Protein AF-0000000077157834 (afdb_homodimer)

Organism: Nitrosopumilus maritimus (strain SCM1) (NCBI:txid436308)

InterPro domains:
  IPR000891 Pyruvate carboxyltransferase [PF00682] (4-258)
  IPR000891 Pyruvate carboxyltransferase [PS50991] (5-255)
  IPR013785 Aldolase-type TIM barrel [G3DSA:3.20.20.70] (1-265)
  IPR035685 4-hydroxy-2-oxovalerate aldolase, N-terminal catalytic TIM barrel domain [cd07943] (5-266)
  IPR050073 2-IPM synthase/homocitrate synthase-like [PTHR10277] (2-298)

pLDDT: mean 94.32, std 8.84, range [41.72, 98.94]

Solvent-accessible surface area (backbone atoms only — not comparable to full-atom values): 35232 Å² total; per-residue (Å²): 131,84,49,65,60,41,55,35,36,28,35,51,10,43,17,18,53,44,46,66,29,53,62,40,50,65,53,43,23,52,50,47,32,31,41,40,73,11,43,46,47,34,38,31,40,41,45,64,64,14,39,53,25,54,77,66,55,43,27,62,40,70,49,54,68,66,48,42,41,50,24,41,48,76,41,44,88,79,41,38,41,27,40,38,34,22,68,90,53,32,52,78,67,55,53,55,55,37,54,75,50,65,49,41,34,40,34,41,40,30,50,59,89,44,52,77,62,43,41,68,56,41,40,51,39,47,75,71,65,36,49,34,32,37,33,27,42,47,36,82,78,43,57,36,64,59,41,26,55,51,52,51,50,43,49,72,42,57,40,62,27,41,31,50,21,32,66,26,9,47,66,52,60,69,56,51,51,48,36,51,53,37,28,57,75,76,44,84,70,48,34,28,41,39,35,22,24,22,43,46,31,15,42,51,38,48,53,49,41,43,73,78,61,29,42,33,38,43,20,4,53,80,16,36,12,58,83,50,5,26,15,31,36,66,38,45,52,45,46,40,44,65,74,58,34,62,65,77,54,42,64,68,45,40,45,46,36,24,60,68,67,44,50,80,60,53,78,69,87,78,81,47,69,68,32,33,50,20,6,59,35,42,37,52,59,92,51,43,55,58,44,51,52,48,19,61,74,51,28,25,57,53,68,59,50,50,46,59,44,29,75,76,43,57,84,64,87,54,64,70,60,48,51,52,51,37,63,68,60,41,52,96,56,84,47,72,68,77,78,66,54,56,64,81,61,42,36,51,54,63,53,118,131,83,49,66,60,43,56,34,35,29,36,51,10,43,17,18,53,44,46,66,30,51,62,41,49,65,51,43,23,52,51,46,34,32,39,40,72,10,44,44,46,34,39,31,40,42,45,65,64,15,40,54,25,55,78,65,55,42,26,63,41,69,50,54,69,65,50,41,41,51,24,40,49,74,41,44,91,79,41,37,41,27,38,39,35,22,68,89,53,32,53,78,66,53,54,55,54,37,54,76,50,65,51,40,32,39,34,41,38,32,49,59,90,44,54,78,60,42,40,69,54,42,41,52,41,46,73,72,66,36,48,34,31,36,33,28,42,47,35,83,77,43,58,38,65,61,42,25,53,49,52,52,51,45,48,72,43,60,40,63,29,41,31,51,22,32,65,25,8,48,67,52,59,69,55,51,51,49,36,50,52,38,27,56,73,76,44,84,67,47,34,27,40,39,35,21,23,22,43,45,32,15,42,51,38,48,54,49,41,44,72,77,61,28,43,33,38,44,22,6,55,79,15,35,12,59,82,49,5,24,15,30,36,64,39,46,54,45,47,39,45,64,74,58,35,62,64,77,54,43,61,68,44,40,45,47,36,25,61,69,67,43,51,81,59,54,80,71,84,76,81,46,69,69,33,35,49,20,5,59,37,40,38,52,59,91,51,42,56,58,44,52,52,47,21,62,75,50,27,26,56,52,69,58,49,51,46,59,45,28,75,74,43,58,85,65,86,54,64,71,58,49,51,53,51,36,62,68,62,42,52,93,58,85,47,72,67,74,78,66,54,56,65,81,61,43,36,50,53,63,53,118

Nearest PDB structures (foldseek):
  3dxi-assembly1_B  TM=8.299E-01  e=1.654E-15  Phocaeicola vulgatus ATCC 8482
  5ks8-assembly1_D  TM=7.028E-01  e=9.056E-16  Methylobacillus flagellatus KT
  3mi3-assembly1_A  TM=7.040E-01  e=7.635E-14  Schizosaccharomyces pombe
  3mi3-assembly1_B  TM=6.700E-01  e=5.205E-14  Schizosaccharomyces pombe
  3ivs-assembly1_B  TM=6.840E-01  e=5.188E-13  Schizosaccharomyces pombe

Radius of gyration: 25.61 Å; Cα contacts (8 Å, |Δi|>4): 1571; chains: 2; bounding box: 70×76×58 Å

Secondary structure (DSSP, 8-state):
-----EEEEEEETGGGGGGTT---HHHHHHHHHHHHHHT--EEEES-TT-TTGGGTTS---SS-HHHHHHHHHHH-SSSEEEEEE-BTTB-HHHHHHHHHTT--EEEEEEEGGGGGGGHHHHHHHHHTT-EEEEEEETGGGS-HHHHHHHHHHHHHHT-SEEEEEETTS---HHHHHHHHHHHHTT----EEEEEB-TTS-HHHHHHHHHHHT-SEEEEBGGG-SSTT-B-BHHHHHHHHHHTT------HHHHHHIIIIIIGGG-S--SPPHHHHHHHHHT--GGGHHHHHHHHHHHT--HHHHHHHHHTT-SSS--HHHHHHHHHHH--SSPP-GGGG-GGGTSSGGG--/-----EEEE-TTTGGGGGGTT---HHHHHHHHHHHHHHT--EEE-S-TT-TTGGGTTS---SS-HHHHHHHHHHH-SSSEEEEEE-BTTB-HHHHHHHHHTT--EEEEEEEGGGGGGGHHHHHHHHHTT-EEEEEEETGGGS-HHHHHHHHHHHHHHT-SEEEEEETTS---HHHHHHHHHHHHTT----EEEEEB-TTS-HHHHHHHHHHHT-SEEEEBGGG-SSTT-B-BHHHHHHHHHHTT------HHHHHHIIIIIIGGG-S--SPPHHHHHHHHHT--GGGHHHHHHHHHHHT--HHHHHHHHHTT-SSS--HHHHHHHHHHH--SSPP-GGGG-GGGTSSGGG--

Foldseek 3Di:
DFQAAAEAAECAAQLCLLLQQEQDLVLLLVLLLLCVVQPHQEYEHHYNQWAQLLVPQQGHHNDHPLSSLQSNLVNDDGHAYEIEAEQVRHDLVVLVSNLVSPHAAYEYEDALVPLVSCLVVLLSNVVSPHQYEYEHALLVVDQLLVSLVSVVVVVVSPHQEYEDELQLQQDDLVSVVSNLVNNVVPDPRAYEYWHAQLVHCQLVNQLSCSVSPHHYYYAYDVQGGAQQHHHHPLVNQVVCVVVRHDDSGRSVSSVCSRPPSPVVSGDDHDHFLVSNLSNVLLAHLLCVVLLLVLCVVLQADSSVLSNVVSVPPNRDDDSVVSNVSSNVRRDPDGDDCVVRPNCSRCDSSPRD/DFQAAAEAAECAAQLCLQLQQEQDLVLLLVLLLLCVVQPHQEYEHDYNQWAQLLVVQQGHHNDHPLSSLQSNLVNDDGHAYEIEAEQVRHDLVVLVSNLVSPHAAYEYEDALVPLVSCLVVLLSNVVSPHQYEYEHPLLVVDQLLVSLVSVVVVVVSPHQEYEDELQLQQDDLVSVVSNLVNNVVPDPRAYEYWHAQLVHCQLVNQLSCSVSPHHYYYAYDVQGGAQQHHHHPLVNQVVCVVVRHDDSGNSVSSVCSRPPSPVVSGDDHDHFLVSNLSNVLLAHLLCVVLLLVLCVVLQADSSVLSNVVSVPPNRDDDSVVSNVVSNVRRDPDGDDPVVRPNCSRCDSSPSD

Sequence (704 aa):
MSKKVQILDTTLRDGSYSVNFSFTSSDTSIICSKLEKSGIKLIEVGHGLGFNASNSGYGKSTQSDEEYMIAAKESLSKSMYGMFCIPGIAKLSDLELAKKHGMGFIRVGTDVTKVHQSEKFIKKAKNLGFFVASNFMKSYVMPPDKFASIVKQSEEFGTDMVYIVDSAGGMFSSDLLEYYNSIRNVSEIPLGFHGHDNLGMAISNSLYAADLGMEYIDSSLQGIGRSSGNACTEVLVMALKKKGFKIDVDFHSLFEAGQECVYPLINNSNKLPLDIVSGYADFHSSYMHHIMKYSSKFKVDPLLLIIEYSKINKIDIDEKKLEQIAKKLKRKQDIYTAKYRFNRYVGREQDNMSKKVQILDTTLRDGSYSVNFSFTSSDTSIICSKLEKSGIKLIEVGHGLGFNASNSGYGKSTQSDEEYMIAAKESLSKSMYGMFCIPGIAKLSDLELAKKHGMGFIRVGTDVTKVHQSEKFIKKAKNLGFFVASNFMKSYVMPPDKFASIVKQSEEFGTDMVYIVDSAGGMFSSDLLEYYNSIRNVSEIPLGFHGHDNLGMAISNSLYAADLGMEYIDSSLQGIGRSSGNACTEVLVMALKKKGFKIDVDFHSLFEAGQECVYPLINNSNKLPLDIVSGYADFHSSYMHHIMKYSSKFKVDPLLLIIEYSKINKIDIDEKKLEQIAKKLKRKQDIYTAKYRFNRYVGREQDN

Structure (mmCIF, N/CA/C/O backbone):
data_AF-0000000077157834-model_v1
#
loop_
_entity.id
_entity.type
_entity.pdbx_description
1 polymer 'Pyruvate carboxyltransferase'
#
loop_
_atom_site.group_PDB
_atom_site.id
_atom_site.type_symbol
_atom_site.label_atom_id
_atom_site.label_alt_id
_atom_site.label_comp_id
_atom_site.label_asym_id
_atom_site.label_entity_id
_atom_site.label_seq_id
_atom_site.pdbx_PDB_ins_code
_atom_site.Cartn_x
_atom_site.Cartn_y
_atom_site.Cartn_z
_atom_site.occupancy
_atom_site.B_iso_or_equiv
_atom_site.auth_seq_id
_atom_site.auth_comp_id
_atom_site.auth_asym_id
_atom_site.auth_atom_id
_atom_site.pdbx_PDB_model_num
ATOM 1 N N . MET A 1 1 ? -20.672 -1.267 -21.203 1 42.25 1 MET A N 1
ATOM 2 C CA . MET A 1 1 ? -20.641 -2.68 -20.844 1 42.25 1 MET A CA 1
ATOM 3 C C . MET A 1 1 ? -19.906 -2.889 -19.516 1 42.25 1 MET A C 1
ATOM 5 O O . MET A 1 1 ? -18.906 -2.234 -19.25 1 42.25 1 MET A O 1
ATOM 9 N N . SER A 1 2 ? -20.516 -3.541 -18.516 1 58.5 2 SER A N 1
ATOM 10 C CA . SER A 1 2 ? -20 -3.646 -17.156 1 58.5 2 SER A CA 1
ATOM 11 C C . SER A 1 2 ? -18.641 -4.34 -17.125 1 58.5 2 SER A C 1
ATOM 13 O O . SER A 1 2 ? -18.453 -5.359 -17.797 1 58.5 2 SER A O 1
ATOM 15 N N . LYS A 1 3 ? -17.531 -3.723 -16.547 1 80.5 3 LYS A N 1
ATOM 16 C CA . LYS A 1 3 ? -16.172 -4.246 -16.5 1 80.5 3 LYS A CA 1
ATOM 17 C C . LYS A 1 3 ? -16.094 -5.465 -15.578 1 80.5 3 LYS A C 1
ATOM 19 O O . LYS A 1 3 ? -16.688 -5.48 -14.5 1 80.5 3 LYS A O 1
ATOM 24 N N . LYS A 1 4 ? -15.656 -6.641 -16.188 1 89.56 4 LYS A N 1
ATOM 25 C CA . LYS A 1 4 ? -15.492 -7.84 -15.375 1 89.56 4 LYS A CA 1
ATOM 26 C C . LYS A 1 4 ? -14.016 -8.219 -15.234 1 89.56 4 LYS A C 1
ATOM 28 O O . LYS A 1 4 ? -13.211 -7.934 -16.125 1 89.56 4 LYS A O 1
ATOM 33 N N . VAL A 1 5 ? -13.703 -8.703 -14.062 1 96.69 5 VAL A N 1
ATOM 34 C CA . VAL A 1 5 ? -12.367 -9.227 -13.789 1 96.69 5 VAL A CA 1
ATOM 35 C C . VAL A 1 5 ? -12.469 -10.406 -12.82 1 96.69 5 VAL A C 1
ATOM 37 O O . VAL A 1 5 ? -13.375 -10.469 -11.992 1 96.69 5 VAL A O 1
ATOM 40 N N . GLN A 1 6 ? -11.656 -11.414 -13.016 1 97.06 6 GLN A N 1
ATOM 41 C CA . GLN A 1 6 ? -11.586 -12.555 -12.117 1 97.06 6 GLN A CA 1
ATOM 42 C C . GLN A 1 6 ? -10.398 -12.438 -11.164 1 97.06 6 GLN A C 1
ATOM 44 O O . GLN A 1 6 ? -9.281 -12.148 -11.594 1 97.06 6 GLN A O 1
ATOM 49 N N . ILE A 1 7 ? -10.688 -12.656 -9.93 1 98.19 7 ILE A N 1
ATOM 50 C CA . ILE A 1 7 ? -9.633 -12.641 -8.93 1 98.19 7 ILE A CA 1
ATOM 51 C C . ILE A 1 7 ? -9.125 -14.062 -8.688 1 98.19 7 ILE A C 1
ATOM 53 O O . ILE A 1 7 ? -9.922 -14.977 -8.469 1 98.19 7 ILE A O 1
ATOM 57 N N . LEU A 1 8 ? -7.871 -14.266 -8.828 1 98.62 8 LEU A N 1
ATOM 58 C CA . LEU A 1 8 ? -7.211 -15.492 -8.391 1 98.62 8 LEU A CA 1
ATOM 59 C C . LEU A 1 8 ? -6.48 -15.281 -7.07 1 98.62 8 LEU A C 1
ATOM 61 O O . LEU A 1 8 ? -5.555 -14.461 -6.992 1 98.62 8 LEU A O 1
ATOM 65 N N . ASP A 1 9 ? -6.898 -15.93 -6.047 1 98.81 9 ASP A N 1
ATOM 66 C CA . ASP A 1 9 ? -6.289 -15.758 -4.734 1 98.81 9 ASP A CA 1
ATOM 67 C C . ASP A 1 9 ? -5.102 -16.703 -4.551 1 98.81 9 ASP A C 1
ATOM 69 O O . ASP A 1 9 ? -5.23 -17.922 -4.723 1 98.81 9 ASP A O 1
ATOM 73 N N . THR A 1 10 ? -4.004 -16.109 -4.191 1 98.88 10 THR A N 1
ATOM 74 C CA . THR A 1 10 ? -2.777 -16.875 -4.07 1 98.88 10 THR A CA 1
ATOM 75 C C . THR A 1 10 ? -2.326 -16.969 -2.615 1 98.88 10 THR A C 1
ATOM 77 O O . THR A 1 10 ? -1.148 -17.188 -2.336 1 98.88 10 THR A O 1
ATOM 80 N N . THR A 1 11 ? -3.195 -16.781 -1.631 1 98.69 11 THR A N 1
ATOM 81 C CA . THR A 1 11 ? -2.881 -16.797 -0.206 1 98.69 11 THR A CA 1
ATOM 82 C C . THR A 1 11 ? -2.146 -18.078 0.173 1 98.69 11 THR A C 1
ATOM 84 O O . THR A 1 11 ? -1.093 -18.031 0.812 1 98.69 11 THR A O 1
ATOM 87 N N . LEU A 1 12 ? -2.604 -19.172 -0.297 1 98.75 12 LEU A N 1
ATOM 88 C CA . LEU A 1 12 ? -2.127 -20.469 0.171 1 98.75 12 LEU A CA 1
ATOM 89 C C . LEU A 1 12 ? -0.893 -20.906 -0.609 1 98.75 12 LEU A C 1
ATOM 91 O O . LEU A 1 12 ? -0.211 -21.859 -0.217 1 98.75 12 LEU A O 1
ATOM 95 N N . ARG A 1 13 ? -0.565 -20.234 -1.671 1 98.44 13 ARG A N 1
ATOM 96 C CA . ARG A 1 13 ? 0.642 -20.578 -2.422 1 98.44 13 ARG A CA 1
ATOM 97 C C . ARG A 1 13 ? 1.713 -19.5 -2.236 1 98.44 13 ARG A C 1
ATOM 99 O O . ARG A 1 13 ? 2.66 -19.688 -1.471 1 98.44 13 ARG A O 1
ATOM 106 N N . ASP A 1 14 ? 1.523 -18.312 -2.863 1 97.19 14 ASP A N 1
ATOM 107 C CA . ASP A 1 14 ? 2.514 -17.25 -2.689 1 97.19 14 ASP A CA 1
ATOM 108 C C . ASP A 1 14 ? 2.549 -16.766 -1.243 1 97.19 14 ASP A C 1
ATOM 110 O O . ASP A 1 14 ? 3.611 -16.422 -0.724 1 97.19 14 ASP A O 1
ATOM 114 N N . GLY A 1 15 ? 1.359 -16.734 -0.636 1 96.19 15 GLY A N 1
ATOM 115 C CA . GLY A 1 15 ? 1.278 -16.328 0.758 1 96.19 15 GLY A CA 1
ATOM 116 C C . GLY A 1 15 ? 2.053 -17.25 1.69 1 96.19 15 GLY A C 1
ATOM 117 O O . GLY A 1 15 ? 2.381 -16.859 2.814 1 96.19 15 GLY A O 1
ATOM 118 N N . SER A 1 16 ? 2.385 -18.438 1.238 1 94.56 16 SER A N 1
ATOM 119 C CA . SER A 1 16 ? 3.074 -19.406 2.092 1 94.56 16 SER A CA 1
ATOM 120 C C . SER A 1 16 ? 4.461 -18.906 2.477 1 94.56 16 SER A C 1
ATOM 122 O O . SER A 1 16 ? 5.004 -19.297 3.514 1 94.56 16 SER A O 1
ATOM 124 N N . TYR A 1 17 ? 5.02 -18.016 1.72 1 92.06 17 TYR A N 1
ATOM 125 C CA . TYR A 1 17 ? 6.32 -17.438 2.047 1 92.06 17 TYR A CA 1
ATOM 126 C C . TYR A 1 17 ? 6.262 -16.688 3.375 1 92.06 17 TYR A C 1
ATOM 128 O O . TYR A 1 17 ? 7.25 -16.641 4.113 1 92.06 17 TYR A O 1
ATOM 136 N N . SER A 1 18 ? 5.141 -16.125 3.666 1 91.31 18 SER A N 1
ATOM 137 C CA . SER A 1 18 ? 4.988 -15.273 4.848 1 91.31 18 SER A CA 1
ATOM 138 C C . SER A 1 18 ? 4.844 -16.109 6.113 1 91.31 18 SER A C 1
ATOM 140 O O . SER A 1 18 ? 4.934 -15.586 7.223 1 91.31 18 SER A O 1
ATOM 142 N N . VAL A 1 19 ? 4.621 -17.422 5.941 1 90.62 19 VAL A N 1
ATOM 143 C CA . VAL A 1 19 ? 4.473 -18.297 7.098 1 90.62 19 VAL A CA 1
ATOM 144 C C . VAL A 1 19 ? 5.5 -19.422 7.027 1 90.62 19 VAL A C 1
ATOM 146 O O . VAL A 1 19 ? 5.312 -20.484 7.633 1 90.62 19 VAL A O 1
ATOM 149 N N . ASN A 1 20 ? 6.488 -19.266 6.16 1 88.81 20 ASN A N 1
ATOM 150 C CA . ASN A 1 20 ? 7.578 -20.219 5.996 1 88.81 20 ASN A CA 1
ATOM 151 C C . ASN A 1 20 ? 7.059 -21.594 5.598 1 88.81 20 ASN A C 1
ATOM 153 O O . ASN A 1 20 ? 7.426 -22.609 6.211 1 88.81 20 ASN A O 1
ATOM 157 N N . PHE A 1 21 ? 6.066 -21.625 4.73 1 92.06 21 PHE A N 1
ATOM 158 C CA . PHE A 1 21 ? 5.508 -22.828 4.121 1 92.06 21 PHE A CA 1
ATOM 159 C C . PHE A 1 21 ? 4.863 -23.719 5.176 1 92.06 21 PHE A C 1
ATOM 161 O O . PHE A 1 21 ? 4.949 -24.953 5.094 1 92.06 21 PHE A O 1
ATOM 168 N N . SER A 1 22 ? 4.188 -23.109 6.168 1 92.75 22 SER A N 1
ATOM 169 C CA . SER A 1 22 ? 3.727 -23.875 7.316 1 92.75 22 SER A CA 1
ATOM 170 C C . SER A 1 22 ? 2.213 -24.062 7.289 1 92.75 22 SER A C 1
ATOM 172 O O . SER A 1 22 ? 1.622 -24.531 8.266 1 92.75 22 SER A O 1
ATOM 174 N N . PHE A 1 23 ? 1.526 -23.672 6.215 1 96.69 23 PHE A N 1
ATOM 175 C CA . PHE A 1 23 ? 0.095 -23.938 6.156 1 96.69 23 PHE A CA 1
ATOM 176 C C . PHE A 1 23 ? -0.177 -25.438 6.297 1 96.69 23 PHE A C 1
ATOM 178 O O . PHE A 1 23 ? 0.458 -26.25 5.629 1 96.69 23 PHE A O 1
ATOM 185 N N . THR A 1 24 ? -1.07 -25.766 7.168 1 97.88 24 THR A N 1
ATOM 186 C CA . THR A 1 24 ? -1.479 -27.156 7.359 1 97.88 24 THR A CA 1
ATOM 187 C C . THR A 1 24 ? -2.656 -27.5 6.453 1 97.88 24 THR A C 1
ATOM 189 O O . THR A 1 24 ? -3.227 -26.625 5.801 1 97.88 24 THR A O 1
ATOM 192 N N . SER A 1 25 ? -2.971 -28.812 6.41 1 98.44 25 SER A N 1
ATOM 193 C CA . SER A 1 25 ? -4.176 -29.234 5.711 1 98.44 25 SER A CA 1
ATOM 194 C C . SER A 1 25 ? -5.418 -28.547 6.273 1 98.44 25 SER A C 1
ATOM 196 O O . SER A 1 25 ? -6.324 -28.188 5.527 1 98.44 25 SER A O 1
ATOM 198 N N . SER A 1 26 ? -5.391 -28.375 7.598 1 98.38 26 SER A N 1
ATOM 199 C CA . SER A 1 26 ? -6.508 -27.703 8.242 1 98.38 26 SER A CA 1
ATOM 200 C C . SER A 1 26 ? -6.594 -26.234 7.812 1 98.38 26 SER A C 1
ATOM 202 O O . SER A 1 26 ? -7.672 -25.75 7.465 1 98.38 26 SER A O 1
ATOM 204 N N . ASP A 1 27 ? -5.469 -25.547 7.828 1 98.12 27 ASP A N 1
ATOM 205 C CA . ASP A 1 27 ? -5.438 -24.172 7.328 1 98.12 27 ASP A CA 1
ATOM 206 C C . ASP A 1 27 ? -5.969 -24.094 5.902 1 98.12 27 ASP A C 1
ATOM 208 O O . ASP A 1 27 ? -6.793 -23.234 5.586 1 98.12 27 ASP A O 1
ATOM 212 N N . THR A 1 28 ? -5.449 -25.031 5.078 1 98.69 28 THR A N 1
ATOM 213 C CA . THR A 1 28 ? -5.816 -25.047 3.666 1 98.69 28 THR A CA 1
ATOM 214 C C . THR A 1 28 ? -7.324 -25.25 3.504 1 98.69 28 THR A C 1
ATOM 216 O O . THR A 1 28 ? -7.973 -24.516 2.756 1 98.69 28 THR A O 1
ATOM 219 N N . SER A 1 29 ? -7.887 -26.156 4.238 1 98.69 29 SER A N 1
ATOM 220 C CA . SER A 1 29 ? -9.312 -26.438 4.164 1 98.69 29 SER A CA 1
ATOM 221 C C . SER A 1 29 ? -10.141 -25.234 4.602 1 98.69 29 SER A C 1
ATOM 223 O O . SER A 1 29 ? -11.102 -24.859 3.926 1 98.69 29 SER A O 1
ATOM 225 N N . ILE A 1 30 ? -9.758 -24.625 5.672 1 98.38 30 ILE A N 1
ATOM 226 C CA . ILE A 1 30 ? -10.516 -23.516 6.254 1 98.38 30 ILE A CA 1
ATOM 227 C C . ILE A 1 30 ? -10.453 -22.297 5.332 1 98.38 30 ILE A C 1
ATOM 229 O O . ILE A 1 30 ? -11.484 -21.688 5.027 1 98.38 30 ILE A O 1
ATOM 233 N N . ILE A 1 31 ? -9.297 -21.953 4.852 1 98.62 31 ILE A N 1
ATOM 234 C CA . ILE A 1 31 ? -9.109 -20.766 4.02 1 98.62 31 ILE A CA 1
ATOM 235 C C . ILE A 1 31 ? -9.805 -20.969 2.672 1 98.62 31 ILE A C 1
ATOM 237 O O . ILE A 1 31 ? -10.484 -20.078 2.176 1 98.62 31 ILE A O 1
ATOM 241 N N . CYS A 1 32 ? -9.695 -22.172 2.082 1 98.69 32 CYS A N 1
ATOM 242 C CA . CYS A 1 32 ? -10.391 -22.484 0.841 1 98.69 32 CYS A CA 1
ATOM 243 C C . CYS A 1 32 ? -11.898 -22.312 1.006 1 98.69 32 CYS A C 1
ATOM 245 O O . CYS A 1 32 ? -12.547 -21.656 0.186 1 98.69 32 CYS A O 1
ATOM 247 N N . SER A 1 33 ? -12.406 -22.875 2.062 1 98.56 33 SER A N 1
ATOM 248 C CA . SER A 1 33 ? -13.844 -22.797 2.314 1 98.56 33 SER A CA 1
ATOM 249 C C . SER A 1 33 ? -14.305 -21.359 2.465 1 98.56 33 SER A C 1
ATOM 251 O O . SER A 1 33 ? -15.344 -20.969 1.912 1 98.56 33 SER A O 1
ATOM 253 N N . LYS A 1 34 ? -13.578 -20.578 3.205 1 98.31 34 LYS A N 1
ATOM 254 C CA . LYS A 1 34 ? -13.945 -19.188 3.438 1 98.31 34 LYS A CA 1
ATOM 255 C C . LYS A 1 34 ? -13.852 -18.375 2.152 1 98.31 34 LYS A C 1
ATOM 257 O O . LYS A 1 34 ? -14.695 -17.516 1.892 1 98.31 34 LYS A O 1
ATOM 262 N N . LEU A 1 35 ? -12.844 -18.609 1.358 1 98.62 35 LEU A N 1
ATOM 263 C CA . LEU A 1 35 ? -12.695 -17.922 0.079 1 98.62 35 LEU A CA 1
ATOM 264 C C . LEU A 1 35 ? -13.867 -18.25 -0.848 1 98.62 35 LEU A C 1
ATOM 266 O O . LEU A 1 35 ? -14.453 -17.359 -1.45 1 98.62 35 LEU A O 1
ATOM 270 N N . GLU A 1 36 ? -14.195 -19.547 -0.936 1 98.44 36 GLU A N 1
ATOM 271 C CA . GLU A 1 36 ? -15.328 -19.922 -1.776 1 98.44 36 GLU A CA 1
ATOM 272 C C . GLU A 1 36 ? -16.625 -19.266 -1.283 1 98.44 36 GLU A C 1
ATOM 274 O O . GLU A 1 36 ? -17.422 -18.781 -2.084 1 98.44 36 GLU A O 1
ATOM 279 N N . LYS A 1 37 ? -16.797 -19.297 0.026 1 97.81 37 LYS A N 1
ATOM 280 C CA . LYS A 1 37 ? -17.984 -18.688 0.61 1 97.81 37 LYS A CA 1
ATOM 281 C C . LYS A 1 37 ? -18.078 -17.203 0.247 1 97.81 37 LYS A C 1
ATOM 283 O O . LYS A 1 37 ? -19.172 -16.688 0.052 1 97.81 37 LYS A O 1
ATOM 288 N N . SER A 1 38 ? -16.953 -16.562 0.16 1 97.94 38 SER A N 1
ATOM 289 C CA . SER A 1 38 ? -16.953 -15.133 -0.163 1 97.94 38 SER A CA 1
ATOM 290 C C . SER A 1 38 ? -17.266 -14.898 -1.638 1 97.94 38 SER A C 1
ATOM 292 O O . SER A 1 38 ? -17.641 -13.797 -2.029 1 97.94 38 SER A O 1
ATOM 294 N N . GLY A 1 39 ? -17 -15.914 -2.467 1 97.88 39 GLY A N 1
ATOM 295 C CA . GLY A 1 39 ? -17.297 -15.766 -3.883 1 97.88 39 GLY A CA 1
ATOM 296 C C . GLY A 1 39 ? -16.062 -15.836 -4.762 1 97.88 39 GLY A C 1
ATOM 297 O O . GLY A 1 39 ? -16.156 -15.711 -5.984 1 97.88 39 GLY A O 1
ATOM 298 N N . ILE A 1 40 ? -14.875 -16.078 -4.184 1 98.31 40 ILE A N 1
ATOM 299 C CA . ILE A 1 40 ? -13.656 -16.25 -4.973 1 98.31 40 ILE A CA 1
ATOM 300 C C . ILE A 1 40 ? -13.719 -17.594 -5.719 1 98.31 40 ILE A C 1
ATOM 302 O O . ILE A 1 40 ? -13.938 -18.641 -5.113 1 98.31 40 ILE A O 1
ATOM 306 N N . LYS A 1 41 ? -13.5 -17.531 -6.984 1 97.75 41 LYS A N 1
ATOM 307 C CA . LYS A 1 41 ? -13.75 -18.703 -7.812 1 97.75 41 LYS A CA 1
ATOM 308 C C . LYS A 1 41 ? -12.453 -19.438 -8.125 1 97.75 41 LYS A C 1
ATOM 310 O O . LYS A 1 41 ? -12.477 -20.609 -8.516 1 97.75 41 LYS A O 1
ATOM 315 N N . LEU A 1 42 ? -11.328 -18.781 -8.055 1 98.56 42 LEU A N 1
ATOM 316 C CA . LEU A 1 42 ? -10.023 -19.375 -8.359 1 98.56 42 LEU A CA 1
ATOM 317 C C . LEU A 1 42 ? -9.086 -19.266 -7.164 1 98.56 42 LEU A C 1
ATOM 319 O O . LEU A 1 42 ? -8.828 -18.172 -6.668 1 98.56 42 LEU A O 1
ATOM 323 N N . ILE A 1 43 ? -8.57 -20.422 -6.699 1 98.88 43 ILE A N 1
ATOM 324 C CA . ILE A 1 43 ? -7.727 -20.469 -5.508 1 98.88 43 ILE A CA 1
ATOM 325 C C . ILE A 1 43 ? -6.477 -21.297 -5.793 1 98.88 43 ILE A C 1
ATOM 327 O O . ILE A 1 43 ? -6.574 -22.438 -6.23 1 98.88 43 ILE A O 1
ATOM 331 N N . GLU A 1 44 ? -5.344 -20.703 -5.598 1 98.94 44 GLU A N 1
ATOM 332 C CA . GLU A 1 44 ? -4.082 -21.406 -5.785 1 98.94 44 GLU A CA 1
ATOM 333 C C . GLU A 1 44 ? -3.504 -21.875 -4.453 1 98.94 44 GLU A C 1
ATOM 335 O O . GLU A 1 44 ? -3.396 -21.078 -3.508 1 98.94 44 GLU A O 1
ATOM 340 N N . VAL A 1 45 ? -3.129 -23.172 -4.363 1 98.81 45 VAL A N 1
ATOM 341 C CA . VAL A 1 45 ? -2.684 -23.734 -3.092 1 98.81 45 VAL A CA 1
ATOM 342 C C . VAL A 1 45 ? -1.31 -24.375 -3.266 1 98.81 45 VAL A C 1
ATOM 344 O O . VAL A 1 45 ? -0.827 -24.531 -4.391 1 98.81 45 VAL A O 1
ATOM 347 N N . GLY A 1 46 ? -0.645 -24.688 -2.162 1 98.06 46 GLY A N 1
ATOM 348 C CA . GLY A 1 46 ? 0.588 -25.453 -2.184 1 98.06 46 GLY A CA 1
ATOM 349 C C . GLY A 1 46 ? 1.814 -24.625 -1.845 1 98.06 46 GLY A C 1
ATOM 350 O O . GLY A 1 46 ? 1.694 -23.484 -1.395 1 98.06 46 GLY A O 1
ATOM 351 N N . HIS A 1 47 ? 2.979 -25.266 -2.029 1 96.12 47 HIS A N 1
ATOM 352 C CA . HIS A 1 47 ? 4.27 -24.641 -1.773 1 96.12 47 HIS A CA 1
ATOM 353 C C . HIS A 1 47 ? 4.473 -23.406 -2.656 1 96.12 47 HIS A C 1
ATOM 355 O O . HIS A 1 47 ? 3.998 -23.375 -3.793 1 96.12 47 HIS A O 1
ATOM 361 N N . GLY A 1 48 ? 5.184 -22.438 -2.191 1 95.12 48 GLY A N 1
ATOM 362 C CA . GLY A 1 48 ? 5.445 -21.219 -2.928 1 95.12 48 GLY A CA 1
ATOM 363 C C . GLY A 1 48 ? 6.043 -21.453 -4.301 1 95.12 48 GLY A C 1
ATOM 364 O O . GLY A 1 48 ? 5.754 -20.719 -5.246 1 95.12 48 GLY A O 1
ATOM 365 N N . LEU A 1 49 ? 6.82 -22.547 -4.43 1 95.38 49 LEU A N 1
ATOM 366 C CA . LEU A 1 49 ? 7.473 -22.875 -5.691 1 95.38 49 LEU A CA 1
ATOM 367 C C . LEU A 1 49 ? 6.715 -23.984 -6.422 1 95.38 49 LEU A C 1
ATOM 369 O O . LEU A 1 49 ? 7.148 -24.438 -7.48 1 95.38 49 LEU A O 1
ATOM 373 N N . GLY A 1 50 ? 5.617 -24.453 -5.855 1 97.06 50 GLY A N 1
ATOM 374 C CA . GLY A 1 50 ? 4.73 -25.375 -6.539 1 97.06 50 GLY A CA 1
ATOM 375 C C . GLY A 1 50 ? 5.125 -26.828 -6.352 1 97.06 50 GLY A C 1
ATOM 376 O O . GLY A 1 50 ? 5.625 -27.219 -5.289 1 97.06 50 GLY A O 1
ATOM 377 N N . PHE A 1 51 ? 4.852 -27.609 -7.375 1 97.5 51 PHE A N 1
ATOM 378 C CA . PHE A 1 51 ? 5.016 -29.062 -7.371 1 97.5 51 PHE A CA 1
ATOM 379 C C . PHE A 1 51 ? 6.453 -29.438 -7.027 1 97.5 51 PHE A C 1
ATOM 381 O O . PHE A 1 51 ? 7.398 -28.859 -7.562 1 97.5 51 PHE A O 1
ATOM 388 N N . ASN A 1 52 ? 6.609 -30.359 -6.094 1 96.81 52 ASN A N 1
ATOM 389 C CA . ASN A 1 52 ? 7.848 -31.094 -5.84 1 96.81 52 ASN A CA 1
ATOM 390 C C . ASN A 1 52 ? 8.906 -30.188 -5.207 1 96.81 52 ASN A C 1
ATOM 392 O O . ASN A 1 52 ? 10.07 -30.594 -5.082 1 96.81 52 ASN A O 1
ATOM 396 N N . ALA A 1 53 ? 8.523 -28.984 -4.781 1 94.94 53 ALA A N 1
ATOM 397 C CA . ALA A 1 53 ? 9.492 -28.047 -4.203 1 94.94 53 ALA A CA 1
ATOM 398 C C . ALA A 1 53 ? 10.062 -28.594 -2.896 1 94.94 53 ALA A C 1
ATOM 400 O O . ALA A 1 53 ? 11.266 -28.531 -2.664 1 94.94 53 ALA A O 1
ATOM 401 N N . SER A 1 54 ? 9.211 -29.219 -2.123 1 92.69 54 SER A N 1
ATOM 402 C CA . SER A 1 54 ? 9.617 -29.734 -0.821 1 92.69 54 SER A CA 1
ATOM 403 C C . SER A 1 54 ? 10.633 -30.875 -0.967 1 92.69 54 SER A C 1
ATOM 405 O O . SER A 1 54 ? 11.352 -31.188 -0.02 1 92.69 54 SER A O 1
ATOM 407 N N . ASN A 1 55 ? 10.68 -31.422 -2.125 1 91.06 55 ASN A N 1
ATOM 408 C CA . ASN A 1 55 ? 11.578 -32.562 -2.367 1 91.06 55 ASN A CA 1
ATOM 409 C C . ASN A 1 55 ? 12.812 -32.125 -3.152 1 91.06 55 ASN A C 1
ATOM 411 O O . ASN A 1 55 ? 13.602 -32.969 -3.576 1 91.06 55 ASN A O 1
ATOM 415 N N . SER A 1 56 ? 12.961 -30.906 -3.404 1 87.94 56 SER A N 1
ATOM 416 C CA . SER A 1 56 ? 14.023 -30.453 -4.293 1 87.94 56 SER A CA 1
ATOM 417 C C . SER A 1 56 ? 14.945 -29.469 -3.586 1 87.94 56 SER A C 1
ATOM 419 O O . SER A 1 56 ? 15.648 -28.688 -4.238 1 87.94 56 SER A O 1
ATOM 421 N N . GLY A 1 57 ? 14.875 -29.359 -2.299 1 80.38 57 GLY A N 1
ATOM 422 C CA . GLY A 1 57 ? 15.828 -28.547 -1.55 1 80.38 57 GLY A CA 1
ATOM 423 C C . GLY A 1 57 ? 15.422 -27.094 -1.444 1 80.38 57 GLY A C 1
ATOM 424 O O . GLY A 1 57 ? 16.266 -26.234 -1.185 1 80.38 57 GLY A O 1
ATOM 425 N N . TYR A 1 58 ? 14.164 -26.781 -1.741 1 82.38 58 TYR A N 1
ATOM 426 C CA . TYR A 1 58 ? 13.711 -25.391 -1.683 1 82.38 58 TYR A CA 1
ATOM 427 C C . TYR A 1 58 ? 12.859 -25.156 -0.443 1 82.38 58 TYR A C 1
ATOM 429 O O . TYR A 1 58 ? 11.898 -24.375 -0.481 1 82.38 58 TYR A O 1
ATOM 437 N N . GLY A 1 59 ? 13.148 -25.812 0.601 1 83.25 59 GLY A N 1
ATOM 438 C CA . GLY A 1 59 ? 12.383 -25.688 1.826 1 83.25 59 GLY A CA 1
ATOM 439 C C . GLY A 1 59 ? 11.188 -26.625 1.883 1 83.25 59 GLY A C 1
ATOM 440 O O . GLY A 1 59 ? 10.43 -26.734 0.919 1 83.25 59 GLY A O 1
ATOM 441 N N . LYS A 1 60 ? 11.055 -27.281 2.93 1 89.81 60 LYS A N 1
ATOM 442 C CA . LYS A 1 60 ? 10 -28.281 3.102 1 89.81 60 LYS A CA 1
ATOM 443 C C . LYS A 1 60 ? 8.734 -27.641 3.668 1 89.81 60 LYS A C 1
ATOM 445 O O . LYS A 1 60 ? 8.789 -26.922 4.676 1 89.81 60 LYS A O 1
ATOM 450 N N . SER A 1 61 ? 7.617 -27.828 2.957 1 93.69 61 SER A N 1
ATOM 451 C CA . SER A 1 61 ? 6.324 -27.406 3.486 1 93.69 61 SER A CA 1
ATOM 452 C C . SER A 1 61 ? 5.816 -28.375 4.547 1 93.69 61 SER A C 1
ATOM 454 O O . SER A 1 61 ? 6.289 -29.516 4.633 1 93.69 61 SER A O 1
ATOM 456 N N . THR A 1 62 ? 4.973 -27.922 5.352 1 94.44 62 THR A N 1
ATOM 457 C CA . THR A 1 62 ? 4.371 -28.734 6.41 1 94.44 62 THR A CA 1
ATOM 458 C C . THR A 1 62 ? 3.635 -29.922 5.82 1 94.44 62 THR A C 1
ATOM 460 O O . THR A 1 62 ? 3.633 -31.016 6.41 1 94.44 62 THR A O 1
ATOM 463 N N . GLN A 1 63 ? 3.029 -29.766 4.629 1 96.94 63 GLN A N 1
ATOM 464 C CA . GLN A 1 63 ? 2.25 -30.812 3.982 1 96.94 63 GLN A CA 1
ATOM 465 C C . GLN A 1 63 ? 2.82 -31.156 2.609 1 96.94 63 GLN A C 1
ATOM 467 O O . GLN A 1 63 ? 3.484 -30.328 1.982 1 96.94 63 GLN A O 1
ATOM 472 N N . SER A 1 64 ? 2.561 -32.375 2.205 1 97.31 64 SER A N 1
ATOM 473 C CA . SER A 1 64 ? 2.918 -32.75 0.846 1 97.31 64 SER A CA 1
ATOM 474 C C . SER A 1 64 ? 1.983 -32.125 -0.178 1 97.31 64 SER A C 1
ATOM 476 O O . SER A 1 64 ? 0.904 -31.641 0.173 1 97.31 64 SER A O 1
ATOM 478 N N . ASP A 1 65 ? 2.414 -32.156 -1.431 1 98.12 65 ASP A N 1
ATOM 479 C CA . ASP A 1 65 ? 1.557 -31.672 -2.506 1 98.12 65 ASP A CA 1
ATOM 480 C C . ASP A 1 65 ? 0.202 -32.375 -2.492 1 98.12 65 ASP A C 1
ATOM 482 O O . ASP A 1 65 ? -0.841 -31.719 -2.604 1 98.12 65 ASP A O 1
ATOM 486 N N . GLU A 1 66 ? 0.228 -33.656 -2.371 1 98.31 66 GLU A N 1
ATOM 487 C CA . GLU A 1 66 ? -1.003 -34.438 -2.396 1 98.31 66 GLU A CA 1
ATOM 488 C C . GLU A 1 66 ? -1.923 -34.062 -1.239 1 98.31 66 GLU A C 1
ATOM 490 O O . GLU A 1 66 ? -3.143 -34 -1.404 1 98.31 66 GLU A O 1
ATOM 495 N N . GLU A 1 67 ? -1.362 -33.844 -0.043 1 98.62 67 GLU A N 1
ATOM 496 C CA . GLU A 1 67 ? -2.156 -33.438 1.115 1 98.62 67 GLU A CA 1
ATOM 497 C C . GLU A 1 67 ? -2.83 -32.094 0.884 1 98.62 67 GLU A C 1
ATOM 499 O O . GLU A 1 67 ? -3.982 -31.891 1.274 1 98.62 67 GLU A O 1
ATOM 504 N N . TYR A 1 68 ? -2.133 -31.172 0.269 1 98.69 68 TYR A N 1
ATOM 505 C CA . TYR A 1 68 ? -2.736 -29.891 -0.082 1 98.69 68 TYR A CA 1
ATOM 506 C C . TYR A 1 68 ? -3.871 -30.078 -1.081 1 98.69 68 TYR A C 1
ATOM 508 O O . TYR A 1 68 ? -4.918 -29.438 -0.966 1 98.69 68 TYR A O 1
ATOM 516 N N . MET A 1 69 ? -3.664 -30.969 -2.07 1 98.75 69 MET A N 1
ATOM 517 C CA . MET A 1 69 ? -4.691 -31.25 -3.072 1 98.75 69 MET A CA 1
ATOM 518 C C . MET A 1 69 ? -5.941 -31.828 -2.424 1 98.75 69 MET A C 1
ATOM 520 O O . MET A 1 69 ? -7.059 -31.406 -2.736 1 98.75 69 MET A O 1
ATOM 524 N N . ILE A 1 70 ? -5.746 -32.75 -1.527 1 98.75 70 ILE A N 1
ATOM 525 C CA . ILE A 1 70 ? -6.863 -33.375 -0.852 1 98.75 70 ILE A CA 1
ATOM 526 C C . ILE A 1 70 ? -7.633 -32.344 -0.024 1 98.75 70 ILE A C 1
ATOM 528 O O . ILE A 1 70 ? -8.859 -32.281 -0.097 1 98.75 70 ILE A O 1
ATOM 532 N N . ALA A 1 71 ? -6.895 -31.531 0.729 1 98.75 71 ALA A N 1
ATOM 533 C CA . ALA A 1 71 ? -7.52 -30.531 1.578 1 98.75 71 ALA A CA 1
ATOM 534 C C . ALA A 1 71 ? -8.344 -29.547 0.749 1 98.75 71 ALA A C 1
ATOM 536 O O . ALA A 1 71 ? -9.461 -29.188 1.126 1 98.75 71 ALA A O 1
ATOM 537 N N . ALA A 1 72 ? -7.801 -29.125 -0.374 1 98.75 72 ALA A N 1
ATOM 538 C CA . ALA A 1 72 ? -8.5 -28.188 -1.248 1 98.75 72 ALA A CA 1
ATOM 539 C C . ALA A 1 72 ? -9.734 -28.828 -1.873 1 98.75 72 ALA A C 1
ATOM 541 O O . ALA A 1 72 ? -10.828 -28.266 -1.818 1 98.75 72 ALA A O 1
ATOM 542 N N . LYS A 1 73 ? -9.578 -29.984 -2.434 1 98.31 73 LYS A N 1
ATOM 543 C CA . LYS A 1 73 ? -10.656 -30.688 -3.123 1 98.31 73 LYS A CA 1
ATOM 544 C C . LYS A 1 73 ? -11.828 -30.953 -2.184 1 98.31 73 LYS A C 1
ATOM 546 O O . LYS A 1 73 ? -12.984 -30.766 -2.564 1 98.31 73 LYS A O 1
ATOM 551 N N . GLU A 1 74 ? -11.547 -31.328 -0.994 1 98.19 74 GLU A N 1
ATOM 552 C CA . GLU A 1 74 ? -12.586 -31.688 -0.041 1 98.19 74 GLU A CA 1
ATOM 553 C C . GLU A 1 74 ? -13.32 -30.453 0.481 1 98.19 74 GLU A C 1
ATOM 555 O O . GLU A 1 74 ? -14.469 -30.562 0.924 1 98.19 74 GLU A O 1
ATOM 560 N N . SER A 1 75 ? -12.672 -29.344 0.391 1 98.25 75 SER A N 1
ATOM 561 C CA . SER A 1 75 ? -13.25 -28.141 0.991 1 98.25 75 SER A CA 1
ATOM 562 C C . SER A 1 75 ? -14 -27.312 -0.044 1 98.25 75 SER A C 1
ATOM 564 O O . SER A 1 75 ? -14.766 -26.406 0.31 1 98.25 75 SER A O 1
ATOM 566 N N . LEU A 1 76 ? -13.805 -27.594 -1.317 1 98.25 76 LEU A N 1
ATOM 567 C CA . LEU A 1 76 ? -14.367 -26.766 -2.373 1 98.25 76 LEU A CA 1
ATOM 568 C C . LEU A 1 76 ? -15.453 -27.516 -3.137 1 98.25 76 LEU A C 1
ATOM 570 O O . LEU A 1 76 ? -15.312 -28.719 -3.389 1 98.25 76 LEU A O 1
ATOM 574 N N . SER A 1 77 ? -16.562 -26.812 -3.479 1 97.19 77 SER A N 1
ATOM 575 C CA . SER A 1 77 ? -17.656 -27.422 -4.234 1 97.19 77 SER A CA 1
ATOM 576 C C . SER A 1 77 ? -17.859 -26.703 -5.57 1 97.19 77 SER A C 1
ATOM 578 O O . SER A 1 77 ? -18.328 -27.312 -6.531 1 97.19 77 SER A O 1
ATOM 580 N N . LYS A 1 78 ? -17.516 -25.453 -5.621 1 96.75 78 LYS A N 1
ATOM 581 C CA . LYS A 1 78 ? -17.812 -24.641 -6.801 1 96.75 78 LYS A CA 1
ATOM 582 C C . LYS A 1 78 ? -16.531 -24.016 -7.367 1 96.75 78 LYS A C 1
ATOM 584 O O . LYS A 1 78 ? -16.344 -23.984 -8.586 1 96.75 78 LYS A O 1
ATOM 589 N N . SER A 1 79 ? -15.672 -23.547 -6.473 1 97.88 79 SER A N 1
ATOM 590 C CA . SER A 1 79 ? -14.445 -22.875 -6.887 1 97.88 79 SER A CA 1
ATOM 591 C C . SER A 1 79 ? -13.422 -23.875 -7.418 1 97.88 79 SER A C 1
ATOM 593 O O . SER A 1 79 ? -13.453 -25.062 -7.059 1 97.88 79 SER A O 1
ATOM 595 N N . MET A 1 80 ? -12.602 -23.422 -8.281 1 98.19 80 MET A N 1
ATOM 596 C CA . MET A 1 80 ? -11.5 -24.203 -8.82 1 98.19 80 MET A CA 1
ATOM 597 C C . MET A 1 80 ? -10.211 -23.938 -8.047 1 98.19 80 MET A C 1
ATOM 599 O O . MET A 1 80 ? -9.898 -22.797 -7.73 1 98.19 80 MET A O 1
ATOM 603 N N . TYR A 1 81 ? -9.523 -25.031 -7.746 1 98.75 81 TYR A N 1
ATOM 604 C CA . TYR A 1 81 ? -8.195 -24.844 -7.176 1 98.75 81 TYR A CA 1
ATOM 605 C C . TYR A 1 81 ? -7.105 -25.25 -8.164 1 98.75 81 TYR A C 1
ATOM 607 O O . TYR A 1 81 ? -7.363 -26.016 -9.102 1 98.75 81 TYR A O 1
ATOM 615 N N . GLY A 1 82 ? -5.977 -24.625 -8.086 1 98.81 82 GLY A N 1
ATOM 616 C CA . GLY A 1 82 ? -4.797 -24.938 -8.883 1 98.81 82 GLY A CA 1
ATOM 617 C C . GLY A 1 82 ? -3.504 -24.828 -8.102 1 98.81 82 GLY A C 1
ATOM 618 O O . GLY A 1 82 ? -3.52 -24.547 -6.902 1 98.81 82 GLY A O 1
ATOM 619 N N . MET A 1 83 ? -2.418 -25.234 -8.727 1 98.81 83 MET A N 1
ATOM 620 C CA . MET A 1 83 ? -1.085 -25.172 -8.133 1 98.81 83 MET A CA 1
ATOM 621 C C . MET A 1 83 ? -0.062 -24.656 -9.141 1 98.81 83 MET A C 1
ATOM 623 O O . MET A 1 83 ? -0.351 -24.578 -10.336 1 98.81 83 MET A O 1
ATOM 627 N N . PHE A 1 84 ? 1.042 -24.281 -8.656 1 98.69 84 PHE A N 1
ATOM 628 C CA . PHE A 1 84 ? 2.148 -23.75 -9.445 1 98.69 84 PHE A CA 1
ATOM 629 C C . PHE A 1 84 ? 3.078 -24.875 -9.898 1 98.69 84 PHE A C 1
ATOM 631 O O . PHE A 1 84 ? 3.264 -25.859 -9.18 1 98.69 84 PHE A O 1
ATOM 638 N N . CYS A 1 85 ? 3.547 -24.75 -11.078 1 98.44 85 CYS A N 1
ATOM 639 C CA . CYS A 1 85 ? 4.395 -25.75 -11.727 1 98.44 85 CYS A CA 1
ATOM 640 C C . CYS A 1 85 ? 5.602 -25.094 -12.391 1 98.44 85 CYS A C 1
ATOM 642 O O . CYS A 1 85 ? 5.461 -24.391 -13.391 1 98.44 85 CYS A O 1
ATOM 644 N N . ILE A 1 86 ? 6.746 -25.328 -11.891 1 97.88 86 ILE A N 1
ATOM 645 C CA . ILE A 1 86 ? 7.969 -24.781 -12.461 1 97.88 86 ILE A CA 1
ATOM 646 C C . ILE A 1 86 ? 8.781 -25.906 -13.109 1 97.88 86 ILE A C 1
ATOM 648 O O . ILE A 1 86 ? 9.266 -26.797 -12.422 1 97.88 86 ILE A O 1
ATOM 652 N N . PRO A 1 87 ? 8.969 -25.812 -14.438 1 97.69 87 PRO A N 1
ATOM 653 C CA . PRO A 1 87 ? 9.883 -26.766 -15.062 1 97.69 87 PRO A CA 1
ATOM 654 C C . PRO A 1 87 ? 11.258 -26.781 -14.414 1 97.69 87 PRO A C 1
ATOM 656 O O . PRO A 1 87 ? 11.812 -25.719 -14.117 1 97.69 87 PRO A O 1
ATOM 659 N N . GLY A 1 88 ? 11.805 -27.922 -14.148 1 94.75 88 GLY A N 1
ATOM 660 C CA . GLY A 1 88 ? 13.062 -28.047 -13.43 1 94.75 88 GLY A CA 1
ATOM 661 C C . GLY A 1 88 ? 12.875 -28.422 -11.969 1 94.75 88 GLY A C 1
ATOM 662 O O . GLY A 1 88 ? 13.773 -29 -11.352 1 94.75 88 GLY A O 1
ATOM 663 N N . ILE A 1 89 ? 11.711 -28.047 -11.422 1 96.06 89 ILE A N 1
ATOM 664 C CA . ILE A 1 89 ? 11.359 -28.438 -10.062 1 96.06 89 ILE A CA 1
ATOM 665 C C . ILE A 1 89 ? 10.266 -29.5 -10.094 1 96.06 89 ILE A C 1
ATOM 667 O O . ILE A 1 89 ? 10.398 -30.562 -9.484 1 96.06 89 ILE A O 1
ATOM 671 N N . ALA A 1 90 ? 9.273 -29.234 -10.875 1 97.88 90 ALA A N 1
ATOM 672 C CA . ALA A 1 90 ? 8.141 -30.141 -11.031 1 97.88 90 ALA A CA 1
ATOM 673 C C . ALA A 1 90 ? 8.477 -31.297 -11.969 1 97.88 90 ALA A C 1
ATOM 675 O O . ALA A 1 90 ? 9.406 -31.203 -12.781 1 97.88 90 ALA A O 1
ATOM 676 N N . LYS A 1 91 ? 7.742 -32.344 -11.812 1 97.44 91 LYS A N 1
ATOM 677 C CA . LYS A 1 91 ? 7.781 -33.469 -12.727 1 97.44 91 LYS A CA 1
ATOM 678 C C . LYS A 1 91 ? 6.477 -33.594 -13.508 1 97.44 91 LYS A C 1
ATOM 680 O O . LYS A 1 91 ? 5.422 -33.188 -13.039 1 97.44 91 LYS A O 1
ATOM 685 N N . LEU A 1 92 ? 6.629 -34.125 -14.703 1 97.69 92 LEU A N 1
ATOM 686 C CA . LEU A 1 92 ? 5.434 -34.344 -15.516 1 97.69 92 LEU A CA 1
ATOM 687 C C . LEU A 1 92 ? 4.426 -35.219 -14.789 1 97.69 92 LEU A C 1
ATOM 689 O O . LEU A 1 92 ? 3.215 -35.062 -14.945 1 97.69 92 LEU A O 1
ATOM 693 N N . SER A 1 93 ? 4.91 -36.156 -13.969 1 97.75 93 SER A N 1
ATOM 694 C CA . SER A 1 93 ? 4.047 -37.062 -13.211 1 97.75 93 SER A CA 1
ATOM 695 C C . SER A 1 93 ? 3.219 -36.312 -12.18 1 97.75 93 SER A C 1
ATOM 697 O O . SER A 1 93 ? 2.168 -36.781 -11.75 1 97.75 93 SER A O 1
ATOM 699 N N . ASP A 1 94 ? 3.682 -35.156 -11.727 1 98.25 94 ASP A N 1
ATOM 700 C CA . ASP A 1 94 ? 2.926 -34.312 -10.789 1 98.25 94 ASP A CA 1
ATOM 701 C C . ASP A 1 94 ? 1.604 -33.875 -11.406 1 98.25 94 ASP A C 1
ATOM 703 O O . ASP A 1 94 ? 0.611 -33.688 -10.695 1 98.25 94 ASP A O 1
ATOM 707 N N . LEU A 1 95 ? 1.599 -33.688 -12.719 1 98.44 95 LEU A N 1
ATOM 708 C CA . LEU A 1 95 ? 0.386 -33.281 -13.422 1 98.44 95 LEU A CA 1
ATOM 709 C C . LEU A 1 95 ? -0.65 -34.406 -13.406 1 98.44 95 LEU A C 1
ATOM 711 O O . LEU A 1 95 ? -1.852 -34.125 -13.312 1 98.44 95 LEU A O 1
ATOM 715 N N . GLU A 1 96 ? -0.165 -35.625 -13.5 1 98.12 96 GLU A N 1
ATOM 716 C CA . GLU A 1 96 ? -1.067 -36.75 -13.422 1 98.12 96 GLU A CA 1
ATOM 717 C C . GLU A 1 96 ? -1.698 -36.844 -12.031 1 98.12 96 GLU A C 1
ATOM 719 O O . GLU A 1 96 ? -2.889 -37.156 -11.906 1 98.12 96 GLU A O 1
ATOM 724 N N . LEU A 1 97 ? -0.857 -36.656 -11.062 1 98 97 LEU A N 1
ATOM 725 C CA . LEU A 1 97 ? -1.354 -36.656 -9.695 1 98 97 LEU A CA 1
ATOM 726 C C . LEU A 1 97 ? -2.416 -35.562 -9.508 1 98 97 LEU A C 1
ATOM 728 O O . LEU A 1 97 ? -3.43 -35.812 -8.844 1 98 97 LEU A O 1
ATOM 732 N N . ALA A 1 98 ? -2.168 -34.406 -10.047 1 98.44 98 ALA A N 1
ATOM 733 C CA . ALA A 1 98 ? -3.107 -33.281 -9.977 1 98.44 98 ALA A CA 1
ATOM 734 C C . ALA A 1 98 ? -4.449 -33.656 -10.594 1 98.44 98 ALA A C 1
ATOM 736 O O . ALA A 1 98 ? -5.508 -33.344 -10.039 1 98.44 98 ALA A O 1
ATOM 737 N N . LYS A 1 99 ? -4.418 -34.281 -11.766 1 98.12 99 LYS A N 1
ATOM 738 C CA . LYS A 1 99 ? -5.633 -34.719 -12.445 1 98.12 99 LYS A CA 1
ATOM 739 C C . LYS A 1 99 ? -6.43 -35.688 -11.578 1 98.12 99 LYS A C 1
ATOM 741 O O . LYS A 1 99 ? -7.656 -35.594 -11.484 1 98.12 99 LYS A O 1
ATOM 746 N N . LYS A 1 100 ? -5.73 -36.594 -10.945 1 97.81 100 LYS A N 1
ATOM 747 C CA . LYS A 1 100 ? -6.355 -37.594 -10.078 1 97.81 100 LYS A CA 1
ATOM 748 C C . LYS A 1 100 ? -7.133 -36.906 -8.945 1 97.81 100 LYS A C 1
ATOM 750 O O . LYS A 1 100 ? -8.164 -37.438 -8.508 1 97.81 100 LYS A O 1
ATOM 755 N N . HIS A 1 101 ? -6.676 -35.75 -8.539 1 97.94 101 HIS A N 1
ATOM 756 C CA . HIS A 1 101 ? -7.285 -35.094 -7.391 1 97.94 101 HIS A CA 1
ATOM 757 C C . HIS A 1 101 ? -8.188 -33.938 -7.836 1 97.94 101 HIS A C 1
ATOM 759 O O . HIS A 1 101 ? -8.508 -33.062 -7.047 1 97.94 101 HIS A O 1
ATOM 765 N N . GLY A 1 102 ? -8.531 -33.875 -9.078 1 97.31 102 GLY A N 1
ATOM 766 C CA . GLY A 1 102 ? -9.578 -33 -9.586 1 97.31 102 GLY A CA 1
ATOM 767 C C . GLY A 1 102 ? -9.156 -31.547 -9.648 1 97.31 102 GLY A C 1
ATOM 768 O O . GLY A 1 102 ? -9.992 -30.641 -9.531 1 97.31 102 GLY A O 1
ATOM 769 N N . MET A 1 103 ? -7.898 -31.25 -9.766 1 98.06 103 MET A N 1
ATOM 770 C CA . MET A 1 103 ? -7.414 -29.891 -9.914 1 98.06 103 MET A CA 1
ATOM 771 C C . MET A 1 103 ? -7.973 -29.25 -11.18 1 98.06 103 MET A C 1
ATOM 773 O O . MET A 1 103 ? -8.164 -29.922 -12.188 1 98.06 103 MET A O 1
ATOM 777 N N . GLY A 1 104 ? -8.266 -27.906 -11.133 1 97.94 104 GLY A N 1
ATOM 778 C CA . GLY A 1 104 ? -8.914 -27.25 -12.25 1 97.94 104 GLY A CA 1
ATOM 779 C C . GLY A 1 104 ? -7.941 -26.484 -13.141 1 97.94 104 GLY A C 1
ATOM 780 O O . GLY A 1 104 ? -8.156 -26.391 -14.352 1 97.94 104 GLY A O 1
ATOM 781 N N . PHE A 1 105 ? -6.906 -25.906 -12.539 1 98.62 105 PHE A N 1
ATOM 782 C CA . PHE A 1 105 ? -5.984 -25.141 -13.359 1 98.62 105 PHE A CA 1
ATOM 783 C C . PHE A 1 105 ? -4.547 -25.344 -12.898 1 98.62 105 PHE A C 1
ATOM 785 O O . PHE A 1 105 ? -4.309 -25.75 -11.758 1 98.62 105 PHE A O 1
ATOM 792 N N . ILE A 1 106 ? -3.617 -25.141 -13.828 1 98.69 106 ILE A N 1
ATOM 793 C CA . ILE A 1 106 ? -2.184 -25.188 -13.562 1 98.69 106 ILE A CA 1
ATOM 794 C C . ILE A 1 106 ? -1.521 -23.906 -14.039 1 98.69 106 ILE A C 1
ATOM 796 O O . ILE A 1 106 ? -1.803 -23.422 -15.141 1 98.69 106 ILE A O 1
ATOM 800 N N . ARG A 1 107 ? -0.708 -23.344 -13.219 1 98.75 107 ARG A N 1
ATOM 801 C CA . ARG A 1 107 ? 0.111 -22.203 -13.609 1 98.75 107 ARG A CA 1
ATOM 802 C C . ARG A 1 107 ? 1.562 -22.609 -13.828 1 98.75 107 ARG A C 1
ATOM 804 O O . ARG A 1 107 ? 2.27 -22.953 -12.875 1 98.75 107 ARG A O 1
ATOM 811 N N . VAL A 1 108 ? 1.967 -22.578 -15.039 1 98.81 108 VAL A N 1
ATOM 812 C CA . VAL A 1 108 ? 3.332 -22.969 -15.391 1 98.81 108 VAL A CA 1
ATOM 813 C C . VAL A 1 108 ? 4.234 -21.734 -15.359 1 98.81 108 VAL A C 1
ATOM 815 O O . VAL A 1 108 ? 4.105 -20.828 -16.203 1 98.81 108 VAL A O 1
ATOM 818 N N . GLY A 1 109 ? 5.129 -21.734 -14.391 1 98.25 109 GLY A N 1
ATOM 819 C CA . GLY A 1 109 ? 6.008 -20.594 -14.195 1 98.25 109 GLY A CA 1
ATOM 820 C C . GLY A 1 109 ? 7.402 -20.812 -14.75 1 98.25 109 GLY A C 1
ATOM 821 O O . GLY A 1 109 ? 8 -21.859 -14.539 1 98.25 109 GLY A O 1
ATOM 822 N N . THR A 1 110 ? 7.867 -19.859 -15.5 1 96.94 110 THR A N 1
ATOM 823 C CA . THR A 1 110 ? 9.242 -19.828 -15.977 1 96.94 110 THR A CA 1
ATOM 824 C C . THR A 1 110 ? 9.82 -18.422 -15.875 1 96.94 110 THR A C 1
ATOM 826 O O . THR A 1 110 ? 9.07 -17.438 -15.906 1 96.94 110 THR A O 1
ATOM 829 N N . ASP A 1 111 ? 11.133 -18.406 -15.688 1 94.06 111 ASP A N 1
ATOM 830 C CA . ASP A 1 111 ? 11.766 -17.125 -16.016 1 94.06 111 ASP A CA 1
ATOM 831 C C . ASP A 1 111 ? 11.445 -16.719 -17.453 1 94.06 111 ASP A C 1
ATOM 833 O O . ASP A 1 111 ? 11.398 -17.562 -18.359 1 94.06 111 ASP A O 1
ATOM 837 N N . VAL A 1 112 ? 11.305 -15.469 -17.672 1 92.44 112 VAL A N 1
ATOM 838 C CA . VAL A 1 112 ? 10.859 -14.953 -18.969 1 92.44 112 VAL A CA 1
ATOM 839 C C . VAL A 1 112 ? 11.891 -15.289 -20.031 1 92.44 112 VAL A C 1
ATOM 841 O O . VAL A 1 112 ? 11.562 -15.375 -21.219 1 92.44 112 VAL A O 1
ATOM 844 N N . THR A 1 113 ? 13.117 -15.648 -19.625 1 91.38 113 THR A N 1
ATOM 845 C CA . THR A 1 113 ? 14.18 -15.969 -20.578 1 91.38 113 THR A CA 1
ATOM 846 C C . THR A 1 113 ? 14.203 -17.469 -20.859 1 91.38 113 THR A C 1
ATOM 848 O O . THR A 1 113 ? 14.945 -17.922 -21.734 1 91.38 113 THR A O 1
ATOM 851 N N . LYS A 1 114 ? 13.336 -18.266 -20.203 1 95.06 114 LYS A N 1
ATOM 852 C CA . LYS A 1 114 ? 13.398 -19.719 -20.328 1 95.06 114 LYS A CA 1
ATOM 853 C C . LYS A 1 114 ? 12.039 -20.297 -20.688 1 95.06 114 LYS A C 1
ATOM 855 O O . LYS A 1 114 ? 11.68 -21.375 -20.219 1 95.06 114 LYS A O 1
ATOM 860 N N . VAL A 1 115 ? 11.328 -19.609 -21.438 1 94.44 115 VAL A N 1
ATOM 861 C CA . VAL A 1 115 ? 9.938 -19.969 -21.703 1 94.44 115 VAL A CA 1
ATOM 862 C C . VAL A 1 115 ? 9.875 -21.297 -22.453 1 94.44 115 VAL A C 1
ATOM 864 O O . VAL A 1 115 ? 8.898 -22.047 -22.312 1 94.44 115 VAL A O 1
ATOM 867 N N . HIS A 1 116 ? 10.922 -21.656 -23.188 1 96 116 HIS A N 1
ATOM 868 C CA . HIS A 1 116 ? 10.945 -22.906 -23.938 1 96 116 HIS A CA 1
ATOM 869 C C . HIS A 1 116 ? 10.82 -24.109 -23.031 1 96 116 HIS A C 1
ATOM 871 O O . HIS A 1 116 ? 10.297 -25.156 -23.438 1 96 116 HIS A O 1
ATOM 877 N N . GLN A 1 117 ? 11.133 -24 -21.766 1 97.44 117 GLN A N 1
ATOM 878 C CA . GLN A 1 117 ? 11.078 -25.094 -20.797 1 97.44 117 GLN A CA 1
ATOM 879 C C . GLN A 1 117 ? 9.641 -25.438 -20.422 1 97.44 117 GLN A C 1
ATOM 881 O O . GLN A 1 117 ? 9.367 -26.484 -19.844 1 97.44 117 GLN A O 1
ATOM 886 N N . SER A 1 118 ? 8.75 -24.547 -20.734 1 98.19 118 SER A N 1
ATOM 887 C CA . SER A 1 118 ? 7.363 -24.719 -20.312 1 98.19 118 SER A CA 1
ATOM 888 C C . SER A 1 118 ? 6.586 -25.562 -21.328 1 98.19 118 SER A C 1
ATOM 890 O O . SER A 1 118 ? 5.488 -26.047 -21.016 1 98.19 118 SER A O 1
ATOM 892 N N . GLU A 1 119 ? 7.117 -25.766 -22.531 1 98.44 119 GLU A N 1
ATOM 893 C CA . GLU A 1 119 ? 6.367 -26.359 -23.641 1 98.44 119 GLU A CA 1
ATOM 894 C C . GLU A 1 119 ? 5.82 -27.734 -23.25 1 98.44 119 GLU A C 1
ATOM 896 O O . GLU A 1 119 ? 4.625 -27.984 -23.391 1 98.44 119 GLU A O 1
ATOM 901 N N . LYS A 1 120 ? 6.691 -28.625 -22.766 1 98.31 120 LYS A N 1
ATOM 902 C CA . LYS A 1 120 ? 6.289 -29.984 -22.438 1 98.31 120 LYS A CA 1
ATOM 903 C C . LYS A 1 120 ? 5.23 -30 -21.328 1 98.31 120 LYS A C 1
ATOM 905 O O . LYS A 1 120 ? 4.324 -30.844 -21.344 1 98.31 120 LYS A O 1
ATOM 910 N N . PHE A 1 121 ? 5.344 -29.109 -20.391 1 98.75 121 PHE A N 1
ATOM 911 C CA . PHE A 1 121 ? 4.41 -29.047 -19.266 1 98.75 121 PHE A CA 1
ATOM 912 C C . PHE A 1 121 ? 3.064 -28.484 -19.719 1 98.75 121 PHE A C 1
ATOM 914 O O . PHE A 1 121 ? 2.012 -28.984 -19.312 1 98.75 121 PHE A O 1
ATOM 921 N N . ILE A 1 122 ? 3.096 -27.438 -20.578 1 98.75 122 ILE A N 1
ATOM 922 C CA . ILE A 1 122 ? 1.867 -26.844 -21.094 1 98.75 122 ILE A CA 1
ATOM 923 C C . ILE A 1 122 ? 1.103 -27.875 -21.922 1 98.75 122 ILE A C 1
ATOM 925 O O . ILE A 1 122 ? -0.095 -28.078 -21.719 1 98.75 122 ILE A O 1
ATOM 929 N N . LYS A 1 123 ? 1.789 -28.562 -22.797 1 98.69 123 LYS A N 1
ATOM 930 C CA . LYS A 1 123 ? 1.152 -29.547 -23.656 1 98.69 123 LYS A CA 1
ATOM 931 C C . LYS A 1 123 ? 0.562 -30.688 -22.844 1 98.69 123 LYS A C 1
ATOM 933 O O . LYS A 1 123 ? -0.572 -31.109 -23.078 1 98.69 123 LYS A O 1
ATOM 938 N N . LYS A 1 124 ? 1.354 -31.188 -21.859 1 98.69 124 LYS A N 1
ATOM 939 C CA . LYS A 1 124 ? 0.86 -32.25 -21.016 1 98.69 124 LYS A CA 1
ATOM 940 C C . LYS A 1 124 ? -0.358 -31.828 -20.219 1 98.69 124 LYS A C 1
ATOM 942 O O . LYS A 1 124 ? -1.339 -32.562 -20.109 1 98.69 124 LYS A O 1
ATOM 947 N N . ALA A 1 125 ? -0.315 -30.656 -19.625 1 98.75 125 ALA A N 1
ATOM 948 C CA . ALA A 1 125 ? -1.426 -30.125 -18.844 1 98.75 125 ALA A CA 1
ATOM 949 C C . ALA A 1 125 ? -2.68 -29.969 -19.688 1 98.75 125 ALA A C 1
ATOM 951 O O . ALA A 1 125 ? -3.779 -30.328 -19.266 1 98.75 125 ALA A O 1
ATOM 952 N N . LYS A 1 126 ? -2.504 -29.453 -20.922 1 98.56 126 LYS A N 1
ATOM 953 C CA . LYS A 1 126 ? -3.629 -29.297 -21.844 1 98.56 126 LYS A CA 1
ATOM 954 C C . LYS A 1 126 ? -4.227 -30.656 -22.219 1 98.56 126 LYS A C 1
ATOM 956 O O . LYS A 1 126 ? -5.449 -30.797 -22.281 1 98.56 126 LYS A O 1
ATOM 961 N N . ASN A 1 127 ? -3.373 -31.594 -22.469 1 98.25 127 ASN A N 1
ATOM 962 C CA . ASN A 1 127 ? -3.828 -32.938 -22.812 1 98.25 127 ASN A CA 1
ATOM 963 C C . ASN A 1 127 ? -4.633 -33.562 -21.672 1 98.25 127 ASN A C 1
ATOM 965 O O . ASN A 1 127 ? -5.539 -34.344 -21.906 1 98.25 127 ASN A O 1
ATOM 969 N N . LEU A 1 128 ? -4.305 -33.156 -20.469 1 98.38 128 LEU A N 1
ATOM 970 C CA . LEU A 1 128 ? -4.988 -33.688 -19.297 1 98.38 128 LEU A CA 1
ATOM 971 C C . LEU A 1 128 ? -6.262 -32.906 -19.016 1 98.38 128 LEU A C 1
ATOM 973 O O . LEU A 1 128 ? -7.008 -33.219 -18.078 1 98.38 128 LEU A O 1
ATOM 977 N N . GLY A 1 129 ? -6.523 -31.781 -19.734 1 97.94 129 GLY A N 1
ATOM 978 C CA . GLY A 1 129 ? -7.785 -31.062 -19.656 1 97.94 129 GLY A CA 1
ATOM 979 C C . GLY A 1 129 ? -7.738 -29.891 -18.703 1 97.94 129 GLY A C 1
ATOM 980 O O . GLY A 1 129 ? -8.773 -29.312 -18.375 1 97.94 129 GLY A O 1
ATOM 981 N N . PHE A 1 130 ? -6.574 -29.438 -18.266 1 98.56 130 PHE A N 1
ATOM 982 C CA . PHE A 1 130 ? -6.441 -28.312 -17.344 1 98.56 130 PHE A CA 1
ATOM 983 C C . PHE A 1 130 ? -6.621 -26.984 -18.062 1 98.56 130 PHE A C 1
ATOM 985 O O . PHE A 1 130 ? -6.336 -26.875 -19.25 1 98.56 130 PHE A O 1
ATOM 992 N N . PHE A 1 131 ? -7.203 -25.984 -17.344 1 98.56 131 PHE A N 1
ATOM 993 C CA . PHE A 1 131 ? -6.957 -24.594 -17.703 1 98.56 131 PHE A CA 1
ATOM 994 C C . PHE A 1 131 ? -5.52 -24.203 -17.391 1 98.56 131 PHE A C 1
ATOM 996 O O . PHE A 1 131 ? -5.066 -24.344 -16.25 1 98.56 131 PHE A O 1
ATOM 1003 N N . VAL A 1 132 ? -4.758 -23.797 -18.391 1 98.81 132 VAL A N 1
ATOM 1004 C CA . VAL A 1 132 ? -3.32 -23.609 -18.219 1 98.81 132 VAL A CA 1
ATOM 1005 C C . VAL A 1 132 ? -2.973 -22.125 -18.328 1 98.81 132 VAL A C 1
ATOM 1007 O O . VAL A 1 132 ? -3.332 -21.469 -19.312 1 98.81 132 VAL A O 1
ATOM 1010 N N . ALA A 1 133 ? -2.312 -21.609 -17.312 1 98.75 133 ALA A N 1
ATOM 1011 C CA . ALA A 1 133 ? -1.775 -20.25 -17.328 1 98.75 133 ALA A CA 1
ATOM 1012 C C . ALA A 1 133 ? -0.251 -20.266 -17.391 1 98.75 133 ALA A C 1
ATOM 1014 O O . ALA A 1 133 ? 0.402 -20.984 -16.641 1 98.75 133 ALA A O 1
ATOM 1015 N N . SER A 1 134 ? 0.28 -19.516 -18.328 1 98.69 134 SER A N 1
ATOM 1016 C CA . SER A 1 134 ? 1.719 -19.266 -18.328 1 98.69 134 SER A CA 1
ATOM 1017 C C . SER A 1 134 ? 2.08 -18.062 -17.469 1 98.69 134 SER A C 1
ATOM 1019 O O . SER A 1 134 ? 1.497 -16.984 -17.625 1 98.69 134 SER A O 1
ATOM 1021 N N . ASN A 1 135 ? 2.961 -18.266 -16.562 1 98.38 135 ASN A N 1
ATOM 1022 C CA . ASN A 1 135 ? 3.422 -17.266 -15.617 1 98.38 135 ASN A CA 1
ATOM 1023 C C . ASN A 1 135 ? 4.879 -16.875 -15.867 1 98.38 135 ASN A C 1
ATOM 1025 O O . ASN A 1 135 ? 5.789 -17.656 -15.586 1 98.38 135 ASN A O 1
ATOM 1029 N N . PHE A 1 136 ? 5.098 -15.625 -16.312 1 96.94 136 PHE A N 1
ATOM 1030 C CA . PHE A 1 136 ? 6.449 -15.211 -16.688 1 96.94 136 PHE A CA 1
ATOM 1031 C C . PHE A 1 136 ? 7.082 -14.391 -15.57 1 96.94 136 PHE A C 1
ATOM 1033 O O . PHE A 1 136 ? 6.914 -13.164 -15.523 1 96.94 136 PHE A O 1
ATOM 1040 N N . MET A 1 137 ? 7.863 -15.086 -14.766 1 95 137 MET A N 1
ATOM 1041 C CA . MET A 1 137 ? 8.539 -14.43 -13.648 1 95 137 MET A CA 1
ATOM 1042 C C . MET A 1 137 ? 9.562 -13.422 -14.148 1 95 137 MET A C 1
ATOM 1044 O O . MET A 1 137 ? 10.242 -13.656 -15.156 1 95 137 MET A O 1
ATOM 1048 N N . LYS A 1 138 ? 9.656 -12.281 -13.578 1 95 138 LYS A N 1
ATOM 1049 C CA . LYS A 1 138 ? 10.555 -11.18 -13.906 1 95 138 LYS A CA 1
ATOM 1050 C C . LYS A 1 138 ? 10.281 -10.648 -15.312 1 95 138 LYS A C 1
ATOM 1052 O O . LYS A 1 138 ? 11.211 -10.453 -16.094 1 95 138 LYS A O 1
ATOM 1057 N N . SER A 1 139 ? 9.047 -10.453 -15.586 1 96.38 139 SER A N 1
ATOM 1058 C CA . SER A 1 139 ? 8.648 -9.953 -16.891 1 96.38 139 SER A CA 1
ATOM 1059 C C . SER A 1 139 ? 9.391 -8.664 -17.234 1 96.38 139 SER A C 1
ATOM 1061 O O . SER A 1 139 ? 9.727 -8.43 -18.406 1 96.38 139 SER A O 1
ATOM 1063 N N . TYR A 1 140 ? 9.695 -7.828 -16.234 1 93.5 140 TYR A N 1
ATOM 1064 C CA . TYR A 1 140 ? 10.234 -6.48 -16.406 1 93.5 140 TYR A CA 1
ATOM 1065 C C . TYR A 1 140 ? 11.633 -6.52 -17 1 93.5 140 TYR A C 1
ATOM 1067 O O . TYR A 1 140 ? 12.164 -5.492 -17.422 1 93.5 140 TYR A O 1
ATOM 1075 N N . VAL A 1 141 ? 12.227 -7.68 -17.047 1 93.44 141 VAL A N 1
ATOM 1076 C CA . VAL A 1 141 ? 13.586 -7.766 -17.578 1 93.44 141 VAL A CA 1
ATOM 1077 C C . VAL A 1 141 ? 13.539 -7.801 -19.109 1 93.44 141 VAL A C 1
ATOM 1079 O O . VAL A 1 141 ? 14.555 -7.594 -19.781 1 93.44 141 VAL A O 1
ATOM 1082 N N . MET A 1 142 ? 12.414 -8.086 -19.672 1 95.25 142 MET A N 1
ATOM 1083 C CA . MET A 1 142 ? 12.25 -8.148 -21.125 1 95.25 142 MET A CA 1
ATOM 1084 C C . MET A 1 142 ? 11.57 -6.895 -21.641 1 95.25 142 MET A C 1
ATOM 1086 O O . MET A 1 142 ? 10.523 -6.484 -21.125 1 95.25 142 MET A O 1
ATOM 1090 N N . PRO A 1 143 ? 12.188 -6.277 -22.703 1 96.62 143 PRO A N 1
ATOM 1091 C CA . PRO A 1 143 ? 11.445 -5.18 -23.328 1 96.62 143 PRO A CA 1
ATOM 1092 C C . PRO A 1 143 ? 10.07 -5.609 -23.828 1 96.62 143 PRO A C 1
ATOM 1094 O O . PRO A 1 143 ? 9.883 -6.766 -24.219 1 96.62 143 PRO A O 1
ATOM 1097 N N . PRO A 1 144 ? 9.125 -4.715 -23.875 1 98 144 PRO A N 1
ATOM 1098 C CA . PRO A 1 144 ? 7.73 -5.039 -24.172 1 98 144 PRO A CA 1
ATOM 1099 C C . PRO A 1 144 ? 7.57 -5.812 -25.484 1 98 144 PRO A C 1
ATOM 1101 O O . PRO A 1 144 ? 6.824 -6.793 -25.531 1 98 144 PRO A O 1
ATOM 1104 N N . ASP A 1 145 ? 8.258 -5.449 -26.531 1 97.94 145 ASP A N 1
ATOM 1105 C CA . ASP A 1 145 ? 8.117 -6.121 -27.812 1 97.94 145 ASP A CA 1
ATOM 1106 C C . ASP A 1 145 ? 8.633 -7.559 -27.75 1 97.94 145 ASP A C 1
ATOM 1108 O O . ASP A 1 145 ? 8.023 -8.469 -28.312 1 97.94 145 ASP A O 1
ATOM 1112 N N . LYS A 1 146 ? 9.742 -7.734 -27.109 1 97.75 146 LYS A N 1
ATOM 1113 C CA . LYS A 1 146 ? 10.281 -9.078 -26.922 1 97.75 146 LYS A CA 1
ATOM 1114 C C . LYS A 1 146 ? 9.359 -9.922 -26.047 1 97.75 146 LYS A C 1
ATOM 1116 O O . LYS A 1 146 ? 9.18 -11.117 -26.297 1 97.75 146 LYS A O 1
ATOM 1121 N N . PHE A 1 147 ? 8.844 -9.312 -25.062 1 98.06 147 PHE A N 1
ATOM 1122 C CA . PHE A 1 147 ? 7.891 -9.992 -24.188 1 98.06 147 PHE A CA 1
ATOM 1123 C C . PHE A 1 147 ? 6.68 -10.469 -24.984 1 98.06 147 PHE A C 1
ATOM 1125 O O . PHE A 1 147 ? 6.211 -11.586 -24.797 1 98.06 147 PHE A O 1
ATOM 1132 N N . ALA A 1 148 ? 6.199 -9.617 -25.844 1 98.5 148 ALA A N 1
ATOM 1133 C CA . ALA A 1 148 ? 5.059 -9.961 -26.688 1 98.5 148 ALA A CA 1
ATOM 1134 C C . ALA A 1 148 ? 5.359 -11.188 -27.547 1 98.5 148 ALA A C 1
ATOM 1136 O O . ALA A 1 148 ? 4.492 -12.039 -27.75 1 98.5 148 ALA A O 1
ATOM 1137 N N . SER A 1 149 ? 6.555 -11.258 -28.016 1 97.88 149 SER A N 1
ATOM 1138 C CA . SER A 1 149 ? 6.953 -12.422 -28.797 1 97.88 149 SER A CA 1
ATOM 1139 C C . SER A 1 149 ? 6.934 -13.695 -27.953 1 97.88 149 SER A C 1
ATOM 1141 O O . SER A 1 149 ? 6.59 -14.766 -28.453 1 97.88 149 SER A O 1
ATOM 1143 N N . ILE A 1 150 ? 7.344 -13.562 -26.719 1 97.81 150 ILE A N 1
ATOM 1144 C CA . ILE A 1 150 ? 7.344 -14.672 -25.781 1 97.81 150 ILE A CA 1
ATOM 1145 C C . ILE A 1 150 ? 5.91 -15.117 -25.5 1 97.81 150 ILE A C 1
ATOM 1147 O O . ILE A 1 150 ? 5.625 -16.312 -25.438 1 97.81 150 ILE A O 1
ATOM 1151 N N . VAL A 1 151 ? 5.008 -14.18 -25.375 1 98.38 151 VAL A N 1
ATOM 1152 C CA . VAL A 1 151 ? 3.592 -14.469 -25.172 1 98.38 151 VAL A CA 1
ATOM 1153 C C . VAL A 1 151 ? 3.062 -15.273 -26.359 1 98.38 151 VAL A C 1
ATOM 1155 O O . VAL A 1 151 ? 2.352 -16.266 -26.172 1 98.38 151 VAL A O 1
ATOM 1158 N N . LYS A 1 152 ? 3.436 -14.891 -27.547 1 97.69 152 LYS A N 1
ATOM 1159 C CA . LYS A 1 152 ? 2.998 -15.594 -28.75 1 97.69 152 LYS A CA 1
ATOM 1160 C C . LYS A 1 152 ? 3.51 -17.031 -28.766 1 97.69 152 LYS A C 1
ATOM 1162 O O . LYS A 1 152 ? 2.793 -17.938 -29.172 1 97.69 152 LYS A O 1
ATOM 1167 N N . GLN A 1 153 ? 4.699 -17.219 -28.312 1 97.38 153 GLN A N 1
ATOM 1168 C CA . GLN A 1 153 ? 5.273 -18.547 -28.234 1 97.38 153 GLN A CA 1
ATOM 1169 C C . GLN A 1 153 ? 4.469 -19.438 -27.281 1 97.38 153 GLN A C 1
ATOM 1171 O O . GLN A 1 153 ? 4.168 -20.594 -27.609 1 97.38 153 GLN A O 1
ATOM 1176 N N . SER A 1 154 ? 4.121 -18.938 -26.141 1 97.94 154 SER A N 1
ATOM 1177 C CA . SER A 1 154 ? 3.338 -19.703 -25.172 1 97.94 154 SER A CA 1
ATOM 1178 C C . SER A 1 154 ? 1.948 -20.016 -25.719 1 97.94 154 SER A C 1
ATOM 1180 O O . SER A 1 154 ? 1.397 -21.094 -25.438 1 97.94 154 SER A O 1
ATOM 1182 N N . GLU A 1 155 ? 1.386 -19.062 -26.406 1 98 155 GLU A N 1
ATOM 1183 C CA . GLU A 1 155 ? 0.11 -19.297 -27.078 1 98 155 GLU A CA 1
ATOM 1184 C C . GLU A 1 155 ? 0.201 -20.469 -28.047 1 98 155 GLU A C 1
ATOM 1186 O O . GLU A 1 155 ? -0.715 -21.297 -28.125 1 98 155 GLU A O 1
ATOM 1191 N N . GLU A 1 156 ? 1.291 -20.531 -28.719 1 97.69 156 GLU A N 1
ATOM 1192 C CA . GLU A 1 156 ? 1.516 -21.625 -29.656 1 97.69 156 GLU A CA 1
ATOM 1193 C C . GLU A 1 156 ? 1.665 -22.953 -28.922 1 97.69 156 GLU A C 1
ATOM 1195 O O . GLU A 1 156 ? 1.315 -24.016 -29.453 1 97.69 156 GLU A O 1
ATOM 1200 N N . PHE A 1 157 ? 2.223 -22.891 -27.672 1 98.31 157 PHE A N 1
ATOM 1201 C CA . PHE A 1 157 ? 2.342 -24.094 -26.859 1 98.31 157 PHE A CA 1
ATOM 1202 C C . PHE A 1 157 ? 0.972 -24.578 -26.406 1 98.31 157 PHE A C 1
ATOM 1204 O O . PHE A 1 157 ? 0.814 -25.734 -26.016 1 98.31 157 PHE A O 1
ATOM 1211 N N . GLY A 1 158 ? -0.054 -23.672 -26.375 1 98.44 158 GLY A N 1
ATOM 1212 C CA . GLY A 1 158 ? -1.414 -24.078 -26.047 1 98.44 158 GLY A CA 1
ATOM 1213 C C . GLY A 1 158 ? -1.924 -23.5 -24.75 1 98.44 158 GLY A C 1
ATOM 1214 O O . GLY A 1 158 ? -2.984 -23.906 -24.25 1 98.44 158 GLY A O 1
ATOM 1215 N N . THR A 1 159 ? -1.203 -22.547 -24.125 1 98.56 159 THR A N 1
ATOM 1216 C CA . THR A 1 159 ? -1.662 -21.969 -22.859 1 98.56 159 THR A CA 1
ATOM 1217 C C . THR A 1 159 ? -2.988 -21.234 -23.062 1 98.56 159 THR A C 1
ATOM 1219 O O . THR A 1 159 ? -3.303 -20.797 -24.172 1 98.56 159 THR A O 1
ATOM 1222 N N . ASP A 1 160 ? -3.824 -21.172 -22.031 1 98.56 160 ASP A N 1
ATOM 1223 C CA . ASP A 1 160 ? -5.129 -20.516 -22.094 1 98.56 160 ASP A CA 1
ATOM 1224 C C . ASP A 1 160 ? -5.023 -19.031 -21.734 1 98.56 160 ASP A C 1
ATOM 1226 O O . ASP A 1 160 ? -5.891 -18.234 -22.109 1 98.56 160 ASP A O 1
ATOM 1230 N N . MET A 1 161 ? -3.951 -18.656 -21 1 98.12 161 MET A N 1
ATOM 1231 C CA . MET A 1 161 ? -3.727 -17.266 -20.609 1 98.12 161 MET A CA 1
ATOM 1232 C C . MET A 1 161 ? -2.268 -17.031 -20.219 1 98.12 161 MET A C 1
ATOM 1234 O O . MET A 1 161 ? -1.524 -18 -20 1 98.12 161 MET A O 1
ATOM 1238 N N . VAL A 1 162 ? -1.885 -15.766 -20.172 1 98.56 162 VAL A N 1
ATOM 1239 C CA . VAL A 1 162 ? -0.516 -15.391 -19.844 1 98.56 162 VAL A CA 1
ATOM 1240 C C . VAL A 1 162 ? -0.529 -14.312 -18.75 1 98.56 162 VAL A C 1
ATOM 1242 O O . VAL A 1 162 ? -1.366 -13.406 -18.781 1 98.56 162 VAL A O 1
ATOM 1245 N N . TYR A 1 163 ? 0.41 -14.469 -17.812 1 98.56 163 TYR A N 1
ATOM 1246 C CA . TYR A 1 163 ? 0.549 -13.484 -16.75 1 98.56 163 TYR A CA 1
ATOM 1247 C C . TYR A 1 163 ? 1.764 -12.594 -16.969 1 98.56 163 TYR A C 1
ATOM 1249 O O . TYR A 1 163 ? 2.855 -13.086 -17.266 1 98.56 163 TYR A O 1
ATOM 1257 N N . ILE A 1 164 ? 1.527 -11.297 -16.859 1 98.56 164 ILE A N 1
ATOM 1258 C CA . ILE A 1 164 ? 2.605 -10.352 -16.594 1 98.56 164 ILE A CA 1
ATOM 1259 C C . ILE A 1 164 ? 2.906 -10.328 -15.086 1 98.56 164 ILE A C 1
ATOM 1261 O O . ILE A 1 164 ? 2.012 -10.094 -14.273 1 98.56 164 ILE A O 1
ATOM 1265 N N . VAL A 1 165 ? 4.172 -10.555 -14.727 1 98.5 165 VAL A N 1
ATOM 1266 C CA . VAL A 1 165 ? 4.496 -10.758 -13.32 1 98.5 165 VAL A CA 1
ATOM 1267 C C . VAL A 1 165 ? 5.504 -9.703 -12.859 1 98.5 165 VAL A C 1
ATOM 1269 O O . VAL A 1 165 ? 6.617 -9.633 -13.383 1 98.5 165 VAL A O 1
ATOM 1272 N N . ASP A 1 166 ? 5.113 -8.867 -11.93 1 98.19 166 ASP A N 1
ATOM 1273 C CA . ASP A 1 166 ? 5.996 -7.926 -11.25 1 98.19 166 ASP A CA 1
ATOM 1274 C C . ASP A 1 166 ? 6.66 -8.57 -10.039 1 98.19 166 ASP A C 1
ATOM 1276 O O . ASP A 1 166 ? 6.387 -8.188 -8.898 1 98.19 166 ASP A O 1
ATOM 1280 N N . SER A 1 167 ? 7.664 -9.375 -10.266 1 96.94 167 SER A N 1
ATOM 1281 C CA . SER A 1 167 ? 8.266 -10.266 -9.281 1 96.94 167 SER A CA 1
ATOM 1282 C C . SER A 1 167 ? 8.977 -9.477 -8.18 1 96.94 167 SER A C 1
ATOM 1284 O O . SER A 1 167 ? 9.109 -9.953 -7.055 1 96.94 167 SER A O 1
ATOM 1286 N N . ALA A 1 168 ? 9.453 -8.266 -8.516 1 97.19 168 ALA A N 1
ATOM 1287 C CA . ALA A 1 168 ? 10.25 -7.496 -7.559 1 97.19 168 ALA A CA 1
ATOM 1288 C C . ALA A 1 168 ? 9.43 -6.355 -6.961 1 97.19 168 ALA A C 1
ATOM 1290 O O . ALA A 1 168 ? 9.914 -5.637 -6.078 1 97.19 168 ALA A O 1
ATOM 1291 N N . GLY A 1 169 ? 8.188 -6.16 -7.496 1 98.12 169 GLY A N 1
ATOM 1292 C CA . GLY A 1 169 ? 7.324 -5.117 -6.969 1 98.12 169 GLY A CA 1
ATOM 1293 C C . GLY A 1 169 ? 7.801 -3.719 -7.309 1 98.12 169 GLY A C 1
ATOM 1294 O O . GLY A 1 169 ? 7.664 -2.799 -6.496 1 98.12 169 GLY A O 1
ATOM 1295 N N . GLY A 1 170 ? 8.422 -3.607 -8.484 1 98 170 GLY A N 1
ATOM 1296 C CA . GLY A 1 170 ? 9 -2.326 -8.844 1 98 170 GLY A CA 1
ATOM 1297 C C . GLY A 1 170 ? 8.359 -1.707 -10.07 1 98 170 GLY A C 1
ATOM 1298 O O . GLY A 1 170 ? 8.711 -0.595 -10.469 1 98 170 GLY A O 1
ATOM 1299 N N . MET A 1 171 ? 7.359 -2.348 -10.672 1 98.12 171 MET A N 1
ATOM 1300 C CA . MET A 1 171 ? 6.742 -1.843 -11.898 1 98.12 171 MET A CA 1
ATOM 1301 C C . MET A 1 171 ? 5.809 -0.676 -11.594 1 98.12 171 MET A C 1
ATOM 1303 O O . MET A 1 171 ? 5.188 -0.634 -10.531 1 98.12 171 MET A O 1
ATOM 1307 N N . PHE A 1 172 ? 5.762 0.217 -12.492 1 98.06 172 PHE A N 1
ATOM 1308 C CA . PHE A 1 172 ? 4.738 1.255 -12.492 1 98.06 172 PHE A CA 1
ATOM 1309 C C . PHE A 1 172 ? 3.635 0.929 -13.492 1 98.06 172 PHE A C 1
ATOM 1311 O O . PHE A 1 172 ? 3.791 0.035 -14.328 1 98.06 172 PHE A O 1
ATOM 1318 N N . SER A 1 173 ? 2.479 1.63 -13.391 1 97.75 173 SER A N 1
ATOM 1319 C CA . SER A 1 173 ? 1.34 1.382 -14.273 1 97.75 173 SER A CA 1
ATOM 1320 C C . SER A 1 173 ? 1.707 1.621 -15.727 1 97.75 173 SER A C 1
ATOM 1322 O O . SER A 1 173 ? 1.189 0.948 -16.625 1 97.75 173 SER A O 1
ATOM 1324 N N . SER A 1 174 ? 2.615 2.559 -15.969 1 96.81 174 SER A N 1
ATOM 1325 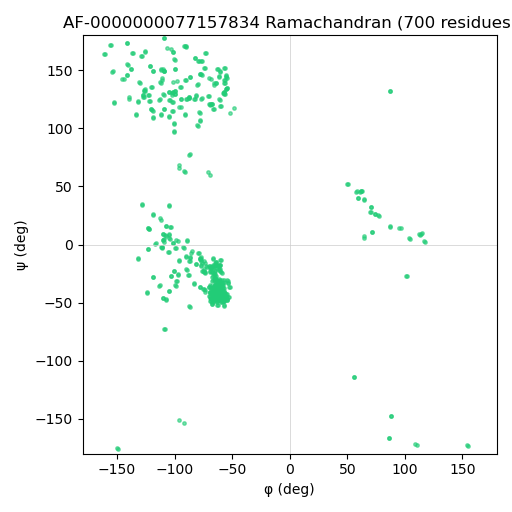C CA . SER A 1 174 ? 3.037 2.85 -17.328 1 96.81 174 SER A CA 1
ATOM 1326 C C . SER A 1 174 ? 3.734 1.648 -17.969 1 96.81 174 SER A C 1
ATOM 1328 O O . SER A 1 174 ? 3.629 1.428 -19.172 1 96.81 174 SER A O 1
ATOM 1330 N N . ASP A 1 175 ? 4.496 0.861 -17.141 1 97.5 175 ASP A N 1
ATOM 1331 C CA . ASP A 1 175 ? 5.121 -0.36 -17.641 1 97.5 175 ASP A CA 1
ATOM 1332 C C . ASP A 1 175 ? 4.074 -1.359 -18.109 1 97.5 175 ASP A C 1
ATOM 1334 O O . ASP A 1 175 ? 4.227 -1.967 -19.172 1 97.5 175 ASP A O 1
ATOM 1338 N N . LEU A 1 176 ? 3.02 -1.474 -17.344 1 98.06 176 LEU A N 1
ATOM 1339 C CA . LEU A 1 176 ? 1.946 -2.4 -17.688 1 98.06 176 LEU A CA 1
ATOM 1340 C C . LEU A 1 176 ? 1.289 -2.01 -19.016 1 98.06 176 LEU A C 1
ATOM 1342 O O . LEU A 1 176 ? 0.955 -2.875 -19.828 1 98.06 176 LEU A O 1
ATOM 1346 N N . LEU A 1 177 ? 1.082 -0.701 -19.203 1 98.38 177 LEU A N 1
ATOM 1347 C CA . LEU A 1 177 ? 0.487 -0.214 -20.438 1 98.38 177 LEU A CA 1
ATOM 1348 C C . LEU A 1 177 ? 1.334 -0.614 -21.641 1 98.38 177 LEU A C 1
ATOM 1350 O O . LEU A 1 177 ? 0.802 -1.06 -22.656 1 98.38 177 LEU A O 1
ATOM 1354 N N . GLU A 1 178 ? 2.637 -0.438 -21.531 1 98.56 178 GLU A N 1
ATOM 1355 C CA . GLU A 1 178 ? 3.539 -0.779 -22.625 1 98.56 178 GLU A CA 1
ATOM 1356 C C . GLU A 1 178 ? 3.482 -2.27 -22.938 1 98.56 178 GLU A C 1
ATOM 1358 O O . GLU A 1 178 ? 3.42 -2.656 -24.109 1 98.56 178 GLU A O 1
ATOM 1363 N N . TYR A 1 179 ? 3.506 -3.1 -21.891 1 98.69 179 TYR A N 1
ATOM 1364 C CA . TYR A 1 179 ? 3.414 -4.539 -22.094 1 98.69 179 TYR A CA 1
ATOM 1365 C C . TYR A 1 179 ? 2.08 -4.918 -22.734 1 98.69 179 TYR A C 1
ATOM 1367 O O . TYR A 1 179 ? 2.041 -5.688 -23.703 1 98.69 179 TYR A O 1
ATOM 1375 N N . TYR A 1 180 ? 0.995 -4.344 -22.219 1 98.62 180 TYR A N 1
ATOM 1376 C CA . TYR A 1 180 ? -0.345 -4.645 -22.703 1 98.62 180 TYR A CA 1
ATOM 1377 C C . TYR A 1 180 ? -0.469 -4.309 -24.188 1 98.62 180 TYR A C 1
ATOM 1379 O O . TYR A 1 180 ? -0.917 -5.141 -24.984 1 98.62 180 TYR A O 1
ATOM 1387 N N . ASN A 1 181 ? -0.034 -3.102 -24.547 1 98.69 181 ASN A N 1
ATOM 1388 C CA . ASN A 1 181 ? -0.13 -2.656 -25.938 1 98.69 181 ASN A CA 1
ATOM 1389 C C . ASN A 1 181 ? 0.683 -3.549 -26.875 1 98.69 181 ASN A C 1
ATOM 1391 O O . ASN A 1 181 ? 0.202 -3.943 -27.938 1 98.69 181 ASN A O 1
ATOM 1395 N N . SER A 1 182 ? 1.894 -3.846 -26.469 1 98.75 182 SER A N 1
ATOM 1396 C CA . SER A 1 182 ? 2.762 -4.668 -27.312 1 98.75 182 SER A CA 1
ATOM 1397 C C . SER A 1 182 ? 2.178 -6.059 -27.516 1 98.75 182 SER A C 1
ATOM 1399 O O . SER A 1 182 ? 2.248 -6.613 -28.609 1 98.75 182 SER A O 1
ATOM 1401 N N . ILE A 1 183 ? 1.618 -6.664 -26.453 1 98.75 183 ILE A N 1
ATOM 1402 C CA . ILE A 1 183 ? 1.017 -7.988 -26.562 1 98.75 183 ILE A CA 1
ATOM 1403 C C . ILE A 1 183 ? -0.192 -7.941 -27.484 1 98.75 183 ILE A C 1
ATOM 1405 O O . ILE A 1 183 ? -0.361 -8.82 -28.344 1 98.75 183 ILE A O 1
ATOM 1409 N N . ARG A 1 184 ? -1.038 -6.891 -27.359 1 98.56 184 ARG A N 1
ATOM 1410 C CA . ARG A 1 184 ? -2.275 -6.789 -28.125 1 98.56 184 ARG A CA 1
ATOM 1411 C C . ARG A 1 184 ? -1.988 -6.566 -29.609 1 98.56 184 ARG A C 1
ATOM 1413 O O . ARG A 1 184 ? -2.834 -6.848 -30.453 1 98.56 184 ARG A O 1
ATOM 1420 N N . ASN A 1 185 ? -0.832 -6.129 -29.938 1 98.31 185 ASN A N 1
ATOM 1421 C CA . ASN A 1 185 ? -0.43 -6 -31.328 1 98.31 185 ASN A CA 1
ATOM 1422 C C . ASN A 1 185 ? -0.271 -7.363 -32 1 98.31 185 ASN A C 1
ATOM 1424 O O . ASN A 1 185 ? -0.349 -7.477 -33.219 1 98.31 185 ASN A O 1
ATOM 1428 N N . VAL A 1 186 ? -0.101 -8.445 -31.156 1 98.19 186 VAL A N 1
ATOM 1429 C CA . VAL A 1 186 ? 0.287 -9.695 -31.797 1 98.19 186 VAL A CA 1
ATOM 1430 C C . VAL A 1 186 ? -0.604 -10.828 -31.297 1 98.19 186 VAL A C 1
ATOM 1432 O O . VAL A 1 186 ? -0.607 -11.922 -31.859 1 98.19 186 VAL A O 1
ATOM 1435 N N . SER A 1 187 ? -1.388 -10.594 -30.219 1 98.38 187 SER A N 1
ATOM 1436 C CA . SER A 1 187 ? -2.168 -11.672 -29.625 1 98.38 187 SER A CA 1
ATOM 1437 C C . SER A 1 187 ? -3.396 -11.133 -28.906 1 98.38 187 SER A C 1
ATOM 1439 O O . SER A 1 187 ? -3.365 -10.031 -28.359 1 98.38 187 SER A O 1
ATOM 1441 N N . GLU A 1 188 ? -4.465 -11.906 -28.875 1 98.06 188 GLU A N 1
ATOM 1442 C CA . GLU A 1 188 ? -5.68 -11.57 -28.141 1 98.06 188 GLU A CA 1
ATOM 1443 C C . GLU A 1 188 ? -5.859 -12.484 -26.938 1 98.06 188 GLU A C 1
ATOM 1445 O O . GLU A 1 188 ? -6.926 -12.508 -26.312 1 98.06 188 GLU A O 1
ATOM 1450 N N . ILE A 1 189 ? -4.828 -13.289 -26.625 1 98.5 189 ILE A N 1
ATOM 1451 C CA . ILE A 1 189 ? -4.914 -14.258 -25.531 1 98.5 189 ILE A CA 1
ATOM 1452 C C . ILE A 1 189 ? -5.316 -13.547 -24.25 1 98.5 189 ILE A C 1
ATOM 1454 O O . ILE A 1 189 ? -4.918 -12.406 -24.016 1 98.5 189 ILE A O 1
ATOM 1458 N N . PRO A 1 190 ? -6.133 -14.172 -23.375 1 98.38 190 PRO A N 1
ATOM 1459 C CA . PRO A 1 190 ? -6.422 -13.586 -22.062 1 98.38 190 PRO A CA 1
ATOM 1460 C C . PRO A 1 190 ? -5.16 -13.312 -21.25 1 98.38 190 PRO A C 1
ATOM 1462 O O . PRO A 1 190 ? -4.211 -14.102 -21.297 1 98.38 190 PRO A O 1
ATOM 1465 N N . LEU A 1 191 ? -5.18 -12.188 -20.547 1 98.62 191 LEU A N 1
ATOM 1466 C CA . LEU A 1 191 ? -4.02 -11.773 -19.766 1 98.62 191 LEU A CA 1
ATOM 1467 C C . LEU A 1 191 ? -4.363 -11.688 -18.281 1 98.62 191 LEU A C 1
ATOM 1469 O O . LEU A 1 191 ? -5.516 -11.43 -17.922 1 98.62 191 LEU A O 1
ATOM 1473 N N . GLY A 1 192 ? -3.348 -11.953 -17.5 1 98.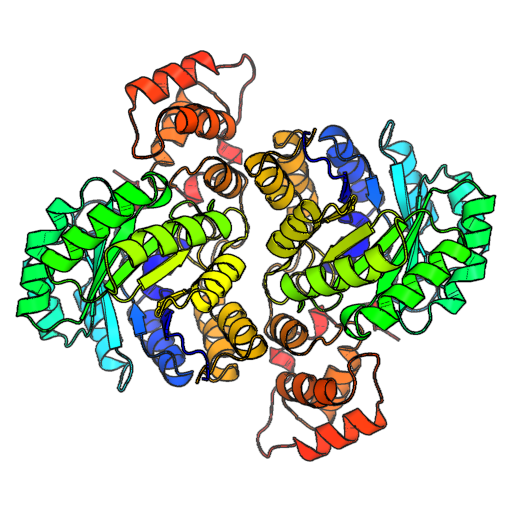62 192 GLY A N 1
ATOM 1474 C CA . GLY A 1 192 ? -3.414 -11.727 -16.062 1 98.62 192 GLY A CA 1
ATOM 1475 C C . GLY A 1 192 ? -2.246 -10.914 -15.531 1 98.62 192 GLY A C 1
ATOM 1476 O O . GLY A 1 192 ? -1.245 -10.727 -16.219 1 98.62 192 GLY A O 1
ATOM 1477 N N . PHE A 1 193 ? -2.436 -10.391 -14.383 1 98.81 193 PHE A N 1
ATOM 1478 C CA . PHE A 1 193 ? -1.377 -9.633 -13.727 1 98.81 193 PHE A CA 1
ATOM 1479 C C . PHE A 1 193 ? -1.137 -10.156 -12.312 1 98.81 193 PHE A C 1
ATOM 1481 O O . PHE A 1 193 ? -2.086 -10.406 -11.57 1 98.81 193 PHE A O 1
ATOM 1488 N N . HIS A 1 194 ? 0.086 -10.445 -11.969 1 98.81 194 HIS A N 1
ATOM 1489 C CA . HIS A 1 194 ? 0.574 -10.781 -10.641 1 98.81 194 HIS A CA 1
ATOM 1490 C C . HIS A 1 194 ? 1.614 -9.773 -10.164 1 98.81 194 HIS A C 1
ATOM 1492 O O . HIS A 1 194 ? 2.756 -9.789 -10.625 1 98.81 194 HIS A O 1
ATOM 1498 N N . GLY A 1 195 ? 1.193 -8.984 -9.188 1 98.44 195 GLY A N 1
ATOM 1499 C CA . GLY A 1 195 ? 2.092 -7.93 -8.75 1 98.44 195 GLY A CA 1
ATOM 1500 C C . GLY A 1 195 ? 2.469 -8.039 -7.285 1 98.44 195 GLY A C 1
ATOM 1501 O O . GLY A 1 195 ? 1.615 -8.32 -6.438 1 98.44 195 GLY A O 1
ATOM 1502 N N . HIS A 1 196 ? 3.783 -7.859 -7.02 1 98.5 196 HIS A N 1
ATOM 1503 C CA . HIS A 1 196 ? 4.246 -7.734 -5.641 1 98.5 196 HIS A CA 1
ATOM 1504 C C . HIS A 1 196 ? 4.27 -6.273 -5.199 1 98.5 196 HIS A C 1
ATOM 1506 O O . HIS A 1 196 ? 4.117 -5.367 -6.02 1 98.5 196 HIS A O 1
ATOM 1512 N N . ASP A 1 197 ? 4.496 -6.035 -3.865 1 98 197 ASP A N 1
ATOM 1513 C CA . ASP A 1 197 ? 4.129 -4.73 -3.318 1 98 197 ASP A CA 1
ATOM 1514 C C . ASP A 1 197 ? 5.352 -4.004 -2.766 1 98 197 ASP A C 1
ATOM 1516 O O . ASP A 1 197 ? 5.223 -3.125 -1.91 1 98 197 ASP A O 1
ATOM 1520 N N . ASN A 1 198 ? 6.547 -4.273 -3.248 1 98.31 198 ASN A N 1
ATOM 1521 C CA . ASN A 1 198 ? 7.773 -3.732 -2.674 1 98.31 198 ASN A CA 1
ATOM 1522 C C . ASN A 1 198 ? 7.781 -2.207 -2.699 1 98.31 198 ASN A C 1
ATOM 1524 O O . ASN A 1 198 ? 8.203 -1.567 -1.734 1 98.31 198 ASN A O 1
ATOM 1528 N N . LEU A 1 199 ? 7.258 -1.594 -3.764 1 98.56 199 LEU A N 1
ATOM 1529 C CA . LEU A 1 199 ? 7.199 -0.138 -3.836 1 98.56 199 LEU A CA 1
ATOM 1530 C C . LEU A 1 199 ? 5.77 0.359 -3.652 1 98.56 199 LEU A C 1
ATOM 1532 O O . LEU A 1 199 ? 5.434 1.466 -4.082 1 98.56 199 LEU A O 1
ATOM 1536 N N . GLY A 1 200 ? 4.91 -0.521 -3.15 1 97.94 200 GLY A N 1
ATOM 1537 C CA . GLY A 1 200 ? 3.572 -0.092 -2.771 1 97.94 200 GLY A CA 1
ATOM 1538 C C . GLY A 1 200 ? 2.646 0.092 -3.959 1 97.94 200 GLY A C 1
ATOM 1539 O O . GLY A 1 200 ? 1.684 0.858 -3.889 1 97.94 200 GLY A O 1
ATOM 1540 N N . MET A 1 201 ? 2.895 -0.58 -5.078 1 98.5 201 MET A N 1
ATOM 1541 C CA . MET A 1 201 ? 2.145 -0.326 -6.309 1 98.5 201 MET A CA 1
ATOM 1542 C C . MET A 1 201 ? 1.233 -1.502 -6.641 1 98.5 201 MET A C 1
ATOM 1544 O O . MET A 1 201 ? 0.522 -1.476 -7.648 1 98.5 201 MET A O 1
ATOM 1548 N N . ALA A 1 202 ? 1.167 -2.518 -5.789 1 98.69 202 ALA A N 1
ATOM 1549 C CA . ALA A 1 202 ? 0.468 -3.75 -6.148 1 98.69 202 ALA A CA 1
ATOM 1550 C C . ALA A 1 202 ? -1.019 -3.488 -6.379 1 98.69 202 ALA A C 1
ATOM 1552 O O . ALA A 1 202 ? -1.59 -3.955 -7.367 1 98.69 202 ALA A O 1
ATOM 1553 N N . ILE A 1 203 ? -1.695 -2.703 -5.492 1 98.81 203 ILE A N 1
ATOM 1554 C CA . ILE A 1 203 ? -3.123 -2.43 -5.629 1 98.81 203 ILE A CA 1
ATOM 1555 C C . ILE A 1 203 ? -3.369 -1.575 -6.871 1 98.81 203 ILE A C 1
ATOM 1557 O O . ILE A 1 203 ? -4.18 -1.933 -7.727 1 98.81 203 ILE A O 1
ATOM 1561 N N . SER A 1 204 ? -2.643 -0.474 -6.992 1 98.75 204 SER A N 1
ATOM 1562 C CA . SER A 1 204 ? -2.846 0.446 -8.109 1 98.75 204 SER A CA 1
ATOM 1563 C C . SER A 1 204 ? -2.59 -0.24 -9.445 1 98.75 204 SER A C 1
ATOM 1565 O O . SER A 1 204 ? -3.348 -0.054 -10.398 1 98.75 204 SER A O 1
ATOM 1567 N N . ASN A 1 205 ? -1.504 -1.038 -9.508 1 98.81 205 ASN A N 1
ATOM 1568 C CA . ASN A 1 205 ? -1.199 -1.754 -10.742 1 98.81 205 ASN A CA 1
ATOM 1569 C C . ASN A 1 205 ? -2.268 -2.795 -11.062 1 98.81 205 ASN A C 1
ATOM 1571 O O . ASN A 1 205 ? -2.609 -2.998 -12.227 1 98.81 205 ASN A O 1
ATOM 1575 N N . SER A 1 206 ? -2.766 -3.465 -10.078 1 98.88 206 SER A N 1
ATOM 1576 C CA . SER A 1 206 ? -3.842 -4.43 -10.273 1 98.88 206 SER A CA 1
ATOM 1577 C C . SER A 1 206 ? -5.098 -3.758 -10.812 1 98.88 206 SER A C 1
ATOM 1579 O O . SER A 1 206 ? -5.73 -4.262 -11.742 1 98.88 206 SER A O 1
ATOM 1581 N N . LEU A 1 207 ? -5.477 -2.596 -10.227 1 98.69 207 LEU A N 1
ATOM 1582 C CA . LEU A 1 207 ? -6.629 -1.842 -10.703 1 98.69 207 LEU A CA 1
ATOM 1583 C C . LEU A 1 207 ? -6.426 -1.382 -12.148 1 98.69 207 LEU A C 1
ATOM 1585 O O . LEU A 1 207 ? -7.348 -1.446 -12.961 1 98.69 207 LEU A O 1
ATOM 1589 N N . TYR A 1 208 ? -5.211 -0.936 -12.414 1 98.44 208 TYR A N 1
ATOM 1590 C CA . TYR A 1 208 ? -4.898 -0.468 -13.758 1 98.44 208 TYR A CA 1
ATOM 1591 C C . TYR A 1 208 ? -4.961 -1.612 -14.766 1 98.44 208 TYR A C 1
ATOM 1593 O O . TYR A 1 208 ? -5.457 -1.442 -15.883 1 98.44 208 TYR A O 1
ATOM 1601 N N . ALA A 1 209 ? -4.422 -2.771 -14.352 1 98.56 209 ALA A N 1
ATOM 1602 C CA . ALA A 1 209 ? -4.504 -3.957 -15.203 1 98.56 209 ALA A CA 1
ATOM 1603 C C . ALA A 1 209 ? -5.953 -4.285 -15.547 1 98.56 209 ALA A C 1
ATOM 1605 O O . ALA A 1 209 ? -6.273 -4.582 -16.703 1 98.56 209 ALA A O 1
ATOM 1606 N N . ALA A 1 210 ? -6.809 -4.215 -14.578 1 98.25 210 ALA A N 1
ATOM 1607 C CA . ALA A 1 210 ? -8.234 -4.438 -14.805 1 98.25 210 ALA A CA 1
ATOM 1608 C C . ALA A 1 210 ? -8.805 -3.402 -15.766 1 98.25 210 ALA A C 1
ATOM 1610 O O . ALA A 1 210 ? -9.562 -3.744 -16.688 1 98.25 210 ALA A O 1
ATOM 1611 N N . ASP A 1 211 ? -8.453 -2.143 -15.617 1 97.56 211 ASP A N 1
ATOM 1612 C CA . ASP A 1 211 ? -8.906 -1.065 -16.484 1 97.56 211 ASP A CA 1
ATOM 1613 C C . ASP A 1 211 ? -8.484 -1.317 -17.938 1 97.56 211 ASP A C 1
ATOM 1615 O O . ASP A 1 211 ? -9.219 -0.973 -18.875 1 97.56 211 ASP A O 1
ATOM 1619 N N . LEU A 1 212 ? -7.266 -1.845 -18.125 1 97.5 212 LEU A N 1
ATOM 1620 C CA . LEU A 1 212 ? -6.75 -2.123 -19.453 1 97.5 212 LEU A CA 1
ATOM 1621 C C . LEU A 1 212 ? -7.535 -3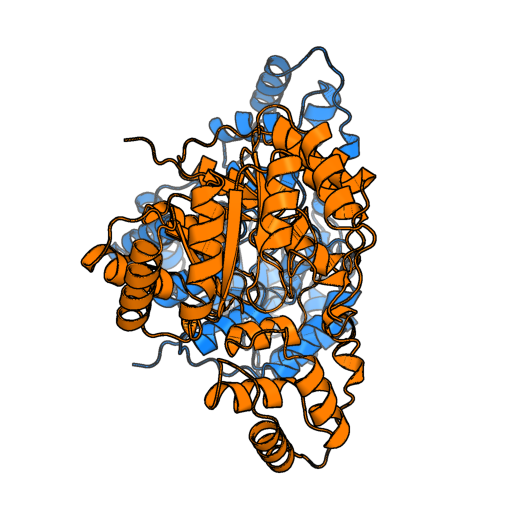.25 -20.125 1 97.5 212 LEU A C 1
ATOM 1623 O O . LEU A 1 212 ? -7.523 -3.381 -21.344 1 97.5 212 LEU A O 1
ATOM 1627 N N . GLY A 1 213 ? -8.164 -4.098 -19.266 1 96.69 213 GLY A N 1
ATOM 1628 C CA . GLY A 1 213 ? -8.953 -5.191 -19.812 1 96.69 213 GLY A CA 1
ATOM 1629 C C . GLY A 1 213 ? -8.359 -6.559 -19.516 1 96.69 213 GLY A C 1
ATOM 1630 O O . GLY A 1 213 ? -8.805 -7.566 -20.078 1 96.69 213 GLY A O 1
ATOM 1631 N N . MET A 1 214 ? -7.32 -6.625 -18.672 1 97.69 214 MET A N 1
ATOM 1632 C CA . MET A 1 214 ? -6.832 -7.941 -18.281 1 97.69 214 MET A CA 1
ATOM 1633 C C . MET A 1 214 ? -7.895 -8.711 -17.5 1 97.69 214 MET A C 1
ATOM 1635 O O . MET A 1 214 ? -8.57 -8.141 -16.641 1 97.69 214 MET A O 1
ATOM 1639 N N . GLU A 1 215 ? -8.023 -9.93 -17.75 1 97.25 215 GLU A N 1
ATOM 1640 C CA . GLU A 1 215 ? -9.172 -10.711 -17.281 1 97.25 215 GLU A CA 1
ATOM 1641 C C . GLU A 1 215 ? -8.914 -11.281 -15.891 1 97.25 215 GLU A C 1
ATOM 1643 O O . GLU A 1 215 ? -9.859 -11.539 -15.141 1 97.25 215 GLU A O 1
ATOM 1648 N N . TYR A 1 216 ? -7.617 -11.492 -15.523 1 98 216 TYR A N 1
ATOM 1649 C CA . TYR A 1 216 ? -7.289 -12.141 -14.258 1 98 216 TYR A CA 1
ATOM 1650 C C . TYR A 1 216 ? -6.332 -11.281 -13.438 1 98 216 TYR A C 1
ATOM 1652 O O . TYR A 1 216 ? -5.336 -10.781 -13.961 1 98 216 TYR A O 1
ATOM 1660 N N . ILE A 1 217 ? -6.68 -11.117 -12.148 1 98.62 217 ILE A N 1
ATOM 1661 C CA . ILE A 1 217 ? -5.82 -10.367 -11.242 1 98.62 217 ILE A CA 1
ATOM 1662 C C . ILE A 1 217 ? -5.52 -11.203 -10 1 98.62 217 ILE A C 1
ATOM 1664 O O . ILE A 1 217 ? -6.438 -11.727 -9.367 1 98.62 217 ILE A O 1
ATOM 1668 N N . ASP A 1 218 ? -4.254 -11.336 -9.711 1 98.88 218 ASP A N 1
ATOM 1669 C CA . ASP A 1 218 ? -3.832 -12.094 -8.539 1 98.88 218 ASP A CA 1
ATOM 1670 C C . ASP A 1 218 ? -3.818 -11.211 -7.293 1 98.88 218 ASP A C 1
ATOM 1672 O O . ASP A 1 218 ? -3.475 -10.023 -7.367 1 98.88 218 ASP A O 1
ATOM 1676 N N . SER A 1 219 ? -4.148 -11.75 -6.23 1 98.81 219 SER A N 1
ATOM 1677 C CA . SER A 1 219 ? -4.098 -11.133 -4.91 1 98.81 219 SER A CA 1
ATOM 1678 C C . SER A 1 219 ? -3.992 -12.188 -3.812 1 98.81 219 SER A C 1
ATOM 1680 O O . SER A 1 219 ? -4.016 -13.383 -4.094 1 98.81 219 SER A O 1
ATOM 1682 N N . SER A 1 220 ? -3.77 -11.766 -2.59 1 98.69 220 SER A N 1
ATOM 1683 C CA . SER A 1 220 ? -3.779 -12.656 -1.433 1 98.69 220 SER A CA 1
ATOM 1684 C C . SER A 1 220 ? -4.426 -11.984 -0.226 1 98.69 220 SER A C 1
ATOM 1686 O O . SER A 1 220 ? -4.336 -10.766 -0.064 1 98.69 220 SER A O 1
ATOM 1688 N N . LEU A 1 221 ? -5.102 -12.789 0.553 1 98.31 221 LEU A N 1
ATOM 1689 C CA . LEU A 1 221 ? -5.641 -12.281 1.81 1 98.31 221 LEU A CA 1
ATOM 1690 C C . LEU A 1 221 ? -4.535 -11.664 2.662 1 98.31 221 LEU A C 1
ATOM 1692 O O . LEU A 1 221 ? -3.447 -12.227 2.781 1 98.31 221 LEU A O 1
ATOM 1696 N N . GLN A 1 222 ? -4.844 -10.438 3.213 1 96.38 222 GLN A N 1
ATOM 1697 C CA . GLN A 1 222 ? -3.92 -9.703 4.07 1 96.38 222 GLN A CA 1
ATOM 1698 C C . GLN A 1 222 ? -2.668 -9.281 3.301 1 96.38 222 GLN A C 1
ATOM 1700 O O . GLN A 1 222 ? -1.689 -8.828 3.896 1 96.38 222 GLN A O 1
ATOM 1705 N N . GLY A 1 223 ? -2.607 -9.492 2.016 1 96.81 223 GLY A N 1
ATOM 1706 C CA . GLY A 1 223 ? -1.511 -9.055 1.164 1 96.81 223 GLY A CA 1
ATOM 1707 C C . GLY A 1 223 ? -0.229 -9.828 1.399 1 96.81 223 GLY A C 1
ATOM 1708 O O . GLY A 1 223 ? 0.867 -9.312 1.182 1 96.81 223 GLY A O 1
ATOM 1709 N N . ILE A 1 224 ? -0.303 -11.055 1.837 1 96.06 224 ILE A N 1
ATOM 1710 C CA . ILE A 1 224 ? 0.897 -11.805 2.186 1 96.06 224 ILE A CA 1
ATOM 1711 C C . ILE A 1 224 ? 1.513 -12.406 0.926 1 96.06 224 ILE A C 1
ATOM 1713 O O . ILE A 1 224 ? 0.834 -12.562 -0.093 1 96.06 224 ILE A O 1
ATOM 1717 N N . GLY A 1 225 ? 2.768 -12.773 0.987 1 95.31 225 GLY A N 1
ATOM 1718 C CA . GLY A 1 225 ? 3.529 -13.359 -0.107 1 95.31 225 GLY A CA 1
ATOM 1719 C C . GLY A 1 225 ? 5.023 -13.117 0.013 1 95.31 225 GLY A C 1
ATOM 1720 O O . GLY A 1 225 ? 5.508 -12.688 1.063 1 95.31 225 GLY A O 1
ATOM 1721 N N . ARG A 1 226 ? 5.695 -13.492 -1 1 93.56 226 ARG A N 1
ATOM 1722 C CA . ARG A 1 226 ? 7.141 -13.289 -1.028 1 93.56 226 ARG A CA 1
ATOM 1723 C C . ARG A 1 226 ? 7.488 -11.82 -0.836 1 93.56 226 ARG A C 1
ATOM 1725 O O . ARG A 1 226 ? 6.828 -10.945 -1.394 1 93.56 226 ARG A O 1
ATOM 1732 N N . SER A 1 227 ? 8.547 -11.57 -0.038 1 92.12 227 SER A N 1
ATOM 1733 C CA . SER A 1 227 ? 9.016 -10.211 0.237 1 92.12 227 SER A CA 1
ATOM 1734 C C . SER A 1 227 ? 7.902 -9.344 0.817 1 92.12 227 SER A C 1
ATOM 1736 O O . SER A 1 227 ? 7.281 -9.711 1.815 1 92.12 227 SER A O 1
ATOM 1738 N N . SER A 1 228 ? 7.445 -8.312 0.125 1 93.81 228 SER A N 1
ATOM 1739 C CA . SER A 1 228 ? 6.434 -7.398 0.649 1 93.81 228 SER A CA 1
ATOM 1740 C C . SER A 1 228 ? 5.027 -7.883 0.316 1 93.81 228 SER A C 1
ATOM 1742 O O . SER A 1 228 ? 4.047 -7.195 0.6 1 93.81 228 SER A O 1
ATOM 1744 N N . GLY A 1 229 ? 4.969 -9.047 -0.307 1 95.75 229 GLY A N 1
ATOM 1745 C CA . GLY A 1 229 ? 3.672 -9.664 -0.538 1 95.75 229 GLY A CA 1
ATOM 1746 C C . GLY A 1 229 ? 3.006 -9.195 -1.816 1 95.75 229 GLY A C 1
ATOM 1747 O O . GLY A 1 229 ? 3.68 -8.742 -2.742 1 95.75 229 GLY A O 1
ATOM 1748 N N . ASN A 1 230 ? 1.692 -9.516 -1.908 1 97.81 230 ASN A N 1
ATOM 1749 C CA . ASN A 1 230 ? 0.866 -9.266 -3.084 1 97.81 230 ASN A CA 1
ATOM 1750 C C . ASN A 1 230 ? -0.147 -8.148 -2.828 1 97.81 230 ASN A C 1
ATOM 1752 O O . ASN A 1 230 ? -0.155 -7.551 -1.753 1 97.81 230 ASN A O 1
ATOM 1756 N N . ALA A 1 231 ? -0.921 -7.812 -3.861 1 98.56 231 ALA A N 1
ATOM 1757 C CA . ALA A 1 231 ? -2.105 -6.992 -3.635 1 98.56 231 ALA A CA 1
ATOM 1758 C C . ALA A 1 231 ? -3.039 -7.641 -2.617 1 98.56 231 ALA A C 1
ATOM 1760 O O . ALA A 1 231 ? -3.365 -8.828 -2.732 1 98.56 231 ALA A O 1
ATOM 1761 N N . CYS A 1 232 ? -3.436 -6.879 -1.628 1 98.25 232 CYS A N 1
ATOM 1762 C CA . CYS A 1 232 ? -4.344 -7.371 -0.6 1 98.25 232 CYS A CA 1
ATOM 1763 C C . CYS A 1 232 ? -5.727 -7.641 -1.181 1 98.25 232 CYS A C 1
ATOM 1765 O O . CYS A 1 232 ? -6.387 -6.727 -1.679 1 98.25 232 CYS A O 1
ATOM 1767 N N . THR A 1 233 ? -6.23 -8.883 -1.097 1 98.75 233 THR A N 1
ATOM 1768 C CA . THR A 1 233 ? -7.488 -9.281 -1.719 1 98.75 233 THR A CA 1
ATOM 1769 C C . THR A 1 233 ? -8.641 -8.43 -1.193 1 98.75 233 THR A C 1
ATOM 1771 O O . THR A 1 233 ? -9.477 -7.957 -1.97 1 98.75 233 THR A O 1
ATOM 1774 N N . GLU A 1 234 ? -8.719 -8.18 0.135 1 98.56 234 GLU A N 1
ATOM 1775 C CA . GLU A 1 234 ? -9.789 -7.402 0.749 1 98.56 234 GLU A CA 1
ATOM 1776 C C . GLU A 1 234 ? -9.852 -5.992 0.17 1 98.56 234 GLU A C 1
ATOM 1778 O O . GLU A 1 234 ? -10.922 -5.527 -0.229 1 98.56 234 GLU A O 1
ATOM 1783 N N . VAL A 1 235 ? -8.711 -5.371 0.078 1 98.62 235 VAL A N 1
ATOM 1784 C CA . VAL A 1 235 ? -8.617 -3.998 -0.407 1 98.62 235 VAL A CA 1
ATOM 1785 C C . VAL A 1 235 ? -8.93 -3.955 -1.9 1 98.62 235 VAL A C 1
ATOM 1787 O O . VAL A 1 235 ? -9.695 -3.104 -2.354 1 98.62 235 VAL A O 1
ATOM 1790 N N . LEU A 1 236 ? -8.359 -4.895 -2.645 1 98.75 236 LEU A N 1
ATOM 1791 C CA . LEU A 1 236 ? -8.531 -4.93 -4.094 1 98.75 236 LEU A CA 1
ATOM 1792 C C . LEU A 1 236 ? -10 -5.094 -4.461 1 98.75 236 LEU A C 1
ATOM 1794 O O . LEU A 1 236 ? -10.508 -4.383 -5.328 1 98.75 236 LEU A O 1
ATOM 1798 N N . VAL A 1 237 ? -10.68 -5.988 -3.805 1 98.44 237 VAL A N 1
ATOM 1799 C CA . VAL A 1 237 ? -12.086 -6.258 -4.09 1 98.44 237 VAL A CA 1
ATOM 1800 C C . VAL A 1 237 ? -12.914 -5 -3.85 1 98.44 237 VAL A C 1
ATOM 1802 O O . VAL A 1 237 ? -13.719 -4.609 -4.695 1 98.44 237 VAL A O 1
ATOM 1805 N N . MET A 1 238 ? -12.68 -4.336 -2.715 1 98.5 238 MET A N 1
ATOM 1806 C CA . MET A 1 238 ? -13.461 -3.143 -2.389 1 98.5 238 MET A CA 1
ATOM 1807 C C . MET A 1 238 ? -13.125 -2 -3.342 1 98.5 238 MET A C 1
ATOM 1809 O O . MET A 1 238 ? -14.008 -1.229 -3.727 1 98.5 238 MET A O 1
ATOM 1813 N N . ALA A 1 239 ? -11.875 -1.863 -3.732 1 98.56 239 ALA A N 1
ATOM 1814 C CA . ALA A 1 239 ? -11.469 -0.83 -4.684 1 98.56 239 ALA A CA 1
ATOM 1815 C C . ALA A 1 239 ? -12.094 -1.072 -6.055 1 98.56 239 ALA A C 1
ATOM 1817 O O . ALA A 1 239 ? -12.531 -0.132 -6.719 1 98.56 239 ALA A O 1
ATOM 1818 N N . LEU A 1 240 ? -12.086 -2.35 -6.496 1 98.38 240 LEU A N 1
ATOM 1819 C CA . LEU A 1 240 ? -12.711 -2.697 -7.77 1 98.38 240 LEU A CA 1
ATOM 1820 C C . LEU A 1 240 ? -14.203 -2.377 -7.75 1 98.38 240 LEU A C 1
ATOM 1822 O O . LEU A 1 240 ? -14.734 -1.818 -8.711 1 98.38 240 LEU A O 1
ATOM 1826 N N . LYS A 1 241 ? -14.852 -2.758 -6.652 1 97 241 LYS A N 1
ATOM 1827 C CA . LYS A 1 241 ? -16.266 -2.436 -6.516 1 97 241 LYS A CA 1
ATOM 1828 C C . LYS A 1 241 ? -16.5 -0.931 -6.602 1 97 241 LYS A C 1
ATOM 1830 O O . LYS A 1 241 ? -17.422 -0.477 -7.301 1 97 241 LYS A O 1
ATOM 1835 N N . LYS A 1 242 ? -15.711 -0.181 -5.91 1 97.31 242 LYS A N 1
ATOM 1836 C CA . LYS A 1 242 ? -15.844 1.272 -5.914 1 97.31 242 LYS A CA 1
ATOM 1837 C C . LYS A 1 242 ? -15.648 1.839 -7.32 1 97.31 242 LYS A C 1
ATOM 1839 O O . LYS A 1 242 ? -16.297 2.822 -7.691 1 97.31 242 LYS A O 1
ATOM 1844 N N . LYS A 1 243 ? -14.789 1.229 -8.102 1 96.5 243 LYS A N 1
ATOM 1845 C CA . LYS A 1 243 ? -14.5 1.682 -9.461 1 96.5 243 LYS A CA 1
ATOM 1846 C C . LYS A 1 243 ? -15.609 1.279 -10.422 1 96.5 243 LYS A C 1
ATOM 1848 O O . LYS A 1 243 ? -15.57 1.632 -11.609 1 96.5 243 LYS A O 1
ATOM 1853 N N . GLY A 1 244 ? -16.547 0.395 -9.961 1 95.38 244 GLY A N 1
ATOM 1854 C CA . GLY A 1 244 ? -17.703 0.058 -10.773 1 95.38 244 GLY A CA 1
ATOM 1855 C C . GLY A 1 244 ? -17.594 -1.311 -11.422 1 95.38 244 GLY A C 1
ATOM 1856 O O . GLY A 1 244 ? -18.438 -1.682 -12.242 1 95.38 244 GLY A O 1
ATOM 1857 N N . PHE A 1 245 ? -16.547 -2.084 -11.102 1 97 245 PHE A N 1
ATOM 1858 C CA . PHE A 1 245 ? -16.453 -3.447 -11.609 1 97 245 PHE A CA 1
ATOM 1859 C C . PHE A 1 245 ? -17.5 -4.34 -10.961 1 97 245 PHE A C 1
ATOM 1861 O O . PHE A 1 245 ? -17.812 -4.188 -9.781 1 97 245 PHE A O 1
ATOM 1868 N N . LYS A 1 246 ? -18.031 -5.242 -11.734 1 93.5 246 LYS A N 1
ATOM 1869 C CA . LYS A 1 246 ? -18.938 -6.25 -11.188 1 93.5 246 LYS A CA 1
ATOM 1870 C C . LYS A 1 246 ? -18.172 -7.387 -10.523 1 93.5 246 LYS A C 1
ATOM 1872 O O . LYS A 1 246 ? -17.609 -8.25 -11.203 1 93.5 246 LYS A O 1
ATOM 1877 N N . ILE A 1 247 ? -18.141 -7.348 -9.258 1 92 247 ILE A N 1
ATOM 1878 C CA . ILE A 1 247 ? -17.453 -8.352 -8.445 1 92 247 ILE A CA 1
ATOM 1879 C C . ILE A 1 247 ? -18.469 -9.031 -7.52 1 92 247 ILE A C 1
ATOM 1881 O O . ILE A 1 247 ? -19.047 -8.391 -6.637 1 92 247 ILE A O 1
ATOM 1885 N N . ASP A 1 248 ? -18.656 -10.266 -7.715 1 91.94 248 ASP A N 1
ATOM 1886 C CA . ASP A 1 248 ? -19.594 -11.023 -6.898 1 91.94 248 ASP A CA 1
ATOM 1887 C C . ASP A 1 248 ? -18.906 -11.641 -5.684 1 91.94 248 ASP A C 1
ATOM 1889 O O . ASP A 1 248 ? -18.844 -12.867 -5.559 1 91.94 248 ASP A O 1
ATOM 1893 N N . VAL A 1 249 ? -18.422 -10.836 -4.891 1 95.94 249 VAL A N 1
ATOM 1894 C CA . VAL A 1 249 ? -17.734 -11.258 -3.674 1 95.94 249 VAL A CA 1
ATOM 1895 C C . VAL A 1 249 ? -18.406 -10.633 -2.455 1 95.94 249 VAL A C 1
ATOM 1897 O O . VAL A 1 249 ? -18.688 -9.43 -2.439 1 95.94 249 VAL A O 1
ATOM 1900 N N . ASP A 1 250 ? -18.719 -11.453 -1.543 1 96.62 250 ASP A N 1
ATOM 1901 C CA . ASP A 1 250 ? -19.219 -11 -0.25 1 96.62 250 ASP A CA 1
ATOM 1902 C C . ASP A 1 250 ? -18.094 -10.508 0.641 1 96.62 250 ASP A C 1
ATOM 1904 O O . ASP A 1 250 ? -17.297 -11.312 1.149 1 96.62 250 ASP A O 1
ATOM 1908 N N . PHE A 1 251 ? -18.094 -9.227 0.923 1 94.44 251 PHE A N 1
ATOM 1909 C CA . PHE A 1 251 ? -16.922 -8.648 1.577 1 94.44 251 PHE A CA 1
ATOM 1910 C C . PHE A 1 251 ? -16.891 -9.023 3.055 1 94.44 251 PHE A C 1
ATOM 1912 O O . PHE A 1 251 ? -15.828 -9.078 3.662 1 94.44 251 PHE A O 1
ATOM 1919 N N . HIS A 1 252 ? -18 -9.367 3.703 1 92.94 252 HIS A N 1
ATOM 1920 C CA . HIS A 1 252 ? -18.016 -9.812 5.094 1 92.94 252 HIS A CA 1
ATOM 1921 C C . HIS A 1 252 ? -17.234 -11.109 5.262 1 92.94 252 HIS A C 1
ATOM 1923 O O . HIS A 1 252 ? -16.344 -11.195 6.117 1 92.94 252 HIS A O 1
ATOM 1929 N N . SER A 1 253 ? -17.641 -12.039 4.391 1 95.12 253 SER A N 1
ATOM 1930 C CA . SER A 1 253 ? -16.953 -13.328 4.43 1 95.12 253 SER A CA 1
ATOM 1931 C C . SER A 1 253 ? -15.469 -13.18 4.09 1 95.12 253 SER A C 1
ATOM 1933 O O . SER A 1 253 ? -14.625 -13.859 4.672 1 95.12 253 SER A O 1
ATOM 1935 N N . LEU A 1 254 ? -15.234 -12.297 3.205 1 97.62 254 LEU A N 1
ATOM 1936 C CA . LEU A 1 254 ? -13.859 -12.055 2.793 1 97.62 254 LEU A CA 1
ATOM 1937 C C . LEU A 1 254 ? -13.031 -11.484 3.945 1 97.62 254 LEU A C 1
ATOM 1939 O O . LEU A 1 254 ? -11.914 -11.938 4.199 1 97.62 254 LEU A O 1
ATOM 1943 N N . PHE A 1 255 ? -13.602 -10.461 4.664 1 96.06 255 PHE A N 1
ATOM 1944 C CA . PHE A 1 255 ? -12.906 -9.852 5.793 1 96.06 255 PHE A CA 1
ATOM 1945 C C . PHE A 1 255 ? -12.68 -10.875 6.902 1 96.06 255 PHE A C 1
ATOM 1947 O O . PHE A 1 255 ? -11.617 -10.891 7.531 1 96.06 255 PHE A O 1
ATOM 1954 N N . GLU A 1 256 ? -13.625 -11.734 7.121 1 93.5 256 GLU A N 1
ATOM 1955 C CA . GLU A 1 256 ? -13.5 -12.781 8.125 1 93.5 256 GLU A CA 1
ATOM 1956 C C . GLU A 1 256 ? -12.367 -13.742 7.773 1 93.5 256 GLU A C 1
ATOM 1958 O O . GLU A 1 256 ? -11.57 -14.117 8.641 1 93.5 256 GLU A O 1
ATOM 1963 N N . ALA A 1 257 ? -12.297 -14.102 6.48 1 96.56 257 ALA A N 1
ATOM 1964 C CA . ALA A 1 257 ? -11.227 -14.992 6.027 1 96.56 257 ALA A CA 1
ATOM 1965 C C . ALA A 1 257 ? -9.859 -14.383 6.309 1 96.56 257 ALA A C 1
ATOM 1967 O O . ALA A 1 257 ? -8.961 -15.062 6.82 1 96.56 257 ALA A O 1
ATOM 1968 N N . GLY A 1 258 ? -9.734 -13.148 5.988 1 96.12 258 GLY A N 1
ATOM 1969 C CA . GLY A 1 258 ? -8.453 -12.477 6.188 1 96.12 258 GLY A CA 1
ATOM 1970 C C . GLY A 1 258 ? -8.117 -12.266 7.648 1 96.12 258 GLY A C 1
ATOM 1971 O O . GLY A 1 258 ? -7.023 -12.633 8.094 1 96.12 258 GLY A O 1
ATOM 1972 N N . GLN A 1 259 ? -9.016 -11.75 8.453 1 93 259 GLN A N 1
ATOM 1973 C CA . GLN A 1 259 ? -8.75 -11.32 9.82 1 93 259 GLN A CA 1
ATOM 1974 C C . GLN A 1 259 ? -8.68 -12.516 10.773 1 93 259 GLN A C 1
ATOM 1976 O O . GLN A 1 259 ? -7.859 -12.531 11.688 1 93 259 GLN A O 1
ATOM 1981 N N . GLU A 1 260 ? -9.492 -13.492 10.547 1 92.44 260 GLU A N 1
ATOM 1982 C CA . GLU A 1 260 ? -9.609 -14.562 11.531 1 92.44 260 GLU A CA 1
ATOM 1983 C C . GLU A 1 260 ? -8.758 -15.766 11.141 1 92.44 260 GLU A C 1
ATOM 1985 O O . GLU A 1 260 ? -8.25 -16.484 12.008 1 92.44 260 GLU A O 1
ATOM 1990 N N . CYS A 1 261 ? -8.617 -15.961 9.805 1 95.81 261 CYS A N 1
ATOM 1991 C CA . CYS A 1 261 ? -7.984 -17.219 9.398 1 95.81 261 CYS A CA 1
ATOM 1992 C C . CYS A 1 261 ? -6.535 -16.984 8.977 1 95.81 261 CYS A C 1
ATOM 1994 O O . CYS A 1 261 ? -5.703 -17.875 9.094 1 95.81 261 CYS A O 1
ATOM 1996 N N . VAL A 1 262 ? -6.223 -15.82 8.516 1 96.06 262 VAL A N 1
ATOM 1997 C CA . VAL A 1 262 ? -4.906 -15.625 7.922 1 96.06 262 VAL A CA 1
ATOM 1998 C C . VAL A 1 262 ? -4.055 -14.742 8.828 1 96.06 262 VAL A C 1
ATOM 2000 O O . VAL A 1 262 ? -2.912 -15.086 9.148 1 96.06 262 VAL A O 1
ATOM 2003 N N . TYR A 1 263 ? -4.586 -13.641 9.336 1 92.62 263 TYR A N 1
ATOM 2004 C CA . TYR A 1 263 ? -3.824 -12.641 10.078 1 92.62 263 TYR A CA 1
ATOM 2005 C C . TYR A 1 263 ? -3.096 -13.273 11.258 1 92.62 263 TYR A C 1
ATOM 2007 O O . TYR A 1 263 ? -1.914 -13 11.484 1 92.62 263 TYR A O 1
ATOM 2015 N N . PRO A 1 264 ? -3.736 -14.18 12.062 1 91.69 264 PRO A N 1
ATOM 2016 C CA . PRO A 1 264 ? -3.068 -14.75 13.234 1 91.69 264 PRO A CA 1
ATOM 2017 C C . PRO A 1 264 ? -1.858 -15.602 12.867 1 91.69 264 PRO A C 1
ATOM 2019 O O . PRO A 1 264 ? -1.032 -15.914 13.727 1 91.69 264 PRO A O 1
ATOM 2022 N N . LEU A 1 265 ? -1.78 -15.961 11.586 1 92.19 265 LEU A N 1
ATOM 2023 C CA . LEU A 1 265 ? -0.709 -16.859 11.164 1 92.19 265 LEU A CA 1
ATOM 2024 C C . LEU A 1 265 ? 0.523 -16.062 10.734 1 92.19 265 LEU A C 1
ATOM 2026 O O . LEU A 1 265 ? 1.6 -16.641 10.547 1 92.19 265 LEU A O 1
ATOM 2030 N N . ILE A 1 266 ? 0.329 -14.75 10.617 1 87.38 266 ILE A N 1
ATOM 2031 C CA . ILE A 1 266 ? 1.389 -13.914 10.062 1 87.38 266 ILE A CA 1
ATOM 2032 C C . ILE A 1 266 ? 2.414 -13.586 11.148 1 87.38 266 ILE A C 1
ATOM 2034 O O . ILE A 1 266 ? 2.053 -13.148 12.242 1 87.38 266 ILE A O 1
ATOM 2038 N N . ASN A 1 267 ? 3.686 -13.812 10.922 1 74.69 267 ASN A N 1
ATOM 2039 C CA . ASN A 1 267 ? 4.754 -13.562 11.883 1 74.69 267 ASN A CA 1
ATOM 2040 C C . ASN A 1 267 ? 5.426 -12.211 11.641 1 74.69 267 ASN A C 1
ATOM 2042 O O . ASN A 1 267 ? 6.062 -11.664 12.539 1 74.69 267 ASN A O 1
ATOM 2046 N N . ASN A 1 268 ? 5.348 -11.797 10.453 1 68.94 268 ASN A N 1
ATOM 2047 C CA . ASN A 1 268 ? 6.051 -10.562 10.125 1 68.94 268 ASN A CA 1
ATOM 2048 C C . ASN A 1 268 ? 5.227 -9.68 9.188 1 68.94 268 ASN A C 1
ATOM 2050 O O . ASN A 1 268 ? 4.68 -10.164 8.195 1 68.94 268 ASN A O 1
ATOM 2054 N N . SER A 1 269 ? 5.062 -8.391 9.648 1 67.44 269 SER A N 1
ATOM 2055 C CA . SER A 1 269 ? 4.109 -7.633 8.844 1 67.44 269 SER A CA 1
ATOM 2056 C C . SER A 1 269 ? 4.746 -6.359 8.289 1 67.44 269 SER A C 1
ATOM 2058 O O . SER A 1 269 ? 4.199 -5.73 7.383 1 67.44 269 SER A O 1
ATOM 2060 N N . ASN A 1 270 ? 5.984 -6.051 8.641 1 77.12 270 ASN A N 1
ATOM 2061 C CA . ASN A 1 270 ? 6.418 -4.734 8.195 1 77.12 270 ASN A CA 1
ATOM 2062 C C . ASN A 1 270 ? 7.285 -4.824 6.938 1 77.12 270 ASN A C 1
ATOM 2064 O O . ASN A 1 270 ? 7.895 -5.863 6.676 1 77.12 270 ASN A O 1
ATOM 2068 N N . LYS A 1 271 ? 7.25 -3.83 6.148 1 90.44 271 LYS A N 1
ATOM 2069 C CA . LYS A 1 271 ? 8.141 -3.689 5 1 90.44 271 LYS A CA 1
ATOM 2070 C C . LYS A 1 271 ? 9.539 -3.271 5.434 1 90.44 271 LYS A C 1
ATOM 2072 O O . LYS A 1 271 ? 9.703 -2.275 6.145 1 90.44 271 LYS A O 1
ATOM 2077 N N . LEU A 1 272 ? 10.547 -4.047 5 1 92.94 272 LEU A N 1
ATOM 2078 C CA . LEU A 1 272 ? 11.922 -3.801 5.406 1 92.94 272 LEU A CA 1
ATOM 2079 C C . LEU A 1 272 ? 12.688 -3.061 4.312 1 92.94 272 LEU A C 1
ATOM 2081 O O . LEU A 1 272 ? 12.273 -3.062 3.148 1 92.94 272 LEU A O 1
ATOM 2085 N N . PRO A 1 273 ? 13.773 -2.424 4.691 1 95.44 273 PRO A N 1
ATOM 2086 C CA . PRO A 1 273 ? 14.609 -1.735 3.705 1 95.44 273 PRO A CA 1
ATOM 2087 C C . PRO A 1 273 ? 15.008 -2.635 2.535 1 95.44 273 PRO A C 1
ATOM 2089 O O . PRO A 1 273 ? 15.008 -2.193 1.384 1 95.44 273 PRO A O 1
ATOM 2092 N N . LEU A 1 274 ? 15.266 -3.934 2.814 1 95.94 274 LEU A N 1
ATOM 2093 C CA . LEU A 1 274 ? 15.648 -4.863 1.757 1 95.94 274 LEU A CA 1
ATOM 2094 C C . LEU A 1 274 ? 14.508 -5.055 0.761 1 95.94 274 LEU A C 1
ATOM 2096 O O . LEU A 1 274 ? 14.75 -5.211 -0.438 1 95.94 274 LEU A O 1
ATOM 2100 N N . ASP A 1 275 ? 13.211 -5.031 1.24 1 96.75 275 ASP A N 1
ATOM 2101 C CA . ASP A 1 275 ? 12.055 -5.098 0.354 1 96.75 275 ASP A CA 1
ATOM 2102 C C . ASP A 1 275 ? 12 -3.885 -0.571 1 96.75 275 ASP A C 1
ATOM 2104 O O . ASP A 1 275 ? 11.852 -4.031 -1.786 1 96.75 275 ASP A O 1
ATOM 2108 N N . ILE A 1 276 ? 12.141 -2.723 0.054 1 98.12 276 ILE A N 1
ATOM 2109 C CA . ILE A 1 276 ? 11.969 -1.458 -0.653 1 98.12 276 ILE A CA 1
ATOM 2110 C C . ILE A 1 276 ? 13.055 -1.317 -1.719 1 98.12 276 ILE A C 1
ATOM 2112 O O . ILE A 1 276 ? 12.766 -1.006 -2.875 1 98.12 276 ILE A O 1
ATOM 2116 N N . VAL A 1 277 ? 14.266 -1.618 -1.383 1 98.06 277 VAL A N 1
ATOM 2117 C CA . VAL A 1 277 ? 15.383 -1.471 -2.307 1 98.06 277 VAL A CA 1
ATOM 2118 C C . VAL A 1 277 ? 15.281 -2.512 -3.418 1 98.06 277 VAL A C 1
ATOM 2120 O O . VAL A 1 277 ? 15.633 -2.238 -4.57 1 98.06 277 VAL A O 1
ATOM 2123 N N . SER A 1 278 ? 14.812 -3.732 -3.072 1 98.06 278 SER A N 1
ATOM 2124 C CA . SER A 1 278 ? 14.586 -4.742 -4.102 1 98.06 278 SER A CA 1
ATOM 2125 C C . SER A 1 278 ? 13.586 -4.254 -5.145 1 98.06 278 SER A C 1
ATOM 2127 O O . SER A 1 278 ? 13.773 -4.484 -6.344 1 98.06 278 SER A O 1
ATOM 2129 N N . GLY A 1 279 ? 12.508 -3.615 -4.688 1 98.44 279 GLY A N 1
ATOM 2130 C CA . GLY A 1 279 ? 11.57 -3.014 -5.617 1 98.44 279 GLY A CA 1
ATOM 2131 C C . GLY A 1 279 ? 12.18 -1.913 -6.461 1 98.44 279 GLY A C 1
ATOM 2132 O O . GLY A 1 279 ? 12 -1.885 -7.684 1 98.44 279 GLY A O 1
ATOM 2133 N N . TYR A 1 280 ? 13 -1.068 -5.871 1 98.5 280 TYR A N 1
ATOM 2134 C CA . TYR A 1 280 ? 13.672 0.036 -6.539 1 98.5 280 TYR A CA 1
ATOM 2135 C C . TYR A 1 280 ? 14.609 -0.477 -7.629 1 98.5 280 TYR A C 1
ATOM 2137 O O . TYR A 1 280 ? 14.656 0.082 -8.727 1 98.5 280 TYR A O 1
ATOM 2145 N N . ALA A 1 281 ? 15.258 -1.58 -7.32 1 98.38 281 ALA A N 1
ATOM 2146 C CA . ALA A 1 281 ? 16.328 -2.072 -8.18 1 98.38 281 ALA A CA 1
ATOM 2147 C C . ALA A 1 281 ? 15.844 -3.197 -9.086 1 98.38 281 ALA A C 1
ATOM 2149 O O . ALA A 1 281 ? 16.594 -3.705 -9.922 1 98.38 281 ALA A O 1
ATOM 2150 N N . ASP A 1 282 ? 14.609 -3.582 -8.93 1 97.56 282 ASP A N 1
ATOM 2151 C CA . ASP A 1 282 ? 14.078 -4.734 -9.641 1 97.56 282 ASP A CA 1
ATOM 2152 C C . ASP A 1 282 ? 14.883 -5.996 -9.336 1 97.56 282 ASP A C 1
ATOM 2154 O O . ASP A 1 282 ? 15.266 -6.727 -10.25 1 97.56 282 ASP A O 1
ATOM 2158 N N . PHE A 1 283 ? 15.188 -6.227 -8.094 1 97.12 283 PHE A N 1
ATOM 2159 C CA . PHE A 1 283 ? 15.953 -7.367 -7.602 1 97.12 283 PHE A CA 1
ATOM 2160 C C . PHE A 1 283 ? 15.023 -8.422 -7.004 1 97.12 283 PHE A C 1
ATOM 2162 O O . PHE A 1 283 ? 14.266 -8.141 -6.074 1 97.12 283 PHE A O 1
ATOM 2169 N N . HIS A 1 284 ? 15.078 -9.586 -7.492 1 95.19 284 HIS A N 1
ATOM 2170 C CA . HIS A 1 284 ? 14.219 -10.648 -6.977 1 95.19 284 HIS A CA 1
ATOM 2171 C C . HIS A 1 284 ? 14.781 -11.234 -5.688 1 95.19 284 HIS A C 1
ATOM 2173 O O . HIS A 1 284 ? 15.969 -11.586 -5.625 1 95.19 284 HIS A O 1
ATOM 2179 N N . SER A 1 285 ? 13.977 -11.492 -4.711 1 93.31 285 SER A N 1
ATOM 2180 C CA . SER A 1 285 ? 14.43 -11.82 -3.363 1 93.31 285 SER A CA 1
ATOM 2181 C C . SER A 1 285 ? 14.922 -13.258 -3.279 1 93.31 285 SER A C 1
ATOM 2183 O O . SER A 1 285 ? 15.555 -13.648 -2.293 1 93.31 285 SER A O 1
ATOM 2185 N N . SER A 1 286 ? 14.641 -14.086 -4.316 1 91.69 286 SER A N 1
ATOM 2186 C CA . SER A 1 286 ? 15.18 -15.445 -4.324 1 91.69 286 SER A CA 1
ATOM 2187 C C . SER A 1 286 ? 16.703 -15.43 -4.309 1 91.69 286 SER A C 1
ATOM 2189 O O . SER A 1 286 ? 17.344 -16.438 -4.004 1 91.69 286 SER A O 1
ATOM 2191 N N . TYR A 1 287 ? 17.312 -14.297 -4.551 1 93.56 287 TYR A N 1
ATOM 2192 C CA . TYR A 1 287 ? 18.766 -14.203 -4.625 1 93.56 287 TYR A CA 1
ATOM 2193 C C . TYR A 1 287 ? 19.328 -13.539 -3.373 1 93.56 287 TYR A C 1
ATOM 2195 O O . TYR A 1 287 ? 20.531 -13.25 -3.305 1 93.56 287 TYR A O 1
ATOM 2203 N N . MET A 1 288 ? 18.516 -13.32 -2.387 1 94.31 288 MET A N 1
ATOM 2204 C CA . MET A 1 288 ? 18.922 -12.562 -1.206 1 94.31 288 MET A CA 1
ATOM 2205 C C . MET A 1 288 ? 20.016 -13.297 -0.437 1 94.31 288 MET A C 1
ATOM 2207 O O . MET A 1 288 ? 20.859 -12.664 0.203 1 94.31 288 MET A O 1
ATOM 2211 N N . HIS A 1 289 ? 20.031 -14.672 -0.498 1 93 289 HIS A N 1
ATOM 2212 C CA . HIS A 1 289 ? 21.062 -15.43 0.195 1 93 289 HIS A CA 1
ATOM 2213 C C . HIS A 1 289 ? 22.453 -15.117 -0.372 1 93 289 HIS A C 1
ATOM 2215 O O . HIS A 1 289 ? 23.438 -15.148 0.357 1 93 289 HIS A O 1
ATOM 2221 N N . HIS A 1 290 ? 22.531 -14.805 -1.628 1 95.31 290 HIS A N 1
ATOM 2222 C CA . HIS A 1 290 ? 23.797 -14.391 -2.221 1 95.31 290 HIS A CA 1
ATOM 2223 C C . HIS A 1 290 ? 24.219 -13.023 -1.7 1 95.31 290 HIS A C 1
ATOM 2225 O O . HIS A 1 290 ? 25.391 -12.805 -1.415 1 95.31 290 HIS A O 1
ATOM 2231 N N . ILE A 1 291 ? 23.266 -12.133 -1.577 1 95.38 291 ILE A N 1
ATOM 2232 C CA . ILE A 1 291 ? 23.562 -10.805 -1.048 1 95.38 291 ILE A CA 1
ATOM 2233 C C . ILE A 1 291 ? 24.062 -10.922 0.388 1 95.38 291 ILE A C 1
ATOM 2235 O O . ILE A 1 291 ? 25.047 -10.281 0.755 1 95.38 291 ILE A O 1
ATOM 2239 N N . MET A 1 292 ? 23.375 -11.734 1.164 1 93.69 292 MET A N 1
ATOM 2240 C CA . MET A 1 292 ? 23.781 -11.961 2.549 1 93.69 292 MET A CA 1
ATOM 2241 C C . MET A 1 292 ? 25.219 -12.477 2.623 1 93.69 292 MET A C 1
ATOM 2243 O O . MET A 1 292 ? 26.016 -11.969 3.402 1 93.69 292 MET A O 1
ATOM 2247 N N . LYS A 1 293 ? 25.5 -13.477 1.827 1 93.12 293 LYS A N 1
ATOM 2248 C CA . LYS A 1 293 ? 26.812 -14.117 1.808 1 93.12 293 LYS A CA 1
ATOM 2249 C C . LYS A 1 293 ? 27.922 -13.109 1.496 1 93.12 293 LYS A C 1
ATOM 2251 O O . LYS A 1 293 ? 28.875 -12.984 2.256 1 93.12 293 LYS A O 1
ATOM 2256 N N . TYR A 1 294 ? 27.75 -12.336 0.499 1 94.25 294 TYR A N 1
ATOM 2257 C CA . TYR A 1 294 ? 28.828 -11.477 0.032 1 94.25 294 TYR A CA 1
ATOM 2258 C C . TYR A 1 294 ? 28.891 -10.188 0.842 1 94.25 294 TYR A C 1
ATOM 2260 O O . TYR A 1 294 ? 29.953 -9.617 1.042 1 94.25 294 TYR A O 1
ATOM 2268 N N . SER A 1 295 ? 27.734 -9.742 1.258 1 93.88 295 SER A N 1
ATOM 2269 C CA . SER A 1 295 ? 27.734 -8.609 2.176 1 93.88 295 SER A CA 1
ATOM 2270 C C . SER A 1 295 ? 28.5 -8.938 3.457 1 93.88 295 SER A C 1
ATOM 2272 O O . SER A 1 295 ? 29.25 -8.109 3.971 1 93.88 295 SER A O 1
ATOM 2274 N N . SER A 1 296 ? 28.297 -10.117 3.992 1 91.06 296 SER A N 1
ATOM 2275 C CA . SER A 1 296 ? 28.969 -10.562 5.207 1 91.06 296 SER A CA 1
ATOM 2276 C C . SER A 1 296 ? 30.469 -10.773 4.973 1 91.06 296 SER A C 1
ATOM 2278 O O . SER A 1 296 ? 31.281 -10.367 5.789 1 91.06 296 SER A O 1
ATOM 2280 N N . LYS A 1 297 ? 30.781 -11.414 3.926 1 91 297 LYS A N 1
ATOM 2281 C CA . LYS A 1 297 ? 32.156 -11.758 3.611 1 91 297 LYS A CA 1
ATOM 2282 C C . LYS A 1 297 ? 33.031 -10.5 3.438 1 91 297 LYS A C 1
ATOM 2284 O O . LYS A 1 297 ? 34.156 -10.445 3.916 1 91 297 LYS A O 1
ATOM 2289 N N . PHE A 1 298 ? 32.469 -9.484 2.842 1 92.19 298 PHE A N 1
ATOM 2290 C CA . PHE A 1 298 ? 33.281 -8.328 2.486 1 92.19 298 PHE A CA 1
ATOM 2291 C C . PHE A 1 298 ? 32.906 -7.117 3.33 1 92.19 298 PHE A C 1
ATOM 2293 O O . PHE A 1 298 ? 33.438 -6.027 3.141 1 92.19 298 PHE A O 1
ATOM 2300 N N . LYS A 1 299 ? 31.875 -7.297 4.184 1 90.19 299 LYS A N 1
ATOM 2301 C CA . LYS A 1 299 ? 31.422 -6.258 5.102 1 90.19 299 LYS A CA 1
ATOM 2302 C C . LYS A 1 299 ? 30.922 -5.035 4.34 1 90.19 299 LYS A C 1
ATOM 2304 O O . LYS A 1 299 ? 31.344 -3.91 4.609 1 90.19 299 LYS A O 1
ATOM 2309 N N . VAL A 1 300 ? 30.125 -5.309 3.348 1 92.88 300 VAL A N 1
ATOM 2310 C CA . VAL A 1 300 ? 29.562 -4.25 2.52 1 92.88 300 VAL A CA 1
ATOM 2311 C C . VAL A 1 300 ? 28.062 -4.109 2.811 1 92.88 300 VAL A C 1
ATOM 2313 O O . VAL A 1 300 ? 27.406 -5.074 3.209 1 92.88 300 VAL A O 1
ATOM 2316 N N . ASP A 1 301 ? 27.531 -2.9 2.672 1 93.31 301 ASP A N 1
ATOM 2317 C CA . ASP A 1 301 ? 26.109 -2.621 2.824 1 93.31 301 ASP A CA 1
ATOM 2318 C C . ASP A 1 301 ? 25.281 -3.414 1.815 1 93.31 301 ASP A C 1
ATOM 2320 O O . ASP A 1 301 ? 25.453 -3.25 0.604 1 93.31 301 ASP A O 1
ATOM 2324 N N . PRO A 1 302 ? 24.422 -4.246 2.289 1 95 302 PRO A N 1
ATOM 2325 C CA . PRO A 1 302 ? 23.672 -5.082 1.356 1 95 302 PRO A CA 1
ATOM 2326 C C . PRO A 1 302 ? 22.75 -4.27 0.451 1 95 302 PRO A C 1
ATOM 2328 O O . PRO A 1 302 ? 22.453 -4.684 -0.675 1 95 302 PRO A O 1
ATOM 2331 N N . LEU A 1 303 ? 22.219 -3.109 0.931 1 96.19 303 LEU A N 1
ATOM 2332 C CA . LEU A 1 303 ? 21.359 -2.271 0.112 1 96.19 303 LEU A CA 1
ATOM 2333 C C . LEU A 1 303 ? 22.109 -1.746 -1.11 1 96.19 303 LEU A C 1
ATOM 2335 O O . LEU A 1 303 ? 21.594 -1.822 -2.232 1 96.19 303 LEU A O 1
ATOM 2339 N N . LEU A 1 304 ? 23.281 -1.258 -0.901 1 95.12 304 LEU A N 1
ATOM 2340 C CA . LEU A 1 304 ? 24.094 -0.751 -1.999 1 95.12 304 LEU A CA 1
ATOM 2341 C C . LEU A 1 304 ? 24.516 -1.882 -2.938 1 95.12 304 LEU A C 1
ATOM 2343 O O . LEU A 1 304 ? 24.578 -1.689 -4.152 1 95.12 304 LEU A O 1
ATOM 2347 N N . LEU A 1 305 ? 24.812 -3.033 -2.316 1 96.38 305 LEU A N 1
ATOM 2348 C CA . LEU A 1 305 ? 25.203 -4.188 -3.123 1 96.38 305 LEU A CA 1
ATOM 2349 C C . LEU A 1 305 ? 24.078 -4.578 -4.082 1 96.38 305 LEU A C 1
ATOM 2351 O O . LEU A 1 305 ? 24.328 -4.859 -5.258 1 96.38 305 LEU A O 1
ATOM 2355 N N . ILE A 1 306 ? 22.844 -4.586 -3.629 1 97.62 306 ILE A N 1
ATOM 2356 C CA . ILE A 1 306 ? 21.688 -4.898 -4.453 1 97.62 306 ILE A CA 1
ATOM 2357 C C . ILE A 1 306 ? 21.562 -3.881 -5.59 1 97.62 306 ILE A C 1
ATOM 2359 O O . ILE A 1 306 ? 21.422 -4.258 -6.754 1 97.62 306 ILE A O 1
ATOM 2363 N N . ILE A 1 307 ? 21.656 -2.596 -5.25 1 97.69 307 ILE A N 1
ATOM 2364 C CA . ILE A 1 307 ? 21.469 -1.517 -6.215 1 97.69 307 ILE A CA 1
ATOM 2365 C C . ILE A 1 307 ? 22.531 -1.603 -7.301 1 97.69 307 ILE A C 1
ATOM 2367 O O . ILE A 1 307 ? 22.219 -1.566 -8.492 1 97.69 307 ILE A O 1
ATOM 2371 N N . GLU A 1 308 ? 23.766 -1.767 -6.945 1 97.38 308 GLU A N 1
ATOM 2372 C CA . GLU A 1 308 ? 24.875 -1.786 -7.898 1 97.38 308 GLU A CA 1
ATOM 2373 C C . GLU A 1 308 ? 24.828 -3.037 -8.773 1 97.38 308 GLU A C 1
ATOM 2375 O O . GLU A 1 308 ? 25.094 -2.971 -9.977 1 97.38 308 GLU A O 1
ATOM 2380 N N . TYR A 1 309 ? 24.516 -4.172 -8.164 1 98.06 309 TYR A N 1
ATOM 2381 C CA . TYR A 1 309 ? 24.453 -5.398 -8.953 1 98.06 309 TYR A CA 1
ATOM 2382 C C . TYR A 1 309 ? 23.328 -5.324 -9.984 1 98.06 309 TYR A C 1
ATOM 2384 O O . TYR A 1 309 ? 23.5 -5.754 -11.125 1 98.06 309 TYR A O 1
ATOM 2392 N N . SER A 1 310 ? 22.188 -4.82 -9.586 1 97.88 310 SER A N 1
ATOM 2393 C CA . SER A 1 310 ? 21 -4.797 -10.438 1 97.88 310 SER A CA 1
ATOM 2394 C C . SER A 1 310 ? 21.219 -3.896 -11.648 1 97.88 310 SER A C 1
ATOM 2396 O O . SER A 1 310 ? 20.484 -3.994 -12.633 1 97.88 310 SER A O 1
ATOM 2398 N N . LYS A 1 311 ? 22.234 -2.986 -11.586 1 96.5 311 LYS A N 1
ATOM 2399 C CA . LYS A 1 311 ? 22.578 -2.174 -12.75 1 96.5 311 LYS A CA 1
ATOM 2400 C C . LYS A 1 311 ? 23.172 -3.033 -13.859 1 96.5 311 LYS A C 1
ATOM 2402 O O . LYS A 1 311 ? 23.141 -2.652 -15.031 1 96.5 311 LYS A O 1
ATOM 2407 N N . ILE A 1 312 ? 23.641 -4.176 -13.414 1 95.25 312 ILE A N 1
ATOM 2408 C CA . ILE A 1 312 ? 24.375 -5.012 -14.359 1 95.25 312 ILE A CA 1
ATOM 2409 C C . ILE A 1 312 ? 23.5 -6.18 -14.797 1 95.25 312 ILE A C 1
ATOM 2411 O O . ILE A 1 312 ? 23.547 -6.602 -15.953 1 95.25 312 ILE A O 1
ATOM 2415 N N . ASN A 1 313 ? 22.766 -6.742 -13.875 1 94.5 313 ASN A N 1
ATOM 2416 C CA . ASN A 1 313 ? 21.984 -7.938 -14.148 1 94.5 313 ASN A CA 1
ATOM 2417 C C . ASN A 1 313 ? 20.75 -8.023 -13.242 1 94.5 313 ASN A C 1
ATOM 2419 O O . ASN A 1 313 ? 20.891 -8.07 -12.016 1 94.5 313 ASN A O 1
ATOM 2423 N N . LYS A 1 314 ? 19.594 -8.094 -13.844 1 94.56 314 LYS A N 1
ATOM 2424 C CA . LYS A 1 314 ? 18.359 -8.195 -13.086 1 94.56 314 LYS A CA 1
ATOM 2425 C C . LYS A 1 314 ? 17.719 -9.57 -13.266 1 94.56 314 LYS A C 1
ATOM 2427 O O . LYS A 1 314 ? 16.688 -9.867 -12.648 1 94.56 314 LYS A O 1
ATOM 2432 N N . ILE A 1 315 ? 18.297 -10.43 -14.062 1 90.62 315 ILE A N 1
ATOM 2433 C CA . ILE A 1 315 ? 17.719 -11.711 -14.453 1 90.62 315 ILE A CA 1
ATOM 2434 C C . ILE A 1 315 ? 18.094 -12.781 -13.43 1 90.62 315 ILE A C 1
ATOM 2436 O O . ILE A 1 315 ? 17.219 -13.516 -12.953 1 90.62 315 ILE A O 1
ATOM 2440 N N . ASP A 1 316 ? 19.359 -12.875 -13.195 1 91.94 316 ASP A N 1
ATOM 2441 C CA . ASP A 1 316 ? 19.891 -13.891 -12.289 1 91.94 316 ASP A CA 1
ATOM 2442 C C . ASP A 1 316 ? 21.156 -13.398 -11.594 1 91.94 316 ASP A C 1
ATOM 2444 O O . ASP A 1 316 ? 21.469 -12.203 -11.625 1 91.94 316 ASP A O 1
ATOM 2448 N N . ILE A 1 317 ? 21.781 -14.297 -10.797 1 94.62 317 ILE A N 1
ATOM 2449 C CA . ILE A 1 317 ? 22.969 -13.914 -10.062 1 94.62 317 ILE A CA 1
ATOM 2450 C C . ILE A 1 317 ? 24.203 -14.508 -10.742 1 94.62 317 ILE A C 1
ATOM 2452 O O . ILE A 1 317 ? 24.25 -15.703 -11.031 1 94.62 317 ILE A O 1
ATOM 2456 N N . ASP A 1 318 ? 25.109 -13.656 -11.078 1 96.5 318 ASP A N 1
ATOM 2457 C CA . ASP A 1 318 ? 26.484 -14.016 -11.406 1 96.5 318 ASP A CA 1
ATOM 2458 C C . ASP A 1 318 ? 27.406 -13.758 -10.219 1 96.5 318 ASP A C 1
ATOM 2460 O O . ASP A 1 318 ? 27.797 -12.617 -9.953 1 96.5 318 ASP A O 1
ATOM 2464 N N . GLU A 1 319 ? 27.781 -14.797 -9.562 1 96.19 319 GLU A N 1
ATOM 2465 C CA . GLU A 1 319 ? 28.5 -14.656 -8.297 1 96.19 319 GLU A CA 1
ATOM 2466 C C . GLU A 1 319 ? 29.844 -13.961 -8.492 1 96.19 319 GLU A C 1
ATOM 2468 O O . GLU A 1 319 ? 30.297 -13.211 -7.621 1 96.19 319 GLU A O 1
ATOM 2473 N N . LYS A 1 320 ? 30.5 -14.266 -9.586 1 96.94 320 LYS A N 1
ATOM 2474 C CA . LYS A 1 320 ? 31.766 -13.594 -9.852 1 96.94 320 LYS A CA 1
ATOM 2475 C C . LYS A 1 320 ? 31.594 -12.086 -9.953 1 96.94 320 LYS A C 1
ATOM 2477 O O . LYS A 1 320 ? 32.375 -11.32 -9.383 1 96.94 320 LYS A O 1
ATOM 2482 N N . LYS A 1 321 ? 30.578 -11.727 -10.688 1 97.5 321 LYS A N 1
ATOM 2483 C CA . LYS A 1 321 ? 30.297 -10.297 -10.82 1 97.5 321 LYS A CA 1
ATOM 2484 C C . LYS A 1 321 ? 29.875 -9.688 -9.484 1 97.5 321 LYS A C 1
ATOM 2486 O O . LYS A 1 321 ? 30.266 -8.562 -9.156 1 97.5 321 LYS A O 1
ATOM 2491 N N . LEU A 1 322 ? 29.062 -10.406 -8.75 1 97.69 322 LEU A N 1
ATOM 2492 C CA . LEU A 1 322 ? 28.641 -9.938 -7.441 1 97.69 322 LEU A CA 1
ATOM 2493 C C . LEU A 1 322 ? 29.828 -9.727 -6.516 1 97.69 322 LEU A C 1
ATOM 2495 O O . LEU A 1 322 ? 29.906 -8.719 -5.812 1 97.69 322 LEU A O 1
ATOM 2499 N N . GLU A 1 323 ? 30.703 -10.672 -6.512 1 96.94 323 GLU A N 1
ATOM 2500 C CA . GLU A 1 323 ? 31.906 -10.57 -5.688 1 96.94 323 GLU A CA 1
ATOM 2501 C C . GLU A 1 323 ? 32.75 -9.359 -6.082 1 96.94 323 GLU A C 1
ATOM 2503 O O . GLU A 1 323 ? 33.281 -8.656 -5.219 1 96.94 323 GLU A O 1
ATOM 2508 N N . GLN A 1 324 ? 32.906 -9.133 -7.355 1 97.25 324 GLN A N 1
ATOM 2509 C CA . GLN A 1 324 ? 33.656 -7.984 -7.84 1 97.25 324 GLN A CA 1
ATOM 2510 C C . GLN A 1 324 ? 33.062 -6.672 -7.352 1 97.25 324 GLN A C 1
ATOM 2512 O O . GLN A 1 324 ? 33.781 -5.766 -6.926 1 97.25 324 GLN A O 1
ATOM 2517 N N . ILE A 1 325 ? 31.766 -6.59 -7.457 1 97 325 ILE A N 1
ATOM 2518 C CA . ILE A 1 325 ? 31.078 -5.379 -7.016 1 97 325 ILE A CA 1
ATOM 2519 C C . ILE A 1 325 ? 31.25 -5.203 -5.512 1 97 325 ILE A C 1
ATOM 2521 O O . ILE A 1 325 ? 31.516 -4.094 -5.039 1 97 325 ILE A O 1
ATOM 2525 N N . ALA A 1 326 ? 31.094 -6.262 -4.762 1 95.81 326 ALA A N 1
ATOM 2526 C CA . ALA A 1 326 ? 31.266 -6.211 -3.311 1 95.81 326 ALA A CA 1
ATOM 2527 C C . ALA A 1 326 ? 32.656 -5.691 -2.939 1 95.81 326 ALA A C 1
ATOM 2529 O O . ALA A 1 326 ? 32.781 -4.852 -2.047 1 95.81 326 ALA A O 1
ATOM 2530 N N . LYS A 1 327 ? 33.656 -6.133 -3.637 1 95.19 327 LYS A N 1
ATOM 2531 C CA . LYS A 1 327 ? 35.031 -5.715 -3.387 1 95.19 327 LYS A CA 1
ATOM 2532 C C . LYS A 1 327 ? 35.219 -4.223 -3.664 1 95.19 327 LYS A C 1
ATOM 2534 O O . LYS A 1 327 ? 35.938 -3.531 -2.932 1 95.19 327 LYS A O 1
ATOM 2539 N N . LYS A 1 328 ? 34.531 -3.785 -4.621 1 94.38 328 LYS A N 1
ATOM 2540 C CA . LYS A 1 328 ? 34.656 -2.379 -5 1 94.38 328 LYS A CA 1
ATOM 2541 C C . LYS A 1 328 ? 33.938 -1.478 -3.996 1 94.38 328 LYS A C 1
ATOM 2543 O O . LYS A 1 328 ? 34.375 -0.354 -3.742 1 94.38 328 LYS A O 1
ATOM 2548 N N . LEU A 1 329 ? 32.781 -1.951 -3.516 1 91.94 329 LEU A N 1
ATOM 2549 C CA . LEU A 1 329 ? 31.969 -1.162 -2.598 1 91.94 329 LEU A CA 1
ATOM 2550 C C . LEU A 1 329 ? 32.594 -1.147 -1.202 1 91.94 329 LEU A C 1
ATOM 2552 O O . LEU A 1 329 ? 32.219 -0.327 -0.362 1 91.94 329 LEU A O 1
ATOM 2556 N N . LYS A 1 330 ? 33.406 -2.076 -0.927 1 79.5 330 LYS A N 1
ATOM 2557 C CA . LYS A 1 330 ? 33.969 -2.248 0.416 1 79.5 330 LYS A CA 1
ATOM 2558 C C . LYS A 1 330 ? 34.5 -0.933 0.96 1 79.5 330 LYS A C 1
ATOM 2560 O O . LYS A 1 330 ? 35.219 -0.214 0.258 1 79.5 330 LYS A O 1
ATOM 2565 N N . ARG A 1 331 ? 33.719 -0.648 2.117 1 70.56 331 ARG A N 1
ATOM 2566 C CA . ARG A 1 331 ? 34.188 0.548 2.816 1 70.56 331 ARG A CA 1
ATOM 2567 C C . ARG A 1 331 ? 34.906 0.184 4.113 1 70.56 331 ARG A C 1
ATOM 2569 O O . ARG A 1 331 ? 34.812 -0.957 4.574 1 70.56 331 ARG A O 1
ATOM 2576 N N . LYS A 1 332 ? 35.562 1.204 4.68 1 57.16 332 LYS A N 1
ATOM 2577 C CA . LYS A 1 332 ? 36.375 1.035 5.879 1 57.16 332 LYS A CA 1
ATOM 2578 C C . LYS A 1 332 ? 35.5 0.771 7.105 1 57.16 332 LYS A C 1
ATOM 2580 O O . LYS A 1 332 ? 35.969 0.197 8.094 1 57.16 332 LYS A O 1
ATOM 2585 N N . GLN A 1 333 ? 34.219 1.116 6.988 1 60.78 333 GLN A N 1
ATOM 2586 C CA . GLN A 1 333 ? 33.438 0.984 8.219 1 60.78 333 GLN A CA 1
ATOM 2587 C C . GLN A 1 333 ? 32.594 -0.286 8.195 1 60.78 333 GLN A C 1
ATOM 2589 O O . GLN A 1 333 ? 32.062 -0.673 7.152 1 60.78 333 GLN A O 1
ATOM 2594 N N . ASP A 1 334 ? 32.594 -0.827 9.305 1 61.47 334 ASP A N 1
ATOM 2595 C CA . ASP A 1 334 ? 31.875 -2.082 9.547 1 61.47 334 ASP A CA 1
ATOM 2596 C C . ASP A 1 334 ? 30.375 -1.9 9.406 1 61.47 334 ASP A C 1
ATOM 2598 O O . ASP A 1 334 ? 29.812 -0.933 9.922 1 61.47 334 ASP A O 1
ATOM 2602 N N . ILE A 1 335 ? 29.875 -2.594 8.438 1 67.12 335 ILE A N 1
ATOM 2603 C CA . ILE A 1 335 ? 28.422 -2.662 8.328 1 67.12 335 ILE A CA 1
ATOM 2604 C C . ILE A 1 335 ? 27.922 -3.92 9.031 1 67.12 335 ILE A C 1
ATOM 2606 O O . ILE A 1 335 ? 28.422 -5.02 8.797 1 67.12 335 ILE A O 1
ATOM 2610 N N . TYR A 1 336 ? 27.078 -3.729 10.109 1 69.06 336 TYR A N 1
ATOM 2611 C CA . TYR A 1 336 ? 26.453 -4.852 10.805 1 69.06 336 TYR A CA 1
ATOM 2612 C C . TYR A 1 336 ? 25.266 -5.398 10.016 1 69.06 336 TYR A C 1
ATOM 2614 O O . TYR A 1 336 ? 24.172 -4.828 10.055 1 69.06 336 TYR A O 1
ATOM 2622 N N . THR A 1 337 ? 25.484 -6.543 9.438 1 75.06 337 THR A N 1
ATOM 2623 C CA . THR A 1 337 ? 24.484 -7.121 8.539 1 75.06 337 THR A CA 1
ATOM 2624 C C . THR A 1 337 ? 23.281 -7.629 9.328 1 75.06 337 THR A C 1
ATOM 2626 O O . THR A 1 337 ? 22.203 -7.812 8.766 1 75.06 337 THR A O 1
ATOM 2629 N N . ALA A 1 338 ? 23.5 -7.84 10.633 1 72.44 338 ALA A N 1
ATOM 2630 C CA . ALA A 1 338 ? 22.438 -8.414 11.469 1 72.44 338 ALA A CA 1
ATOM 2631 C C . ALA A 1 338 ? 21.234 -7.492 11.531 1 72.44 338 ALA A C 1
ATOM 2633 O O . ALA A 1 338 ? 20.109 -7.953 11.742 1 72.44 338 ALA A O 1
ATOM 2634 N N . LYS A 1 339 ? 21.484 -6.332 11.211 1 81 339 LYS A N 1
ATOM 2635 C CA . LYS A 1 339 ? 20.391 -5.379 11.375 1 81 339 LYS A CA 1
ATOM 2636 C C . LYS A 1 339 ? 19.406 -5.469 10.219 1 81 339 LYS A C 1
ATOM 2638 O O . LYS A 1 339 ? 18.281 -4.965 10.305 1 81 339 LYS A O 1
ATOM 2643 N N . TYR A 1 340 ? 19.797 -6.281 9.195 1 87.69 340 TYR A N 1
ATOM 2644 C CA . TYR A 1 340 ? 18.984 -6.273 7.992 1 87.69 340 TYR A CA 1
ATOM 2645 C C . TYR A 1 340 ? 18 -7.441 7.988 1 87.69 340 TYR A C 1
ATOM 2647 O O . TYR A 1 340 ? 17.266 -7.641 7.02 1 87.69 340 TYR A O 1
ATOM 2655 N N . ARG A 1 341 ? 17.938 -8.227 9.008 1 86.94 341 ARG A N 1
ATOM 2656 C CA . ARG A 1 341 ? 16.953 -9.289 9.219 1 86.94 341 ARG A CA 1
ATOM 2657 C C . ARG A 1 341 ? 16.859 -10.195 8 1 86.94 341 ARG A C 1
ATOM 2659 O O . ARG A 1 341 ? 15.766 -10.453 7.496 1 86.94 341 ARG A O 1
ATOM 2666 N N . PHE A 1 342 ? 17.938 -10.719 7.504 1 89.12 342 PHE A N 1
ATOM 2667 C CA . PHE A 1 342 ? 18.016 -11.57 6.324 1 89.12 342 PHE A CA 1
ATOM 2668 C C . PHE A 1 342 ? 17.172 -12.828 6.504 1 89.12 342 PHE A C 1
ATOM 2670 O O . PHE A 1 342 ? 16.75 -13.445 5.523 1 89.12 342 PHE A O 1
ATOM 2677 N N . ASN A 1 343 ? 16.922 -13.219 7.707 1 83.5 343 ASN A N 1
ATOM 2678 C CA . ASN A 1 343 ? 16.172 -14.438 8 1 83.5 343 ASN A CA 1
ATOM 2679 C C . ASN A 1 343 ? 14.758 -14.367 7.418 1 83.5 343 ASN A C 1
ATOM 2681 O O . ASN A 1 343 ? 14.109 -15.398 7.234 1 83.5 343 ASN A O 1
ATOM 2685 N N . ARG A 1 344 ? 14.367 -13.188 7.109 1 85.5 344 ARG A N 1
ATOM 2686 C CA . ARG A 1 344 ? 13.031 -13.023 6.531 1 85.5 344 ARG A CA 1
ATOM 2687 C C . ARG A 1 344 ? 13.016 -13.438 5.062 1 85.5 344 ARG A C 1
ATOM 2689 O O . ARG A 1 344 ? 11.953 -13.633 4.48 1 85.5 344 ARG A O 1
ATOM 2696 N N . TYR A 1 345 ? 14.242 -13.469 4.594 1 83.06 345 TYR A N 1
ATOM 2697 C CA . TYR A 1 345 ? 14.336 -13.734 3.16 1 83.06 345 TYR A CA 1
ATOM 2698 C C . TYR A 1 345 ? 14.992 -15.078 2.895 1 83.06 345 TYR A C 1
ATOM 2700 O O . TYR A 1 345 ? 14.766 -15.695 1.849 1 83.06 345 TYR A O 1
ATOM 2708 N N . VAL A 1 346 ? 15.93 -15.32 3.781 1 75.5 346 VAL A N 1
ATOM 2709 C CA . VAL A 1 346 ? 16.734 -16.531 3.607 1 75.5 346 VAL A CA 1
ATOM 2710 C C . VAL A 1 346 ? 16.156 -17.656 4.457 1 75.5 346 VAL A C 1
ATOM 2712 O O . VAL A 1 346 ? 16.266 -17.641 5.684 1 75.5 346 VAL A O 1
ATOM 2715 N N . GLY A 1 347 ? 15.039 -18.016 4.078 1 62.91 347 GLY A N 1
ATOM 2716 C CA . GLY A 1 347 ? 14.398 -19.109 4.793 1 62.91 347 GLY A CA 1
ATOM 2717 C C . GLY A 1 347 ? 14.695 -20.469 4.188 1 62.91 347 GLY A C 1
ATOM 2718 O O . GLY A 1 347 ? 15.719 -20.656 3.525 1 62.91 347 GLY A O 1
ATOM 2719 N N . ARG A 1 348 ? 13.797 -21.234 4.438 1 59.69 348 ARG A N 1
ATOM 2720 C CA . ARG A 1 348 ? 13.984 -22.641 4.105 1 59.69 348 ARG A CA 1
ATOM 2721 C C . ARG A 1 348 ? 14.18 -22.828 2.605 1 59.69 348 ARG A C 1
ATOM 2723 O O . ARG A 1 348 ? 14.844 -23.766 2.174 1 59.69 348 ARG A O 1
ATOM 2730 N N . GLU A 1 349 ? 13.688 -21.781 1.904 1 64.81 349 GLU A N 1
ATOM 2731 C CA . GLU A 1 349 ? 13.859 -21.859 0.457 1 64.81 349 GLU A CA 1
ATOM 2732 C C . GLU A 1 349 ? 15.336 -21.828 0.071 1 64.81 349 GLU A C 1
ATOM 2734 O O . GLU A 1 349 ? 15.734 -22.422 -0.928 1 64.81 349 GLU A O 1
ATOM 2739 N N . GLN A 1 350 ? 16.125 -21.172 0.912 1 58.69 350 GLN A N 1
ATOM 2740 C CA . GLN A 1 350 ? 17.516 -20.906 0.564 1 58.69 350 GLN A CA 1
ATOM 2741 C C . GLN A 1 350 ? 18.469 -21.734 1.407 1 58.69 350 GLN A C 1
ATOM 2743 O O . GLN A 1 350 ? 19.672 -21.453 1.461 1 58.69 350 GLN A O 1
ATOM 2748 N N . ASP A 1 351 ? 17.906 -22.625 2.25 1 47.56 351 ASP A N 1
ATOM 2749 C CA . ASP A 1 351 ? 18.734 -23.516 3.072 1 47.56 351 ASP A CA 1
ATOM 2750 C C . ASP A 1 351 ? 19.406 -24.578 2.221 1 47.56 351 ASP A C 1
ATOM 2752 O O . ASP A 1 351 ? 18.734 -25.375 1.552 1 47.56 351 ASP A O 1
ATOM 2756 N N . ASN A 1 352 ? 20.266 -24.25 1.267 1 42.34 352 ASN A N 1
ATOM 2757 C CA . ASN A 1 352 ? 20.969 -25.344 0.617 1 42.34 352 ASN A CA 1
ATOM 2758 C C . ASN A 1 352 ? 21.922 -26.047 1.574 1 42.34 352 ASN A C 1
ATOM 2760 O O . ASN A 1 352 ? 22.641 -25.391 2.332 1 42.34 352 ASN A O 1
ATOM 2764 N N . MET B 1 1 ? 13.281 18.844 -18.594 1 41.72 1 MET B N 1
ATOM 2765 C CA . MET B 1 1 ? 13.555 19.516 -17.328 1 41.72 1 MET B CA 1
ATOM 2766 C C . MET B 1 1 ? 13.297 18.578 -16.156 1 41.72 1 MET B C 1
ATOM 2768 O O . MET B 1 1 ? 12.328 17.812 -16.156 1 41.72 1 MET B O 1
ATOM 2772 N N . SER B 1 2 ? 14.266 18.359 -15.242 1 58.31 2 SER B N 1
ATOM 2773 C CA . SER B 1 2 ? 14.219 17.359 -14.18 1 58.31 2 SER B CA 1
ATOM 2774 C C . SER B 1 2 ? 13.055 17.609 -13.234 1 58.31 2 SER B C 1
ATOM 2776 O O . SER B 1 2 ? 12.805 18.75 -12.836 1 58.31 2 SER B O 1
ATOM 2778 N N . LYS B 1 3 ? 12.117 16.641 -12.969 1 79.25 3 LYS B N 1
ATOM 2779 C CA . LYS B 1 3 ? 10.922 16.766 -12.133 1 79.25 3 LYS B CA 1
ATOM 2780 C C . LYS B 1 3 ? 11.297 16.906 -10.664 1 79.25 3 LYS B C 1
ATOM 2782 O O . LYS B 1 3 ? 12.195 16.234 -10.172 1 79.25 3 LYS B O 1
ATOM 2787 N N . LYS B 1 4 ? 10.852 18.078 -10.047 1 89.5 4 LYS B N 1
ATOM 2788 C CA . LYS B 1 4 ? 11.109 18.281 -8.625 1 89.5 4 LYS B CA 1
ATOM 2789 C C . LYS B 1 4 ? 9.82 18.219 -7.812 1 89.5 4 LYS B C 1
ATOM 2791 O O . LYS B 1 4 ? 8.75 18.562 -8.312 1 89.5 4 LYS B O 1
ATOM 2796 N N . VAL B 1 5 ? 9.945 17.625 -6.648 1 96.62 5 VAL B N 1
ATOM 2797 C CA . VAL B 1 5 ? 8.844 17.594 -5.688 1 96.62 5 VAL B CA 1
ATOM 2798 C C . VAL B 1 5 ? 9.398 17.703 -4.266 1 96.62 5 VAL B C 1
ATOM 2800 O O . VAL B 1 5 ? 10.516 17.25 -3.992 1 96.62 5 VAL B O 1
ATOM 2803 N N . GLN B 1 6 ? 8.711 18.406 -3.41 1 97.06 6 GLN B N 1
ATOM 2804 C CA . GLN B 1 6 ? 9.078 18.5 -2.002 1 97.06 6 GLN B CA 1
ATOM 2805 C C . GLN B 1 6 ? 8.234 17.562 -1.146 1 97.06 6 GLN B C 1
ATOM 2807 O O . GLN B 1 6 ? 7.008 17.531 -1.281 1 97.06 6 GLN B O 1
ATOM 2812 N N . ILE B 1 7 ? 8.922 16.844 -0.322 1 98.19 7 ILE B N 1
ATOM 2813 C CA . ILE B 1 7 ? 8.227 15.961 0.605 1 98.19 7 ILE B CA 1
ATOM 2814 C C . ILE B 1 7 ? 8.023 16.672 1.942 1 98.19 7 ILE B C 1
ATOM 2816 O O . ILE B 1 7 ? 8.961 17.234 2.502 1 98.19 7 ILE B O 1
ATOM 2820 N N . LEU B 1 8 ? 6.82 16.734 2.377 1 98.62 8 LEU B N 1
ATOM 2821 C CA . LEU B 1 8 ? 6.5 17.156 3.738 1 98.62 8 LEU B CA 1
ATOM 2822 C C . LEU B 1 8 ? 6.184 15.953 4.617 1 98.62 8 LEU B C 1
ATOM 2824 O O . LEU B 1 8 ? 5.227 15.227 4.355 1 98.62 8 LEU B O 1
ATOM 2828 N N . ASP B 1 9 ? 6.984 15.703 5.598 1 98.81 9 ASP B N 1
ATOM 2829 C CA . ASP B 1 9 ? 6.789 14.547 6.465 1 98.81 9 ASP B CA 1
ATOM 2830 C C . ASP B 1 9 ? 5.852 14.883 7.625 1 98.81 9 ASP B C 1
ATOM 2832 O O . ASP B 1 9 ? 6.09 15.844 8.367 1 98.81 9 ASP B O 1
ATOM 2836 N N . THR B 1 10 ? 4.848 14.07 7.742 1 98.88 10 THR B N 1
ATOM 2837 C CA . THR B 1 10 ? 3.836 14.336 8.758 1 98.88 10 THR B CA 1
ATOM 2838 C C . THR B 1 10 ? 3.867 13.273 9.844 1 98.88 10 THR B C 1
ATOM 2840 O O . THR B 1 10 ? 2.871 13.055 10.539 1 98.88 10 THR B O 1
ATOM 2843 N N . THR B 1 11 ? 4.961 12.562 10.055 1 98.69 11 THR B N 1
ATOM 2844 C CA . THR B 1 11 ? 5.102 11.492 11.039 1 98.69 11 THR B CA 1
ATOM 2845 C C . THR B 1 11 ? 4.699 11.977 12.43 1 98.69 11 THR B C 1
ATOM 2847 O O . THR B 1 11 ? 3.895 11.336 13.109 1 98.69 11 THR B O 1
ATOM 2850 N N . LEU B 1 12 ? 5.137 13.109 12.797 1 98.75 12 LEU B N 1
ATOM 2851 C CA . LEU B 1 12 ? 5.008 13.578 14.172 1 98.75 12 LEU B CA 1
ATOM 2852 C C . LEU B 1 12 ? 3.668 14.266 14.391 1 98.75 12 LEU B C 1
ATOM 2854 O O . LEU B 1 12 ? 3.27 14.516 15.531 1 98.75 12 LEU B O 1
ATOM 2858 N N . ARG B 1 13 ? 2.943 14.547 13.344 1 98.44 13 ARG B N 1
ATOM 2859 C CA . ARG B 1 13 ? 1.622 15.148 13.492 1 98.44 13 ARG B CA 1
ATOM 2860 C C . ARG B 1 13 ? 0.523 14.148 13.156 1 98.44 13 ARG B C 1
ATOM 2862 O O . ARG B 1 13 ? -0.116 13.594 14.055 1 98.44 13 ARG B O 1
ATOM 2869 N N . ASP B 1 14 ? 0.352 13.828 11.852 1 97.19 14 ASP B N 1
ATOM 2870 C CA . ASP B 1 14 ? -0.674 12.859 11.484 1 97.19 14 ASP B CA 1
ATOM 2871 C C . ASP B 1 14 ? -0.332 11.469 12.031 1 97.19 14 ASP B C 1
ATOM 2873 O O . ASP B 1 14 ? -1.224 10.719 12.43 1 97.19 14 ASP B O 1
ATOM 2877 N N . GLY B 1 15 ? 0.963 11.172 12.016 1 96.25 15 GLY B N 1
ATOM 2878 C CA . GLY B 1 15 ? 1.41 9.898 12.555 1 96.25 15 GLY B CA 1
ATOM 2879 C C . GLY B 1 15 ? 1.09 9.719 14.023 1 96.25 15 GLY B C 1
ATOM 2880 O O . GLY B 1 15 ? 1.071 8.602 14.531 1 96.25 15 GLY B O 1
ATOM 2881 N N . SER B 1 16 ? 0.814 10.805 14.727 1 94.5 16 SER B N 1
ATOM 2882 C CA . SER B 1 16 ? 0.558 10.734 16.156 1 94.5 16 SER B CA 1
ATOM 2883 C C . SER B 1 16 ? -0.705 9.938 16.453 1 94.5 16 SER B C 1
ATOM 2885 O O . SER B 1 16 ? -0.845 9.367 17.547 1 94.5 16 SER B O 1
ATOM 2887 N N . TYR B 1 17 ? -1.591 9.812 15.516 1 92 17 TYR B N 1
ATOM 2888 C CA . TYR B 1 17 ? -2.795 9.008 15.688 1 92 17 TYR B CA 1
ATOM 2889 C C . TYR B 1 17 ? -2.441 7.547 15.945 1 92 17 TYR B C 1
ATOM 2891 O O . TYR B 1 17 ? -3.152 6.844 16.672 1 92 17 TYR B O 1
ATOM 2899 N N . SER B 1 18 ? -1.365 7.109 15.367 1 91.19 18 SER B N 1
ATOM 2900 C CA . SER B 1 18 ? -0.98 5.703 15.438 1 91.19 18 SER B CA 1
ATOM 2901 C C . SER B 1 18 ? -0.348 5.363 16.781 1 91.19 18 SER B C 1
ATOM 2903 O O . SER B 1 18 ? -0.167 4.191 17.109 1 91.19 18 SER B O 1
ATOM 2905 N N . VAL B 1 19 ? -0.012 6.402 17.562 1 90.56 19 VAL B N 1
ATOM 2906 C CA . VAL B 1 19 ? 0.595 6.168 18.859 1 90.56 19 VAL B 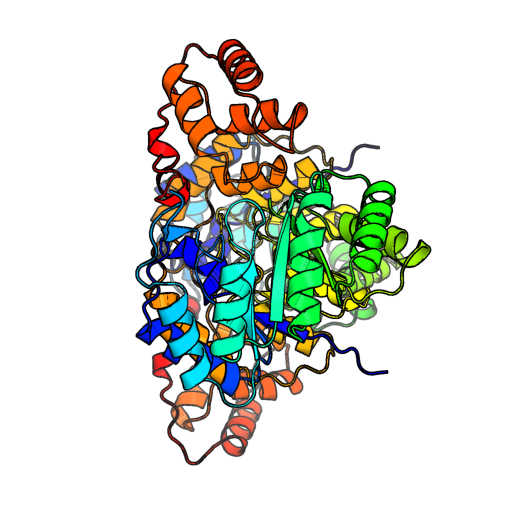CA 1
ATOM 2907 C C . VAL B 1 19 ? -0.243 6.836 19.953 1 90.56 19 VAL B C 1
ATOM 2909 O O . VAL B 1 19 ? 0.26 7.137 21.031 1 90.56 19 VAL B O 1
ATOM 2912 N N . ASN B 1 20 ? -1.457 7.223 19.594 1 88.75 20 ASN B N 1
ATOM 2913 C CA . ASN B 1 20 ? -2.406 7.836 20.516 1 88.75 20 ASN B CA 1
ATOM 2914 C C . ASN B 1 20 ? -1.849 9.125 21.125 1 88.75 20 ASN B C 1
ATOM 2916 O O . ASN B 1 20 ? -1.872 9.305 22.344 1 88.75 20 ASN B O 1
ATOM 2920 N N . PHE B 1 21 ? -1.166 9.906 20.312 1 92 21 PHE B N 1
ATOM 2921 C CA . PHE B 1 21 ? -0.66 11.234 20.641 1 92 21 PHE B CA 1
ATOM 2922 C C . PHE B 1 21 ? 0.388 11.148 21.75 1 92 21 PHE B C 1
ATOM 2924 O O . PHE B 1 21 ? 0.448 12.023 22.625 1 92 21 PHE B O 1
ATOM 2931 N N . SER B 1 22 ? 1.246 10.102 21.688 1 92.75 22 SER B N 1
ATOM 2932 C CA . SER B 1 22 ? 2.135 9.852 22.812 1 92.75 22 SER B CA 1
ATOM 2933 C C . SER B 1 22 ? 3.58 10.203 22.469 1 92.75 22 SER B C 1
ATOM 2935 O O . SER B 1 22 ? 4.496 9.883 23.234 1 92.75 22 SER B O 1
ATOM 2937 N N . PHE B 1 23 ? 3.842 10.812 21.328 1 96.69 23 PHE B N 1
ATOM 2938 C CA . PHE B 1 23 ? 5.211 11.234 21.047 1 96.69 23 PHE B CA 1
ATOM 2939 C C . PHE B 1 23 ? 5.715 12.172 22.141 1 96.69 23 PHE B C 1
ATOM 2941 O O . PHE B 1 23 ? 5.023 13.117 22.516 1 96.69 23 PHE B O 1
ATOM 2948 N N . THR B 1 24 ? 6.859 11.891 22.641 1 97.88 24 THR B N 1
ATOM 2949 C CA . THR B 1 24 ? 7.496 12.742 23.641 1 97.88 24 THR B CA 1
ATOM 2950 C C . THR B 1 24 ? 8.375 13.797 22.984 1 97.88 24 THR B C 1
ATOM 2952 O O . THR B 1 24 ? 8.594 13.758 21.766 1 97.88 24 THR B O 1
ATOM 2955 N N . SER B 1 25 ? 8.844 14.734 23.812 1 98.5 25 SER B N 1
ATOM 2956 C CA . SER B 1 25 ? 9.828 15.703 23.328 1 98.5 25 SER B CA 1
ATOM 2957 C C . SER B 1 25 ? 11.07 15 22.797 1 98.5 25 SER B C 1
ATOM 2959 O O . SER B 1 25 ? 11.648 15.422 21.797 1 98.5 25 SER B O 1
ATOM 2961 N N . SER B 1 26 ? 11.438 13.914 23.484 1 98.38 26 SER B N 1
ATOM 2962 C CA . SER B 1 26 ? 12.594 13.141 23.047 1 98.38 26 SER B CA 1
ATOM 2963 C C . SER B 1 26 ? 12.336 12.492 21.688 1 98.38 26 SER B C 1
ATOM 2965 O O . SER B 1 26 ? 13.18 12.562 20.797 1 98.38 26 SER B O 1
ATOM 2967 N N . ASP B 1 27 ? 11.18 11.859 21.547 1 98.12 27 ASP B N 1
ATOM 2968 C CA . ASP B 1 27 ? 10.812 11.297 20.25 1 98.12 27 ASP B CA 1
ATOM 2969 C C . ASP B 1 27 ? 10.867 12.359 19.141 1 98.12 27 ASP B C 1
ATOM 2971 O O . ASP B 1 27 ? 11.43 12.125 18.078 1 98.12 27 ASP B O 1
ATOM 2975 N N . THR B 1 28 ? 10.25 13.508 19.484 1 98.69 28 THR B N 1
ATOM 2976 C CA . THR B 1 28 ? 10.172 14.602 18.516 1 98.69 28 THR B CA 1
ATOM 2977 C C . THR B 1 28 ? 11.562 15.062 18.109 1 98.69 28 THR B C 1
ATOM 2979 O O . THR B 1 28 ? 11.852 15.203 16.922 1 98.69 28 THR B O 1
ATOM 2982 N N . SER B 1 29 ? 12.445 15.211 19.047 1 98.69 29 SER B N 1
ATOM 2983 C CA . SER B 1 29 ? 13.812 15.648 18.781 1 98.69 29 SER B CA 1
ATOM 2984 C C . SER B 1 29 ? 14.555 14.641 17.922 1 98.69 29 SER B C 1
ATOM 2986 O O . SER B 1 29 ? 15.203 15.008 16.938 1 98.69 29 SER B O 1
ATOM 2988 N N . ILE B 1 30 ? 14.438 13.391 18.234 1 98.38 30 ILE B N 1
ATOM 2989 C CA . ILE B 1 30 ? 15.18 12.336 17.562 1 98.38 30 ILE B CA 1
ATOM 2990 C C . ILE B 1 30 ? 14.672 12.18 16.125 1 98.38 30 ILE B C 1
ATOM 2992 O O . ILE B 1 30 ? 15.461 12.133 15.188 1 98.38 30 ILE B O 1
ATOM 2996 N N . ILE B 1 31 ? 13.391 12.141 15.93 1 98.62 31 ILE B N 1
ATOM 2997 C CA . ILE B 1 31 ? 12.797 11.93 14.617 1 98.62 31 ILE B CA 1
ATOM 2998 C C . ILE B 1 31 ? 13.062 13.141 13.727 1 98.62 31 ILE B C 1
ATOM 3000 O O . ILE B 1 31 ? 13.43 12.992 12.555 1 98.62 31 ILE B O 1
ATOM 3004 N N . CYS B 1 32 ? 12.945 14.367 14.281 1 98.69 32 CYS B N 1
ATOM 3005 C CA . CYS B 1 32 ? 13.273 15.57 13.531 1 98.69 32 CYS B CA 1
ATOM 3006 C C . CYS B 1 32 ? 14.719 15.539 13.047 1 98.69 32 CYS B C 1
ATOM 3008 O O . CYS B 1 32 ? 14.984 15.789 11.867 1 98.69 32 CYS B O 1
ATOM 3010 N N . SER B 1 33 ? 15.594 15.211 13.953 1 98.56 33 SER B N 1
ATOM 3011 C CA . SER B 1 33 ? 17.016 15.18 13.617 1 98.56 33 SER B CA 1
ATOM 3012 C C . SER B 1 33 ? 17.297 14.164 12.516 1 98.56 33 SER B C 1
ATOM 3014 O O . SER B 1 33 ? 18.047 14.445 11.578 1 98.56 33 SER B O 1
ATOM 3016 N N . LYS B 1 34 ? 16.734 13.008 12.625 1 98.31 34 LYS B N 1
ATOM 3017 C CA . LYS B 1 34 ? 16.953 11.945 11.641 1 98.31 34 LYS B CA 1
ATOM 3018 C C . LYS B 1 34 ? 16.359 12.328 10.289 1 98.31 34 LYS B C 1
ATOM 3020 O O . LYS B 1 34 ? 16.969 12.055 9.242 1 98.31 34 LYS B O 1
ATOM 3025 N N . LEU B 1 35 ? 15.203 12.922 10.273 1 98.62 35 LEU B N 1
ATOM 3026 C CA . LEU B 1 35 ? 14.586 13.375 9.039 1 98.62 35 LEU B CA 1
ATOM 3027 C C . LEU B 1 35 ? 15.445 14.43 8.352 1 98.62 35 LEU B C 1
ATOM 3029 O O . LEU B 1 35 ? 15.703 14.344 7.148 1 98.62 35 LEU B O 1
ATOM 3033 N N . GLU B 1 36 ? 15.906 15.406 9.141 1 98.44 36 GLU B N 1
ATOM 3034 C CA . GLU B 1 36 ? 16.766 16.422 8.555 1 98.44 36 GLU B CA 1
ATOM 3035 C C . GLU B 1 36 ? 18.047 15.812 7.988 1 98.44 36 GLU B C 1
ATOM 3037 O O . GLU B 1 36 ? 18.484 16.172 6.898 1 98.44 36 GLU B O 1
ATOM 3042 N N . LYS B 1 37 ? 18.625 14.891 8.758 1 97.81 37 LYS B N 1
ATOM 3043 C CA . LYS B 1 37 ? 19.844 14.227 8.312 1 97.81 37 LYS B CA 1
ATOM 3044 C C . LYS B 1 37 ? 19.609 13.508 6.984 1 97.81 37 LYS B C 1
ATOM 3046 O O . LYS B 1 37 ? 20.516 13.445 6.148 1 97.81 37 LYS B O 1
ATOM 3051 N N . SER B 1 38 ? 18.453 12.977 6.805 1 97.94 38 SER B N 1
ATOM 3052 C CA . SER B 1 38 ? 18.156 12.258 5.57 1 97.94 38 SER B CA 1
ATOM 3053 C C . SER B 1 38 ? 17.969 13.219 4.402 1 97.94 38 SER B C 1
ATOM 3055 O O . SER B 1 38 ? 18.062 12.812 3.24 1 97.94 38 SER B O 1
ATOM 3057 N N . GLY B 1 39 ? 17.594 14.469 4.703 1 97.88 39 GLY B N 1
ATOM 3058 C CA . GLY B 1 39 ? 17.422 15.438 3.639 1 97.88 39 GLY B CA 1
ATOM 3059 C C . GLY B 1 39 ? 16 15.961 3.529 1 97.88 39 GLY B C 1
ATOM 3060 O O . GLY B 1 39 ? 15.695 16.781 2.654 1 97.88 39 GLY B O 1
ATOM 3061 N N . ILE B 1 40 ? 15.086 15.539 4.422 1 98.31 40 ILE B N 1
ATOM 3062 C CA . ILE B 1 40 ? 13.719 16.062 4.438 1 98.31 40 ILE B CA 1
ATOM 3063 C C . ILE B 1 40 ? 13.734 17.516 4.926 1 98.31 40 ILE B C 1
ATOM 3065 O O . ILE B 1 40 ? 14.266 17.812 6 1 98.31 40 ILE B O 1
ATOM 3069 N N . LYS B 1 41 ? 13.133 18.375 4.176 1 97.75 41 LYS B N 1
ATOM 3070 C CA . LYS B 1 41 ? 13.281 19.797 4.449 1 97.75 41 LYS B CA 1
ATOM 3071 C C . LYS B 1 41 ? 12.062 20.344 5.188 1 97.75 41 LYS B C 1
ATOM 3073 O O . LYS B 1 41 ? 12.125 21.406 5.789 1 97.75 41 LYS B O 1
ATOM 3078 N N . LEU B 1 42 ? 10.93 19.688 5.086 1 98.56 42 LEU B N 1
ATOM 3079 C CA . LEU B 1 42 ? 9.695 20.125 5.727 1 98.56 42 LEU B CA 1
ATOM 3080 C C . LEU B 1 42 ? 9.156 19.047 6.672 1 98.56 42 LEU B C 1
ATOM 3082 O O . LEU B 1 42 ? 8.914 17.922 6.254 1 98.56 42 LEU B O 1
ATOM 3086 N N . ILE B 1 43 ? 8.969 19.406 7.953 1 98.88 43 ILE B N 1
ATOM 3087 C CA . ILE B 1 43 ? 8.555 18.469 8.977 1 98.88 43 ILE B CA 1
ATOM 3088 C C . ILE B 1 43 ? 7.402 19.062 9.789 1 98.88 43 ILE B C 1
ATOM 3090 O O . ILE B 1 43 ? 7.52 20.156 10.328 1 98.88 43 ILE B O 1
ATOM 3094 N N . GLU B 1 44 ? 6.312 18.359 9.82 1 98.94 44 GLU B N 1
ATOM 3095 C CA . GLU B 1 44 ? 5.164 18.797 10.602 1 98.94 44 GLU B CA 1
ATOM 3096 C C . GLU B 1 44 ? 5.09 18.062 11.938 1 98.94 44 GLU B C 1
ATOM 3098 O O . GLU B 1 44 ? 5.168 16.828 11.977 1 98.94 44 GLU B O 1
ATOM 3103 N N . VAL B 1 45 ? 4.938 18.828 13.055 1 98.81 45 VAL B N 1
ATOM 3104 C CA . VAL B 1 45 ? 4.984 18.219 14.383 1 98.81 45 VAL B CA 1
ATOM 3105 C C . VAL B 1 45 ? 3.727 18.594 15.164 1 98.81 45 VAL B C 1
ATOM 3107 O O . VAL B 1 45 ? 2.945 19.438 14.727 1 98.81 45 VAL B O 1
ATOM 3110 N N . GLY B 1 46 ? 3.479 17.891 16.25 1 98.06 46 GLY B N 1
ATOM 3111 C CA . GLY B 1 46 ? 2.414 18.266 17.172 1 98.06 46 GLY B CA 1
ATOM 3112 C C . GLY B 1 46 ? 1.249 17.281 17.156 1 98.06 46 GLY B C 1
ATOM 3113 O O . GLY B 1 46 ? 1.344 16.203 16.562 1 98.06 46 GLY B O 1
ATOM 3114 N N . HIS B 1 47 ? 0.182 17.688 17.875 1 96.12 47 HIS B N 1
ATOM 3115 C CA . HIS B 1 47 ? -1.043 16.906 17.969 1 96.12 47 HIS B CA 1
ATOM 3116 C C . HIS B 1 47 ? -1.668 16.703 16.594 1 96.12 47 HIS B C 1
ATOM 3118 O O . HIS B 1 47 ? -1.567 17.562 15.719 1 96.12 47 HIS B O 1
ATOM 3124 N N . GLY B 1 48 ? -2.334 15.609 16.375 1 95.19 48 GLY B N 1
ATOM 3125 C CA . GLY B 1 48 ? -2.973 15.289 15.117 1 95.19 48 GLY B CA 1
ATOM 3126 C C . GLY B 1 48 ? -3.918 16.375 14.633 1 95.19 48 GLY B C 1
ATOM 3127 O O . GLY B 1 48 ? -4.039 16.594 13.43 1 95.19 48 GLY B O 1
ATOM 3128 N N . LEU B 1 49 ? -4.535 17.094 15.594 1 95.38 49 LEU B N 1
ATOM 3129 C CA . LEU B 1 49 ? -5.488 18.141 15.258 1 95.38 49 LEU B CA 1
ATOM 3130 C C . LEU B 1 49 ? -4.848 19.531 15.375 1 95.38 49 LEU B C 1
ATOM 3132 O O . LEU B 1 49 ? -5.516 20.547 15.195 1 95.38 49 LEU B O 1
ATOM 3136 N N . GLY B 1 50 ? -3.582 19.562 15.727 1 97.06 50 GLY B N 1
ATOM 3137 C CA . GLY B 1 50 ? -2.83 20.812 15.711 1 97.06 50 GLY B CA 1
ATOM 3138 C C . GLY B 1 50 ? -2.941 21.594 17 1 97.06 50 GLY B C 1
ATOM 3139 O O . GLY B 1 50 ? -3.027 21.016 18.078 1 97.06 50 GLY B O 1
ATOM 3140 N N . PHE B 1 51 ? -2.895 22.906 16.875 1 97.44 51 PHE B N 1
ATOM 3141 C CA . PHE B 1 51 ? -2.85 23.859 17.984 1 97.44 51 PHE B CA 1
ATOM 3142 C C . PHE B 1 51 ? -4.047 23.656 18.906 1 97.44 51 PHE B C 1
ATOM 3144 O O . PHE B 1 51 ? -5.18 23.531 18.438 1 97.44 51 PHE B O 1
ATOM 3151 N N . ASN B 1 52 ? -3.773 23.578 20.188 1 96.81 52 ASN B N 1
ATOM 3152 C CA . ASN B 1 52 ? -4.762 23.719 21.25 1 96.81 52 ASN B CA 1
ATOM 3153 C C . ASN B 1 52 ? -5.691 22.516 21.312 1 96.81 52 ASN B C 1
ATOM 3155 O O . ASN B 1 52 ? -6.695 22.531 22.031 1 96.81 52 ASN B O 1
ATOM 3159 N N . ALA B 1 53 ? -5.359 21.438 20.578 1 95 53 ALA B N 1
ATOM 3160 C CA . ALA B 1 53 ? -6.223 20.266 20.547 1 95 53 ALA B CA 1
ATOM 3161 C C . ALA B 1 53 ? -6.289 19.594 21.922 1 95 53 ALA B C 1
ATOM 3163 O O . ALA B 1 53 ? -7.371 19.219 22.375 1 95 53 ALA B O 1
ATOM 3164 N N . SER B 1 54 ? -5.176 19.562 22.594 1 92.75 54 SER B N 1
ATOM 3165 C CA . SER B 1 54 ? -5.086 18.906 23.891 1 92.75 54 SER B CA 1
ATOM 3166 C C . SER B 1 54 ? -5.93 19.641 24.938 1 92.75 54 SER B C 1
ATOM 3168 O O . SER B 1 54 ? -6.266 19.062 25.984 1 92.75 54 SER B O 1
ATOM 3170 N N . ASN B 1 55 ? -6.27 20.844 24.641 1 90.88 55 ASN B N 1
ATOM 3171 C CA . ASN B 1 55 ? -7.027 21.656 25.594 1 90.88 55 ASN B CA 1
ATOM 3172 C C . ASN B 1 55 ? -8.492 21.781 25.172 1 90.88 55 ASN B C 1
ATOM 3174 O O . ASN B 1 55 ? -9.242 22.562 25.75 1 90.88 55 ASN B O 1
ATOM 3178 N N . SER B 1 56 ? -8.867 21.109 24.172 1 87.69 56 SER B N 1
ATOM 3179 C CA . SER B 1 56 ? -10.203 21.312 23.609 1 87.69 56 SER B CA 1
ATOM 3180 C C . SER B 1 56 ? -11 20.016 23.609 1 87.69 56 SER B C 1
ATOM 3182 O O . SER B 1 56 ? -11.961 19.875 22.844 1 87.69 56 SER B O 1
ATOM 3184 N N . GLY B 1 57 ? -10.555 19.016 24.297 1 80.12 57 GLY B N 1
ATOM 3185 C CA . GLY B 1 57 ? -11.344 17.797 24.469 1 80.12 57 GLY B CA 1
ATOM 3186 C C . GLY B 1 57 ? -11.125 16.797 23.344 1 80.12 57 GLY B C 1
ATOM 3187 O O . GLY B 1 57 ? -11.945 15.906 23.141 1 80.12 57 GLY B O 1
ATOM 3188 N N . TYR B 1 58 ? -10.062 16.969 22.547 1 82.06 58 TYR B N 1
ATOM 3189 C CA . TYR B 1 58 ? -9.797 16.062 21.453 1 82.06 58 TYR B CA 1
ATOM 3190 C C . TYR B 1 58 ? -8.648 15.117 21.781 1 82.06 58 TYR B C 1
ATOM 3192 O O . TYR B 1 58 ? -7.871 14.742 20.891 1 82.06 58 TYR B O 1
ATOM 3200 N N . GLY B 1 59 ? -8.523 14.75 22.984 1 83.06 59 GLY B N 1
ATOM 3201 C CA . GLY B 1 59 ? -7.441 13.875 23.406 1 83.06 59 GLY B CA 1
ATOM 3202 C C . GLY B 1 59 ? -6.176 14.633 23.766 1 83.06 59 GLY B C 1
ATOM 3203 O O . GLY B 1 59 ? -5.742 15.516 23.016 1 83.06 59 GLY B O 1
ATOM 3204 N N . LYS B 1 60 ? -5.633 14.328 24.828 1 89.75 60 LYS B N 1
ATOM 3205 C CA . LYS B 1 60 ? -4.445 15.016 25.328 1 89.75 60 LYS B CA 1
ATOM 3206 C C . LYS B 1 60 ? -3.168 14.352 24.828 1 89.75 60 LYS B C 1
ATOM 3208 O O . LYS B 1 60 ? -3.01 13.133 24.953 1 89.75 60 LYS B O 1
ATOM 3213 N N . SER B 1 61 ? -2.314 15.148 24.203 1 93.69 61 SER B N 1
ATOM 3214 C CA . SER B 1 61 ? -0.992 14.656 23.828 1 93.69 61 SER B CA 1
ATOM 3215 C C . SER B 1 61 ? -0.059 14.602 25.031 1 93.69 61 SER B C 1
ATOM 3217 O O . SER B 1 61 ? -0.322 15.234 26.062 1 93.69 61 SER B O 1
ATOM 3219 N N . THR B 1 62 ? 0.924 13.828 24.953 1 94.38 62 THR B N 1
ATOM 3220 C CA . THR B 1 62 ? 1.924 13.68 26 1 94.38 62 THR B CA 1
ATOM 3221 C C . THR B 1 62 ? 2.604 15.008 26.297 1 94.38 62 THR B C 1
ATOM 3223 O O . THR B 1 62 ? 2.941 15.305 27.438 1 94.38 62 THR B O 1
ATOM 3226 N N . GLN B 1 63 ? 2.789 15.852 25.25 1 97 63 GLN B N 1
ATOM 3227 C CA . GLN B 1 63 ? 3.471 17.141 25.375 1 97 63 GLN B CA 1
ATOM 3228 C C . GLN B 1 63 ? 2.562 18.297 24.953 1 97 63 GLN B C 1
ATOM 3230 O O . GLN B 1 63 ? 1.632 18.094 24.172 1 97 63 GLN B O 1
ATOM 3235 N N . SER B 1 64 ? 2.84 19.438 25.516 1 97.31 64 SER B N 1
ATOM 3236 C CA . SER B 1 64 ? 2.145 20.641 25.078 1 97.31 64 SER B CA 1
ATOM 3237 C C . SER B 1 64 ? 2.625 21.094 23.703 1 97.31 64 SER B C 1
ATOM 3239 O O . SER B 1 64 ? 3.684 20.656 23.234 1 97.31 64 SER B O 1
ATOM 3241 N N . ASP B 1 65 ? 1.843 21.969 23.094 1 98.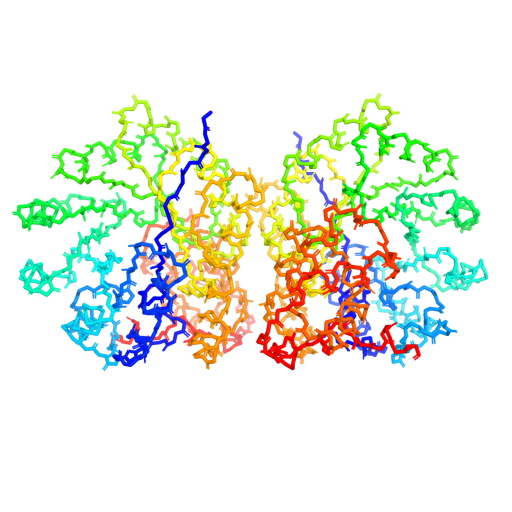12 65 ASP B N 1
ATOM 3242 C CA . ASP B 1 65 ? 2.256 22.531 21.812 1 98.12 65 ASP B CA 1
ATOM 3243 C C . ASP B 1 65 ? 3.635 23.188 21.922 1 98.12 65 ASP B C 1
ATOM 3245 O O . ASP B 1 65 ? 4.492 22.969 21.062 1 98.12 65 ASP B O 1
ATOM 3249 N N . GLU B 1 66 ? 3.826 23.953 22.938 1 98.31 66 GLU B N 1
ATOM 3250 C CA . GLU B 1 66 ? 5.086 24.672 23.109 1 98.31 66 GLU B CA 1
ATOM 3251 C C . GLU B 1 66 ? 6.254 23.703 23.281 1 98.31 66 GLU B C 1
ATOM 3253 O O . GLU B 1 66 ? 7.344 23.953 22.75 1 98.31 66 GLU B O 1
ATOM 3258 N N . GLU B 1 67 ? 6.059 22.609 24.016 1 98.62 67 GLU B N 1
ATOM 3259 C CA . GLU B 1 67 ? 7.105 21.609 24.188 1 98.62 67 GLU B CA 1
ATOM 3260 C C . GLU B 1 67 ? 7.484 20.953 22.859 1 98.62 67 GLU B C 1
ATOM 3262 O O . GLU B 1 67 ? 8.664 20.703 22.609 1 98.62 67 GLU B O 1
ATOM 3267 N N . TYR B 1 68 ? 6.508 20.688 22.031 1 98.69 68 TYR B N 1
ATOM 3268 C CA . TYR B 1 68 ? 6.797 20.156 20.703 1 98.69 68 TYR B CA 1
ATOM 3269 C C . TYR B 1 68 ? 7.586 21.172 19.875 1 98.69 68 TYR B C 1
ATOM 3271 O O . TYR B 1 68 ? 8.516 20.797 19.156 1 98.69 68 TYR B O 1
ATOM 3279 N N . MET B 1 69 ? 7.215 22.484 19.969 1 98.75 69 MET B N 1
ATOM 3280 C CA . MET B 1 69 ? 7.914 23.531 19.25 1 98.75 69 MET B CA 1
ATOM 3281 C C . MET B 1 69 ? 9.375 23.609 19.688 1 98.75 69 MET B C 1
ATOM 3283 O O . MET B 1 69 ? 10.273 23.719 18.844 1 98.75 69 MET B O 1
ATOM 3287 N N . ILE B 1 70 ? 9.586 23.547 20.969 1 98.75 70 ILE B N 1
ATOM 3288 C CA . ILE B 1 70 ? 10.93 23.641 21.516 1 98.75 70 ILE B CA 1
ATOM 3289 C C . ILE B 1 70 ? 11.766 22.453 21.031 1 98.75 70 ILE B C 1
ATOM 3291 O O . ILE B 1 70 ? 12.891 22.625 20.562 1 98.75 70 ILE B O 1
ATOM 3295 N N . ALA B 1 71 ? 11.195 21.25 21.125 1 98.75 71 ALA B N 1
ATOM 3296 C CA . ALA B 1 71 ? 11.898 20.031 20.719 1 98.75 71 ALA B CA 1
ATOM 3297 C C . ALA B 1 71 ? 12.281 20.094 19.234 1 98.75 71 ALA B C 1
ATOM 3299 O O . ALA B 1 71 ? 13.398 19.734 18.875 1 98.75 71 ALA B O 1
ATOM 3300 N N . ALA B 1 72 ? 11.367 20.547 18.406 1 98.75 72 ALA B N 1
ATOM 3301 C CA . ALA B 1 72 ? 11.633 20.656 16.969 1 98.75 72 ALA B CA 1
ATOM 3302 C C . ALA B 1 72 ? 12.695 21.719 16.688 1 98.75 72 ALA B C 1
ATOM 3304 O O . ALA B 1 72 ? 13.664 21.453 15.977 1 98.75 72 ALA B O 1
ATOM 3305 N N . LYS B 1 73 ? 12.539 22.875 17.234 1 98.31 73 LYS B N 1
ATOM 3306 C CA . LYS B 1 73 ? 13.438 24 16.984 1 98.31 73 LYS B CA 1
ATOM 3307 C C . LYS B 1 73 ? 14.867 23.656 17.406 1 98.31 73 LYS B C 1
ATOM 3309 O O . LYS B 1 73 ? 15.82 23.969 16.688 1 98.31 73 LYS B O 1
ATOM 3314 N N . GLU B 1 74 ? 15.016 23 18.484 1 98.12 74 GLU B N 1
ATOM 3315 C CA . GLU B 1 74 ? 16.344 22.688 19.031 1 98.12 74 GLU B CA 1
ATOM 3316 C C . GLU B 1 74 ? 17.016 21.594 18.219 1 98.12 74 GLU B C 1
ATOM 3318 O O . GLU B 1 74 ? 18.25 21.484 18.219 1 98.12 74 GLU B O 1
ATOM 3323 N N . SER B 1 75 ? 16.219 20.812 17.547 1 98.19 75 SER B N 1
ATOM 3324 C CA . SER B 1 75 ? 16.781 19.656 16.859 1 98.19 75 SER B CA 1
ATOM 3325 C C . SER B 1 75 ? 17.062 19.953 15.398 1 98.19 75 SER B C 1
ATOM 3327 O O . SER B 1 75 ? 17.766 19.188 14.727 1 98.19 75 SER B O 1
ATOM 3329 N N . LEU B 1 76 ? 16.531 21.047 14.891 1 98.25 76 LEU B N 1
ATOM 3330 C CA . LEU B 1 76 ? 16.625 21.328 13.469 1 98.25 76 LEU B CA 1
ATOM 3331 C C . LEU B 1 76 ? 17.516 22.547 13.219 1 98.25 76 LEU B C 1
ATOM 3333 O O . LEU B 1 76 ? 17.469 23.516 13.977 1 98.25 76 LEU B O 1
ATOM 3337 N N . SER B 1 77 ? 18.359 22.484 12.164 1 97.19 77 SER B N 1
ATOM 3338 C CA . SER B 1 77 ? 19.25 23.578 11.805 1 97.19 77 SER B CA 1
ATOM 3339 C C . SER B 1 77 ? 18.938 24.094 10.398 1 97.19 77 SER B C 1
ATOM 3341 O O . SER B 1 77 ? 19.188 25.266 10.094 1 97.19 77 SER B O 1
ATOM 3343 N N . LYS B 1 78 ? 18.422 23.25 9.555 1 96.69 78 LYS B N 1
ATOM 3344 C CA . LYS B 1 78 ? 18.234 23.594 8.148 1 96.69 78 LYS B CA 1
ATOM 3345 C C . LYS B 1 78 ? 16.766 23.406 7.734 1 96.69 78 LYS B C 1
ATOM 3347 O O . LYS B 1 78 ? 16.219 24.25 7.02 1 96.69 78 LYS B O 1
ATOM 3352 N N . SER B 1 79 ? 16.172 22.328 8.195 1 97.81 79 SER B N 1
ATOM 3353 C CA . SER B 1 79 ? 14.797 22.016 7.828 1 97.81 79 SER B CA 1
ATOM 3354 C C . SER B 1 79 ? 13.805 22.938 8.539 1 97.81 79 SER B C 1
ATOM 3356 O O . SER B 1 79 ? 14.109 23.469 9.609 1 97.81 79 SER B O 1
ATOM 3358 N N . MET B 1 80 ? 12.703 23.141 7.922 1 98.19 80 MET B N 1
ATOM 3359 C CA . MET B 1 80 ? 11.602 23.922 8.5 1 98.19 80 MET B CA 1
ATOM 3360 C C . MET B 1 80 ? 10.594 23 9.18 1 98.19 80 MET B C 1
ATOM 3362 O O . MET B 1 80 ? 10.227 21.953 8.633 1 98.19 80 MET B O 1
ATOM 3366 N N . TYR B 1 81 ? 10.188 23.422 10.367 1 98.75 81 TYR B N 1
ATOM 3367 C CA . TYR B 1 81 ? 9.086 22.688 10.984 1 98.75 81 TYR B CA 1
ATOM 3368 C C . TYR B 1 81 ? 7.816 23.531 11 1 98.75 81 TYR B C 1
ATOM 3370 O O . TYR B 1 81 ? 7.883 24.766 10.906 1 98.75 81 TYR B O 1
ATOM 3378 N N . GLY B 1 82 ? 6.695 22.891 10.953 1 98.81 82 GLY B N 1
ATOM 3379 C CA . GLY B 1 82 ? 5.387 23.516 11.047 1 98.81 82 GLY B CA 1
ATOM 3380 C C . GLY B 1 82 ? 4.391 22.703 11.852 1 98.81 82 GLY B C 1
ATOM 3381 O O . GLY B 1 82 ? 4.73 21.641 12.375 1 98.81 82 GLY B O 1
ATOM 3382 N N . MET B 1 83 ? 3.232 23.281 12.086 1 98.81 83 MET B N 1
ATOM 3383 C CA . MET B 1 83 ? 2.148 22.625 12.812 1 98.81 83 MET B CA 1
ATOM 3384 C C . MET B 1 83 ? 0.806 22.875 12.133 1 98.81 83 MET B C 1
ATOM 3386 O O . MET B 1 83 ? 0.702 23.734 11.258 1 98.81 83 MET B O 1
ATOM 3390 N N . PHE B 1 84 ? -0.131 22.125 12.5 1 98.69 84 PHE B N 1
ATOM 3391 C CA . PHE B 1 84 ? -1.486 22.188 11.961 1 98.69 84 PHE B CA 1
ATOM 3392 C C . PHE B 1 84 ? -2.35 23.141 12.781 1 98.69 84 PHE B C 1
ATOM 3394 O O . PHE B 1 84 ? -2.17 23.25 13.992 1 98.69 84 PHE B O 1
ATOM 3401 N N . CYS B 1 85 ? -3.174 23.859 12.117 1 98.44 85 CYS B N 1
ATOM 3402 C CA . CYS B 1 85 ? -4.035 24.875 12.695 1 98.44 85 CYS B CA 1
ATOM 3403 C C . CYS B 1 85 ? -5.465 24.75 12.18 1 98.44 85 CYS B C 1
ATOM 3405 O O . CYS B 1 85 ? -5.73 25.031 11.008 1 98.44 85 CYS B O 1
ATOM 3407 N N . ILE B 1 86 ? -6.352 24.391 13.008 1 97.94 86 ILE B N 1
ATOM 3408 C CA . ILE B 1 86 ? -7.758 24.281 12.633 1 97.94 86 ILE B CA 1
ATOM 3409 C C . ILE B 1 86 ? -8.562 25.391 13.289 1 97.94 86 ILE B C 1
ATOM 3411 O O . ILE B 1 86 ? -8.688 25.438 14.516 1 97.94 86 ILE B O 1
ATOM 3415 N N . PRO B 1 87 ? -9.164 26.281 12.469 1 97.69 87 PRO B N 1
ATOM 3416 C CA . PRO B 1 87 ? -10.078 27.25 13.055 1 97.69 87 PRO B CA 1
ATOM 3417 C C . PRO B 1 87 ? -11.18 26.594 13.883 1 97.69 87 PRO B C 1
ATOM 3419 O O . PRO B 1 87 ? -11.766 25.594 13.461 1 97.69 87 PRO B O 1
ATOM 3422 N N . GLY B 1 88 ? -11.445 27.094 15.039 1 94.75 88 GLY B N 1
ATOM 3423 C CA . GLY B 1 88 ? -12.398 26.484 15.961 1 94.75 88 GLY B CA 1
ATOM 3424 C C . GLY B 1 88 ? -11.727 25.703 17.078 1 94.75 88 GLY B C 1
ATOM 3425 O O . GLY B 1 88 ? -12.305 25.516 18.141 1 94.75 88 GLY B O 1
ATOM 3426 N N . ILE B 1 89 ? -10.508 25.203 16.781 1 96.12 89 ILE B N 1
ATOM 3427 C CA . ILE B 1 89 ? -9.711 24.516 17.781 1 96.12 89 ILE B CA 1
ATOM 3428 C C . ILE B 1 89 ? -8.539 25.406 18.203 1 96.12 89 ILE B C 1
ATOM 3430 O O . ILE B 1 89 ? -8.328 25.656 19.391 1 96.12 89 ILE B O 1
ATOM 3434 N N . ALA B 1 90 ? -7.883 25.953 17.25 1 97.88 90 ALA B N 1
ATOM 3435 C CA . ALA B 1 90 ? -6.73 26.828 17.469 1 97.88 90 ALA B CA 1
ATOM 3436 C C . ALA B 1 90 ? -7.18 28.234 17.844 1 97.88 90 ALA B C 1
ATOM 3438 O O . ALA B 1 90 ? -8.312 28.625 17.547 1 97.88 90 ALA B O 1
ATOM 3439 N N . LYS B 1 91 ? -6.297 28.922 18.469 1 97.44 91 LYS B N 1
ATOM 3440 C CA . LYS B 1 91 ? -6.449 30.344 18.75 1 97.44 91 LYS B CA 1
ATOM 3441 C C . LYS B 1 91 ? -5.445 31.172 17.953 1 97.44 91 LYS B C 1
ATOM 3443 O O . LYS B 1 91 ? -4.355 30.703 17.625 1 97.44 91 LYS B O 1
ATOM 3448 N N . LEU B 1 92 ? -5.871 32.375 17.672 1 97.62 92 LEU B N 1
ATOM 3449 C CA . LEU B 1 92 ? -4.961 33.281 16.953 1 97.62 92 LEU B CA 1
ATOM 3450 C C . LEU B 1 92 ? -3.67 33.469 17.734 1 97.62 92 LEU B C 1
ATOM 3452 O O . LEU B 1 92 ? -2.6 33.625 17.141 1 97.62 92 LEU B O 1
ATOM 3456 N N . SER B 1 93 ? -3.744 33.438 19.078 1 97.75 93 SER B N 1
ATOM 3457 C CA . SER B 1 93 ? -2.574 33.625 19.938 1 97.75 93 SER B CA 1
ATOM 3458 C C . SER B 1 93 ? -1.587 32.469 19.75 1 97.75 93 SER B C 1
ATOM 3460 O O . SER B 1 93 ? -0.397 32.625 20.047 1 97.75 93 SER B O 1
ATOM 3462 N N . ASP B 1 94 ? -2.049 31.297 19.312 1 98.25 94 ASP B N 1
ATOM 3463 C CA . ASP B 1 94 ? -1.166 30.156 19.062 1 98.25 94 ASP B CA 1
ATOM 3464 C C . ASP B 1 94 ? -0.168 30.484 17.953 1 98.25 94 ASP B C 1
ATOM 3466 O O . ASP B 1 94 ? 0.96 29.984 17.953 1 98.25 94 ASP B O 1
ATOM 3470 N N . LEU B 1 95 ? -0.597 31.328 17.016 1 98.44 95 LEU B N 1
ATOM 3471 C CA . LEU B 1 95 ? 0.276 31.734 15.922 1 98.44 95 LEU B CA 1
ATOM 3472 C C . LEU B 1 95 ? 1.411 32.625 16.422 1 98.44 95 LEU B C 1
ATOM 3474 O O . LEU B 1 95 ? 2.537 32.531 15.93 1 98.44 95 LEU B O 1
ATOM 3478 N N . GLU B 1 96 ? 1.099 33.438 17.406 1 98.06 96 GLU B N 1
ATOM 3479 C CA . GLU B 1 96 ? 2.133 34.281 18.016 1 98.06 96 GLU B CA 1
ATOM 3480 C C . GLU B 1 96 ? 3.164 33.406 18.75 1 98.06 96 GLU B C 1
ATOM 3482 O O . GLU B 1 96 ? 4.367 33.688 18.672 1 98.06 96 GLU B O 1
ATOM 3487 N N . LEU B 1 97 ? 2.645 32.469 19.453 1 98 97 LEU B N 1
ATOM 3488 C CA . LEU B 1 97 ? 3.529 31.516 20.125 1 98 97 LEU B CA 1
ATOM 3489 C C . LEU B 1 97 ? 4.438 30.797 19.125 1 98 97 LEU B C 1
ATOM 3491 O O . LEU B 1 97 ? 5.625 30.609 19.391 1 98 97 LEU B O 1
ATOM 3495 N N . ALA B 1 98 ? 3.871 30.375 18.031 1 98.44 98 ALA B N 1
ATOM 3496 C CA . ALA B 1 98 ? 4.625 29.703 16.969 1 98.44 98 ALA B CA 1
ATOM 3497 C C . ALA B 1 98 ? 5.754 30.578 16.453 1 98.44 98 ALA B C 1
ATOM 3499 O O . ALA B 1 98 ? 6.871 30.109 16.234 1 98.44 98 ALA B O 1
ATOM 3500 N N . LYS B 1 99 ? 5.449 31.859 16.203 1 98.12 99 LYS B N 1
ATOM 3501 C CA . LYS B 1 99 ? 6.449 32.812 15.727 1 98.12 99 LYS B CA 1
ATOM 3502 C C . LYS B 1 99 ? 7.602 32.938 16.719 1 98.12 99 LYS B C 1
ATOM 3504 O O . LYS B 1 99 ? 8.766 32.969 16.328 1 98.12 99 LYS B O 1
ATOM 3509 N N . LYS B 1 100 ? 7.258 33 17.984 1 97.81 100 LYS B N 1
ATOM 3510 C CA . LYS B 1 100 ? 8.25 33.094 19.047 1 97.81 100 LYS B CA 1
ATOM 3511 C C . LYS B 1 100 ? 9.234 31.938 19.016 1 97.81 100 LYS B C 1
ATOM 3513 O O . LYS B 1 100 ? 10.406 32.094 19.359 1 97.81 100 LYS B O 1
ATOM 3518 N N . HIS B 1 101 ? 8.758 30.797 18.562 1 97.94 101 HIS B N 1
ATOM 3519 C CA . HIS B 1 101 ? 9.594 29.594 18.594 1 97.94 101 HIS B CA 1
ATOM 3520 C C . HIS B 1 101 ? 10.148 29.266 17.219 1 97.94 101 HIS B C 1
ATOM 3522 O O . HIS B 1 101 ? 10.57 28.141 16.953 1 97.94 101 HIS B O 1
ATOM 3528 N N . G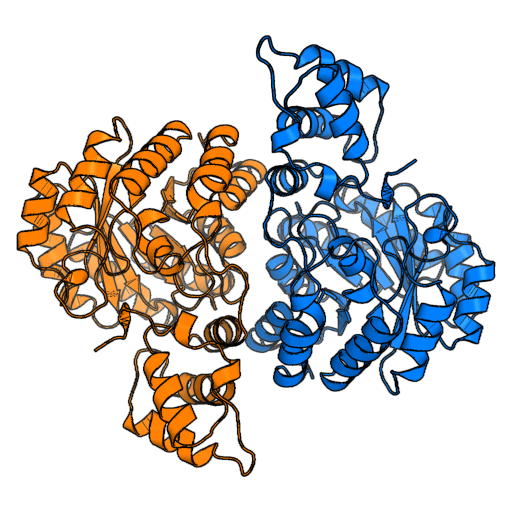LY B 1 102 ? 10.086 30.188 16.297 1 97.38 102 GLY B N 1
ATOM 3529 C CA . GLY B 1 102 ? 10.797 30.109 15.031 1 97.38 102 GLY B CA 1
ATOM 3530 C C . GLY B 1 102 ? 10.18 29.109 14.07 1 97.38 102 GLY B C 1
ATOM 3531 O O . GLY B 1 102 ? 10.875 28.531 13.234 1 97.38 102 GLY B O 1
ATOM 3532 N N . MET B 1 103 ? 8.914 28.828 14.172 1 98.06 103 MET B N 1
ATOM 3533 C CA . MET B 1 103 ? 8.227 27.953 13.234 1 98.06 103 MET B CA 1
ATOM 3534 C C . MET B 1 103 ? 8.273 28.516 11.82 1 98.06 103 MET B C 1
ATOM 3536 O O . MET B 1 103 ? 8.242 29.734 11.633 1 98.06 103 MET B O 1
ATOM 3540 N N . GLY B 1 104 ? 8.383 27.625 10.789 1 97.94 104 GLY B N 1
ATOM 3541 C CA . GLY B 1 104 ? 8.562 28.078 9.422 1 97.94 104 GLY B CA 1
ATOM 3542 C C . GLY B 1 104 ? 7.27 28.094 8.617 1 97.94 104 GLY B C 1
ATOM 3543 O O . GLY B 1 104 ? 7.09 28.938 7.738 1 97.94 104 GLY B O 1
ATOM 3544 N N . PHE B 1 105 ? 6.398 27.109 8.875 1 98.62 105 PHE B N 1
ATOM 3545 C CA . PHE B 1 105 ? 5.172 27.062 8.086 1 98.62 105 PHE B CA 1
ATOM 3546 C C . PHE B 1 105 ? 3.984 26.672 8.953 1 98.62 105 PHE B C 1
ATOM 3548 O O . PHE B 1 105 ? 4.16 26.078 10.023 1 98.62 105 PHE B O 1
ATOM 3555 N N . ILE B 1 106 ? 2.803 27.094 8.523 1 98.69 106 ILE B N 1
ATOM 3556 C CA . ILE B 1 106 ? 1.542 26.734 9.164 1 98.69 106 ILE B CA 1
ATOM 3557 C C . ILE B 1 106 ? 0.592 26.125 8.133 1 98.69 106 ILE B C 1
ATOM 3559 O O . ILE B 1 106 ? 0.466 26.641 7.02 1 98.69 106 ILE B O 1
ATOM 3563 N N . ARG B 1 107 ? -0.004 25.062 8.484 1 98.81 107 ARG B N 1
ATOM 3564 C CA . ARG B 1 107 ? -1.053 24.453 7.668 1 98.81 107 ARG B CA 1
ATOM 3565 C C . ARG B 1 107 ? -2.43 24.703 8.273 1 98.81 107 ARG B C 1
ATOM 3567 O O . ARG B 1 107 ? -2.76 24.156 9.32 1 98.81 107 ARG B O 1
ATOM 3574 N N . VAL B 1 108 ? -3.189 25.516 7.621 1 98.81 108 VAL B N 1
ATOM 3575 C CA . VAL B 1 108 ? -4.531 25.828 8.094 1 98.81 108 VAL B CA 1
ATOM 3576 C C . VAL B 1 108 ? -5.539 24.859 7.492 1 98.81 108 VAL B C 1
ATOM 3578 O O . VAL B 1 108 ? -5.797 24.875 6.285 1 98.81 108 VAL B O 1
ATOM 3581 N N . GLY B 1 109 ? -6.09 24.031 8.367 1 98.25 109 GLY B N 1
ATOM 3582 C CA . GLY B 1 109 ? -7.012 23 7.922 1 98.25 109 GLY B CA 1
ATOM 3583 C C . GLY B 1 109 ? -8.469 23.359 8.164 1 98.25 109 GLY B C 1
ATOM 3584 O O . GLY B 1 109 ? -8.82 23.828 9.25 1 98.25 109 GLY B O 1
ATOM 3585 N N . THR B 1 110 ? -9.266 23.203 7.16 1 97 110 THR B N 1
ATOM 3586 C CA . THR B 1 110 ? -10.711 23.328 7.27 1 97 110 THR B CA 1
ATOM 3587 C C . THR B 1 110 ? -11.414 22.234 6.477 1 97 110 THR B C 1
ATOM 3589 O O . THR B 1 110 ? -10.859 21.703 5.516 1 97 110 THR B O 1
ATOM 3592 N N . ASP B 1 111 ? -12.602 21.906 6.984 1 94.19 111 ASP B N 1
ATOM 3593 C CA . ASP B 1 111 ? -13.469 21.219 6.043 1 94.19 111 ASP B CA 1
ATOM 3594 C C . ASP B 1 111 ? -13.656 22.031 4.762 1 94.19 111 ASP B C 1
ATOM 3596 O O . ASP B 1 111 ? -13.773 23.25 4.812 1 94.19 111 ASP B O 1
ATOM 3600 N N . VAL B 1 112 ? -13.773 21.359 3.678 1 92.5 112 VAL B N 1
ATOM 3601 C CA . VAL B 1 112 ? -13.812 22.031 2.375 1 92.5 112 VAL B CA 1
ATOM 3602 C C . VAL B 1 112 ? -15.062 22.891 2.277 1 92.5 112 VAL B C 1
ATOM 3604 O O . VAL B 1 112 ? -15.102 23.859 1.507 1 92.5 112 VAL B O 1
ATOM 3607 N N . THR B 1 113 ? -16.047 22.656 3.166 1 91.62 113 THR B N 1
ATOM 3608 C CA . THR B 1 113 ? -17.281 23.422 3.145 1 91.62 113 THR B CA 1
ATOM 3609 C C . THR B 1 113 ? -17.188 24.641 4.062 1 91.62 113 THR B C 1
ATOM 3611 O O . THR B 1 113 ? -18.094 25.484 4.082 1 91.62 113 THR B O 1
ATOM 3614 N N . LYS B 1 114 ? -16.062 24.812 4.781 1 95.12 114 LYS B N 1
ATOM 3615 C CA . LYS B 1 114 ? -15.953 25.859 5.785 1 95.12 114 LYS B CA 1
ATOM 3616 C C . LYS B 1 114 ? -14.695 26.703 5.57 1 95.12 114 LYS B C 1
ATOM 3618 O O . LYS B 1 114 ? -14.07 27.141 6.535 1 95.12 114 LYS B O 1
ATOM 3623 N N . VAL B 1 115 ? -14.359 26.875 4.398 1 94.56 115 VAL B N 1
ATOM 3624 C CA . VAL B 1 115 ? -13.086 27.516 4.051 1 94.56 115 VAL B CA 1
ATOM 3625 C C . VAL B 1 115 ? -13.078 28.953 4.547 1 94.56 115 VAL B C 1
ATOM 3627 O O . VAL B 1 115 ? -12.016 29.5 4.879 1 94.56 115 VAL B O 1
ATOM 3630 N N . HIS B 1 116 ? -14.234 29.594 4.676 1 96.12 116 HIS B N 1
ATOM 3631 C CA . HIS B 1 116 ? -14.328 30.969 5.125 1 96.12 116 HIS B CA 1
ATOM 3632 C C . HIS B 1 116 ? -13.758 31.141 6.527 1 96.12 116 HIS B C 1
ATOM 3634 O O . HIS B 1 116 ? -13.25 32.219 6.879 1 96.12 116 HIS B O 1
ATOM 3640 N N . GLN B 1 117 ? -13.68 30.094 7.328 1 97.5 117 GLN B N 1
ATOM 3641 C CA . GLN B 1 117 ? -13.188 30.141 8.703 1 97.5 117 GLN B CA 1
ATOM 3642 C C . GLN B 1 117 ? -11.672 30.281 8.734 1 97.5 117 GLN B C 1
ATOM 3644 O O . GLN B 1 117 ? -11.102 30.625 9.773 1 97.5 117 GLN B O 1
ATOM 3649 N N . SER B 1 118 ? -11.047 30.047 7.617 1 98.19 118 SER B N 1
ATOM 3650 C CA . SER B 1 118 ? -9.586 30.047 7.586 1 98.19 118 SER B CA 1
ATOM 3651 C C . SER B 1 118 ? -9.039 31.453 7.336 1 98.19 118 SER B C 1
ATOM 3653 O O . SER B 1 118 ? -7.852 31.703 7.535 1 98.19 118 SER B O 1
ATOM 3655 N N . GLU B 1 119 ? -9.875 32.406 6.906 1 98.44 119 GLU B N 1
ATOM 3656 C CA . GLU B 1 119 ? -9.422 33.688 6.434 1 98.44 119 GLU B CA 1
ATOM 3657 C C . GLU B 1 119 ? -8.594 34.406 7.5 1 98.44 119 GLU B C 1
ATOM 3659 O O . GLU B 1 119 ? -7.473 34.844 7.23 1 98.44 119 GLU B O 1
ATOM 3664 N N . LYS B 1 120 ? -9.141 34.531 8.711 1 98.31 120 LYS B N 1
ATOM 3665 C CA . LYS B 1 120 ? -8.477 35.281 9.781 1 98.31 120 LYS B CA 1
ATOM 3666 C C . LYS B 1 120 ? -7.145 34.625 10.141 1 98.31 120 LYS B C 1
ATOM 3668 O O . LYS B 1 120 ? -6.176 35.312 10.469 1 98.31 120 LYS B O 1
ATOM 3673 N N . PHE B 1 121 ? -7.094 33.312 10.109 1 98.75 121 PHE B N 1
ATOM 3674 C CA . PHE B 1 121 ? -5.879 32.594 10.469 1 98.75 121 PHE B CA 1
ATOM 3675 C C . PHE B 1 121 ? -4.828 32.719 9.375 1 98.75 121 PHE B C 1
ATOM 3677 O O . PHE B 1 121 ? -3.643 32.906 9.664 1 98.75 121 PHE B O 1
ATOM 3684 N N . ILE B 1 122 ? -5.266 32.656 8.086 1 98.75 122 ILE B N 1
ATOM 3685 C CA . ILE B 1 122 ? -4.344 32.781 6.965 1 98.75 122 ILE B CA 1
ATOM 3686 C C . ILE B 1 122 ? -3.734 34.188 6.973 1 98.75 122 ILE B C 1
ATOM 3688 O O . ILE B 1 122 ? -2.512 34.344 6.887 1 98.75 122 ILE B O 1
ATOM 3692 N N . LYS B 1 123 ? -4.547 35.188 7.148 1 98.69 123 LYS B N 1
ATOM 3693 C CA . LYS B 1 123 ? -4.074 36.594 7.141 1 98.69 123 LYS B CA 1
ATOM 3694 C C . LYS B 1 123 ? -3.113 36.844 8.297 1 98.69 123 LYS B C 1
ATOM 3696 O O . LYS B 1 123 ? -2.059 37.438 8.109 1 98.69 123 LYS B O 1
ATOM 3701 N N . LYS B 1 124 ? -3.486 36.344 9.492 1 98.69 124 LYS B N 1
ATOM 3702 C CA . LYS B 1 124 ? -2.613 36.531 10.648 1 98.69 124 LYS B CA 1
ATOM 3703 C C . LYS B 1 124 ? -1.281 35.812 10.453 1 98.69 124 LYS B C 1
ATOM 3705 O O . LYS B 1 124 ? -0.221 36.344 10.758 1 98.69 124 LYS B O 1
ATOM 3710 N N . ALA B 1 125 ? -1.318 34.562 9.977 1 98.75 125 ALA B N 1
ATOM 3711 C CA . ALA B 1 125 ? -0.106 33.812 9.734 1 98.75 125 ALA B CA 1
ATOM 3712 C C . ALA B 1 125 ? 0.797 34.5 8.719 1 98.75 125 ALA B C 1
ATOM 3714 O O . ALA B 1 125 ? 2.014 34.562 8.906 1 98.75 125 ALA B O 1
ATOM 3715 N N . LYS B 1 126 ? 0.196 35.031 7.645 1 98.56 126 LYS B N 1
ATOM 3716 C CA . LYS B 1 126 ? 0.957 35.719 6.625 1 98.56 126 LYS B CA 1
ATOM 3717 C C . LYS B 1 126 ? 1.597 37 7.195 1 98.56 126 LYS B C 1
ATOM 3719 O O . LYS B 1 126 ? 2.75 37.312 6.891 1 98.56 126 LYS B O 1
ATOM 3724 N N . ASN B 1 127 ? 0.836 37.688 7.973 1 98.19 127 ASN B N 1
ATOM 3725 C CA . ASN B 1 127 ? 1.353 38.906 8.609 1 98.19 127 ASN B CA 1
ATOM 3726 C C . ASN B 1 127 ? 2.543 38.594 9.508 1 98.19 127 ASN B C 1
ATOM 3728 O O . ASN B 1 127 ? 3.438 39.438 9.672 1 98.19 127 ASN B O 1
ATOM 3732 N N . LEU B 1 128 ? 2.541 37.406 10.062 1 98.31 128 LEU B N 1
ATOM 3733 C CA . LEU B 1 128 ? 3.617 37 10.953 1 98.31 128 LEU B CA 1
ATOM 3734 C C . LEU B 1 128 ? 4.797 36.438 10.164 1 98.31 128 LEU B C 1
ATOM 3736 O O . LEU B 1 128 ? 5.824 36.094 10.75 1 98.31 128 LEU B O 1
ATOM 3740 N N . GLY B 1 129 ? 4.656 36.281 8.844 1 97.94 129 GLY B N 1
ATOM 3741 C CA . GLY B 1 129 ? 5.773 35.906 7.984 1 97.94 129 GLY B CA 1
ATOM 3742 C C . GLY B 1 129 ? 5.855 34.406 7.719 1 97.94 129 GLY B C 1
ATOM 3743 O O . GLY B 1 129 ? 6.855 33.906 7.188 1 97.94 129 GLY B O 1
ATOM 3744 N N . PHE B 1 130 ? 4.824 33.625 8.016 1 98.56 130 PHE B N 1
ATOM 3745 C CA . PHE B 1 130 ? 4.828 32.188 7.82 1 98.56 130 PHE B CA 1
ATOM 3746 C C . PHE B 1 130 ? 4.598 31.828 6.352 1 98.56 130 PHE B C 1
ATOM 3748 O O . PHE B 1 130 ? 3.955 32.594 5.625 1 98.56 130 PHE B O 1
ATOM 3755 N N . PHE B 1 131 ? 5.219 30.719 5.895 1 98.56 131 PHE B N 1
ATOM 3756 C CA . PHE B 1 131 ? 4.684 30.016 4.734 1 98.56 131 PHE B CA 1
ATOM 3757 C C . PHE B 1 131 ? 3.369 29.328 5.078 1 98.56 131 PHE B C 1
ATOM 3759 O O . PHE B 1 131 ? 3.307 28.516 6.012 1 98.56 131 PHE B O 1
ATOM 3766 N N . VAL B 1 132 ? 2.287 29.672 4.391 1 98.81 132 VAL B N 1
ATOM 3767 C CA . VAL B 1 132 ? 0.96 29.234 4.801 1 98.81 132 VAL B CA 1
ATOM 3768 C C . VAL B 1 132 ? 0.391 28.266 3.758 1 98.81 132 VAL B C 1
ATOM 3770 O O . VAL B 1 132 ? 0.337 28.594 2.57 1 98.81 132 VAL B O 1
ATOM 3773 N N . ALA B 1 133 ? 0.013 27.078 4.199 1 98.75 133 ALA B N 1
ATOM 3774 C CA . ALA B 1 133 ? -0.684 26.109 3.371 1 98.75 133 ALA B CA 1
ATOM 3775 C C . ALA B 1 133 ? -2.139 25.953 3.807 1 98.75 133 ALA B C 1
ATOM 3777 O O . ALA B 1 133 ? -2.426 25.812 4.996 1 98.75 133 ALA B O 1
ATOM 3778 N N . SER B 1 134 ? -3.025 26.062 2.855 1 98.75 134 SER B N 1
ATOM 3779 C CA . SER B 1 134 ? -4.418 25.703 3.113 1 98.75 134 SER B CA 1
ATOM 3780 C C . SER B 1 134 ? -4.66 24.219 2.875 1 98.75 134 SER B C 1
ATOM 3782 O O . SER B 1 134 ? -4.309 23.688 1.819 1 98.75 134 SER B O 1
ATOM 3784 N N . ASN B 1 135 ? -5.188 23.578 3.855 1 98.44 135 ASN B N 1
ATOM 3785 C CA . ASN B 1 135 ? -5.477 22.141 3.842 1 98.44 135 ASN B CA 1
ATOM 3786 C C . ASN B 1 135 ? -6.98 21.875 3.848 1 98.44 135 ASN B C 1
ATOM 3788 O O . ASN B 1 135 ? -7.645 22.062 4.867 1 98.44 135 ASN B O 1
ATOM 3792 N N . PHE B 1 136 ? -7.496 21.344 2.732 1 97 136 PHE B N 1
ATOM 3793 C CA . PHE B 1 136 ? -8.938 21.156 2.625 1 97 136 PHE B CA 1
ATOM 3794 C C . PHE B 1 136 ? -9.305 19.703 2.9 1 97 136 PHE B C 1
ATOM 3796 O O . PHE B 1 136 ? -9.32 18.875 1.985 1 97 136 PHE B O 1
ATOM 3803 N N . MET B 1 137 ? -9.703 19.484 4.141 1 95.19 137 MET B N 1
ATOM 3804 C CA . MET B 1 137 ? -10.094 18.141 4.551 1 95.19 137 MET B CA 1
ATOM 3805 C C . MET B 1 137 ? -11.352 17.688 3.818 1 95.19 137 MET B C 1
ATOM 3807 O O . MET B 1 137 ? -12.266 18.484 3.605 1 95.19 137 MET B O 1
ATOM 3811 N N . LYS B 1 138 ? -11.414 16.422 3.379 1 95.56 138 LYS B N 1
ATOM 3812 C CA . LYS B 1 138 ? -12.516 15.812 2.648 1 95.56 138 LYS B CA 1
ATOM 3813 C C . LYS B 1 138 ? -12.758 16.516 1.318 1 95.56 138 LYS B C 1
ATOM 3815 O O . LYS B 1 138 ? -13.906 16.828 0.978 1 95.56 138 LYS B O 1
ATOM 3820 N N . SER B 1 139 ? -11.703 16.766 0.637 1 96.31 139 SER B N 1
ATOM 3821 C CA . SER B 1 139 ? -11.797 17.453 -0.655 1 96.31 139 SER B CA 1
ATOM 3822 C C . SER B 1 139 ? -12.773 16.734 -1.581 1 96.31 139 SER B C 1
ATOM 3824 O O . SER B 1 139 ? -13.484 17.375 -2.359 1 96.31 139 SER B O 1
ATOM 3826 N N . TYR B 1 140 ? -12.875 15.406 -1.497 1 93.62 140 TYR B N 1
ATOM 3827 C CA . TYR B 1 140 ? -13.617 14.547 -2.416 1 93.62 140 TYR B CA 1
ATOM 3828 C C . TYR B 1 140 ? -15.109 14.812 -2.322 1 93.62 140 TYR B C 1
ATOM 3830 O O . TYR B 1 140 ? -15.883 14.367 -3.176 1 93.62 140 TYR B O 1
ATOM 3838 N N . VAL B 1 141 ? -15.523 15.539 -1.317 1 93.56 141 VAL B N 1
ATOM 3839 C CA . VAL B 1 141 ? -16.953 15.797 -1.171 1 93.56 141 VAL B CA 1
ATOM 3840 C C . VAL B 1 141 ? -17.375 16.938 -2.088 1 93.56 141 VAL B C 1
ATOM 3842 O O . VAL B 1 141 ? -18.562 17.141 -2.332 1 93.56 141 VAL B O 1
ATOM 3845 N N . MET B 1 142 ? -16.453 17.703 -2.576 1 95.25 142 MET B N 1
ATOM 3846 C CA . MET B 1 142 ? -16.734 18.828 -3.465 1 95.25 142 MET B CA 1
ATOM 3847 C C . MET B 1 142 ? -16.422 18.469 -4.914 1 95.25 142 MET B C 1
ATOM 3849 O O . MET B 1 142 ? -15.336 17.953 -5.211 1 95.25 142 MET B O 1
ATOM 3853 N N . PRO B 1 143 ? -17.406 18.719 -5.82 1 96.62 143 PRO B N 1
ATOM 3854 C CA . PRO B 1 143 ? -17.047 18.547 -7.23 1 96.62 143 PRO B CA 1
ATOM 3855 C C . PRO B 1 143 ? -15.852 19.391 -7.641 1 96.62 143 PRO B C 1
ATOM 3857 O O . PRO B 1 143 ? -15.633 20.484 -7.098 1 96.62 143 PRO B O 1
ATOM 3860 N N . PRO B 1 144 ? -15.109 18.953 -8.625 1 98.06 144 PRO B N 1
ATOM 3861 C CA . PRO B 1 144 ? -13.836 19.578 -8.992 1 98.06 144 PRO B CA 1
ATOM 3862 C C . PRO B 1 144 ? -13.977 21.078 -9.281 1 98.06 144 PRO B C 1
ATOM 3864 O O . PRO B 1 144 ? -13.156 21.875 -8.828 1 98.06 144 PRO B O 1
ATOM 3867 N N . ASP B 1 145 ? -14.992 21.5 -9.984 1 97.94 145 ASP B N 1
ATOM 3868 C CA . ASP B 1 145 ? -15.156 22.906 -10.328 1 97.94 145 ASP B CA 1
ATOM 3869 C C . ASP B 1 145 ? -15.43 23.75 -9.078 1 97.94 145 ASP B C 1
ATOM 3871 O O . ASP B 1 145 ? -14.906 24.859 -8.953 1 97.94 145 ASP B O 1
ATOM 3875 N N . LYS B 1 146 ? -16.25 23.25 -8.219 1 97.75 146 LYS B N 1
ATOM 3876 C CA . LYS B 1 146 ? -16.516 23.953 -6.961 1 97.75 146 LYS B CA 1
ATOM 3877 C C . LYS B 1 146 ? -15.266 24 -6.09 1 97.75 146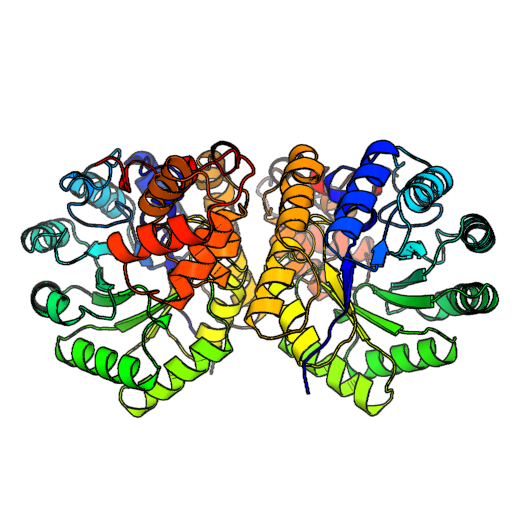 LYS B C 1
ATOM 3879 O O . LYS B 1 146 ? -15 25 -5.426 1 97.75 146 LYS B O 1
ATOM 3884 N N . PHE B 1 147 ? -14.562 22.938 -6.082 1 98.06 147 PHE B N 1
ATOM 3885 C CA . PHE B 1 147 ? -13.305 22.891 -5.348 1 98.06 147 PHE B CA 1
ATOM 3886 C C . PHE B 1 147 ? -12.336 23.953 -5.859 1 98.06 147 PHE B C 1
ATOM 3888 O O . PHE B 1 147 ? -11.68 24.641 -5.07 1 98.06 147 PHE B O 1
ATOM 3895 N N . ALA B 1 148 ? -12.273 24.078 -7.152 1 98.5 148 ALA B N 1
ATOM 3896 C CA . ALA B 1 148 ? -11.406 25.078 -7.77 1 98.5 148 ALA B CA 1
ATOM 3897 C C . ALA B 1 148 ? -11.781 26.484 -7.312 1 98.5 148 ALA B C 1
ATOM 3899 O O . ALA B 1 148 ? -10.906 27.328 -7.086 1 98.5 148 ALA B O 1
ATOM 3900 N N . SER B 1 149 ? -13.047 26.703 -7.18 1 97.88 149 SER B N 1
ATOM 3901 C CA . SER B 1 149 ? -13.5 28 -6.691 1 97.88 149 SER B CA 1
ATOM 3902 C C . SER B 1 149 ? -13.039 28.25 -5.254 1 97.88 149 SER B C 1
ATOM 3904 O O . SER B 1 149 ? -12.727 29.375 -4.879 1 97.88 149 SER B O 1
ATOM 3906 N N . ILE B 1 150 ? -13.062 27.203 -4.469 1 97.88 150 ILE B N 1
ATOM 3907 C CA . ILE B 1 150 ? -12.617 27.266 -3.08 1 97.88 150 ILE B CA 1
ATOM 3908 C C . ILE B 1 150 ? -11.125 27.562 -3.029 1 97.88 150 ILE B C 1
ATOM 3910 O O . ILE B 1 150 ? -10.664 28.359 -2.207 1 97.88 150 ILE B O 1
ATOM 3914 N N . VAL B 1 151 ? -10.375 26.953 -3.91 1 98.38 151 VAL B N 1
ATOM 3915 C CA . VAL B 1 151 ? -8.938 27.203 -4.016 1 98.38 151 VAL B CA 1
ATOM 3916 C C . VAL B 1 151 ? -8.688 28.672 -4.32 1 98.38 151 VAL B C 1
ATOM 3918 O O . VAL B 1 151 ? -7.824 29.297 -3.705 1 98.38 151 VAL B O 1
ATOM 3921 N N . LYS B 1 152 ? -9.453 29.234 -5.211 1 97.75 152 LYS B N 1
ATOM 3922 C CA . LYS B 1 152 ? -9.32 30.641 -5.578 1 97.75 152 LYS B CA 1
ATOM 3923 C C . LYS B 1 152 ? -9.602 31.547 -4.387 1 97.75 152 LYS B C 1
ATOM 3925 O O . LYS B 1 152 ? -8.93 32.562 -4.195 1 97.75 152 LYS B O 1
ATOM 3930 N N . GLN B 1 153 ? -10.555 31.172 -3.602 1 97.44 153 GLN B N 1
ATOM 3931 C CA . GLN B 1 153 ? -10.883 31.938 -2.398 1 97.44 153 GLN B CA 1
ATOM 3932 C C . GLN B 1 153 ? -9.711 31.953 -1.421 1 97.44 153 GLN B C 1
ATOM 3934 O O . GLN B 1 153 ? -9.367 33 -0.874 1 97.44 153 GLN B O 1
ATOM 3939 N N . SER B 1 154 ? -9.109 30.828 -1.189 1 98 154 SER B N 1
ATOM 3940 C CA . SER B 1 154 ? -7.973 30.75 -0.283 1 98 154 SER B CA 1
ATOM 3941 C C . SER B 1 154 ? -6.785 31.547 -0.806 1 98 154 SER B C 1
ATOM 3943 O O . SER B 1 154 ? -6.031 32.125 -0.025 1 98 154 SER B O 1
ATOM 3945 N N . GLU B 1 155 ? -6.598 31.484 -2.1 1 98 155 GLU B N 1
ATOM 3946 C CA . GLU B 1 155 ? -5.566 32.312 -2.73 1 98 155 GLU B CA 1
ATOM 3947 C C . GLU B 1 155 ? -5.785 33.781 -2.436 1 98 155 GLU B C 1
ATOM 3949 O O . GLU B 1 155 ? -4.828 34.531 -2.164 1 98 155 GLU B O 1
ATOM 3954 N N . GLU B 1 156 ? -7.008 34.156 -2.484 1 97.75 156 GLU B N 1
ATOM 3955 C CA . GLU B 1 156 ? -7.352 35.562 -2.189 1 97.75 156 GLU B CA 1
ATOM 3956 C C . GLU B 1 156 ? -7.086 35.906 -0.725 1 97.75 156 GLU B C 1
ATOM 3958 O O . GLU B 1 156 ? -6.77 37.031 -0.392 1 97.75 156 GLU B O 1
ATOM 3963 N N . PHE B 1 157 ? -7.234 34.875 0.169 1 98.31 157 PHE B N 1
ATOM 3964 C CA . PHE B 1 157 ? -6.934 35.062 1.581 1 98.31 157 PHE B CA 1
ATOM 3965 C C . PHE B 1 157 ? -5.434 35.25 1.795 1 98.31 157 PHE B C 1
ATOM 3967 O O . PHE B 1 157 ? -5.008 35.781 2.83 1 98.31 157 PHE B O 1
ATOM 3974 N N . GLY B 1 158 ? -4.586 34.75 0.841 1 98.44 158 GLY B N 1
ATOM 3975 C CA . GLY B 1 158 ? -3.15 35 0.915 1 98.44 158 GLY B CA 1
ATOM 3976 C C . GLY B 1 158 ? -2.352 33.719 1.141 1 98.44 158 GLY B C 1
ATOM 3977 O O . GLY B 1 158 ? -1.15 33.781 1.412 1 98.44 158 GLY B O 1
ATOM 3978 N N . THR B 1 159 ? -2.975 32.531 1.049 1 98.56 159 THR B N 1
ATOM 3979 C CA . THR B 1 159 ? -2.238 31.281 1.252 1 98.56 159 THR B CA 1
ATOM 3980 C C . THR B 1 159 ? -1.148 31.125 0.196 1 98.56 159 THR B C 1
ATOM 3982 O O . THR B 1 159 ? -1.247 31.672 -0.897 1 98.56 159 THR B O 1
ATOM 3985 N N . ASP B 1 160 ? -0.056 30.438 0.525 1 98.56 160 ASP B N 1
ATOM 3986 C CA . ASP B 1 160 ? 1.062 30.234 -0.39 1 98.56 160 ASP B CA 1
ATOM 3987 C C . ASP B 1 160 ? 0.867 28.953 -1.217 1 98.56 160 ASP B C 1
ATOM 3989 O O . ASP B 1 160 ? 1.457 28.812 -2.289 1 98.56 160 ASP B O 1
ATOM 3993 N N . MET B 1 161 ? 0.022 28.016 -0.721 1 98.06 161 MET B N 1
ATOM 3994 C CA . MET B 1 161 ? -0.261 26.766 -1.416 1 98.06 161 MET B CA 1
ATOM 3995 C C . MET B 1 161 ? -1.553 26.125 -0.902 1 98.06 161 MET B C 1
ATOM 3997 O O . MET B 1 161 ? -2.051 26.5 0.16 1 98.06 161 MET B O 1
ATOM 4001 N N . VAL B 1 162 ? -2.074 25.188 -1.667 1 98.56 162 VAL B N 1
ATOM 4002 C CA . VAL B 1 162 ? -3.312 24.5 -1.312 1 98.56 162 VAL B CA 1
ATOM 4003 C C . VAL B 1 162 ? -3.119 22.984 -1.438 1 98.56 162 VAL B C 1
ATOM 4005 O O . VAL B 1 162 ? -2.465 22.516 -2.369 1 98.56 162 VAL B O 1
ATOM 4008 N N . TYR B 1 163 ? -3.697 22.281 -0.469 1 98.62 163 TYR B N 1
ATOM 4009 C CA . TYR B 1 163 ? -3.635 20.828 -0.482 1 98.62 163 TYR B CA 1
ATOM 4010 C C . TYR B 1 163 ? -4.973 20.234 -0.901 1 98.62 163 TYR B C 1
ATOM 4012 O O . TYR B 1 163 ? -6.023 20.625 -0.387 1 98.62 163 TYR B O 1
ATOM 4020 N N . ILE B 1 164 ? -4.895 19.297 -1.847 1 98.56 164 ILE B N 1
ATOM 4021 C CA . ILE B 1 164 ? -5.957 18.328 -2.039 1 98.56 164 ILE B CA 1
ATOM 4022 C C . ILE B 1 164 ? -5.785 17.172 -1.046 1 98.56 164 ILE B C 1
ATOM 4024 O O . ILE B 1 164 ? -4.723 16.547 -0.987 1 98.56 164 ILE B O 1
ATOM 4028 N N . VAL B 1 165 ? -6.836 16.891 -0.269 1 98.5 165 VAL B N 1
ATOM 4029 C CA . VAL B 1 165 ? -6.68 15.953 0.841 1 98.5 165 VAL B CA 1
ATOM 4030 C C . VAL B 1 165 ? -7.637 14.781 0.662 1 98.5 165 VAL B C 1
ATOM 4032 O O . VAL B 1 165 ? -8.859 14.961 0.636 1 98.5 165 VAL B O 1
ATOM 4035 N N . ASP B 1 166 ? -7.098 13.586 0.503 1 98.19 166 ASP B N 1
ATOM 4036 C CA . ASP B 1 166 ? -7.852 12.336 0.506 1 98.19 166 ASP B CA 1
ATOM 4037 C C . ASP B 1 166 ? -8.016 11.797 1.926 1 98.19 166 ASP B C 1
ATOM 4039 O O . ASP B 1 166 ? -7.461 10.75 2.268 1 98.19 166 ASP B O 1
ATOM 4043 N N . SER B 1 167 ? -8.922 12.375 2.676 1 97 167 SER B N 1
ATOM 4044 C CA . SER B 1 167 ? -9.07 12.172 4.113 1 97 167 SER B CA 1
ATOM 4045 C C . SER B 1 167 ? -9.516 10.75 4.43 1 97 167 SER B C 1
ATOM 4047 O O . SER B 1 167 ? -9.242 10.234 5.516 1 97 167 SER B O 1
ATOM 4049 N N . ALA B 1 168 ? -10.219 10.102 3.488 1 97.19 168 ALA B N 1
ATOM 4050 C CA . ALA B 1 168 ? -10.789 8.781 3.76 1 97.19 168 ALA B CA 1
ATOM 4051 C C . ALA B 1 168 ? -9.992 7.691 3.047 1 97.19 168 ALA B C 1
ATOM 4053 O O . ALA B 1 168 ? -10.273 6.5 3.211 1 97.19 168 ALA B O 1
ATOM 4054 N N . GLY B 1 169 ? -9.016 8.117 2.195 1 98.06 169 GLY B N 1
ATOM 4055 C CA . GLY B 1 169 ? -8.188 7.152 1.491 1 98.06 169 GLY B CA 1
ATOM 4056 C C . GLY B 1 169 ? -8.93 6.395 0.412 1 98.06 169 GLY B C 1
ATOM 4057 O O . GLY B 1 169 ? -8.688 5.207 0.194 1 98.06 169 GLY B O 1
ATOM 4058 N N . GLY B 1 170 ? -9.891 7.094 -0.191 1 98 170 GLY B N 1
ATOM 4059 C CA . GLY B 1 170 ? -10.727 6.418 -1.168 1 98 170 GLY B CA 1
ATOM 4060 C C . GLY B 1 170 ? -10.586 6.984 -2.568 1 98 170 GLY B C 1
ATOM 4061 O O . GLY B 1 170 ? -11.195 6.477 -3.514 1 98 170 GLY B O 1
ATOM 4062 N N . MET B 1 171 ? -9.734 7.992 -2.781 1 98.12 171 MET B N 1
ATOM 4063 C CA . MET B 1 171 ? -9.602 8.633 -4.09 1 98.12 171 MET B CA 1
ATOM 4064 C C . MET B 1 171 ? -8.789 7.758 -5.035 1 98.12 171 MET B C 1
ATOM 4066 O O . MET B 1 171 ? -7.879 7.043 -4.605 1 98.12 171 MET B O 1
ATOM 4070 N N . PHE B 1 172 ? -9.141 7.82 -6.258 1 98.06 172 PHE B N 1
ATOM 4071 C CA . PHE B 1 172 ? -8.312 7.262 -7.324 1 98.06 172 PHE B CA 1
ATOM 4072 C C . PHE B 1 172 ? -7.535 8.359 -8.039 1 98.06 172 PHE B C 1
ATOM 4074 O O . PHE B 1 172 ? -7.805 9.547 -7.848 1 98.06 172 PHE B O 1
ATOM 4081 N N . SER B 1 173 ? -6.512 7.965 -8.836 1 97.75 173 SER B N 1
ATOM 4082 C CA . SER B 1 173 ? -5.672 8.93 -9.547 1 97.75 173 SER B CA 1
ATOM 4083 C C . SER B 1 173 ? -6.496 9.781 -10.508 1 97.75 173 SER B C 1
ATOM 4085 O O . SER B 1 173 ? -6.188 10.953 -10.719 1 97.75 173 SER B O 1
ATOM 4087 N N . SER B 1 174 ? -7.559 9.203 -11.055 1 96.88 174 SER B N 1
ATOM 4088 C CA . SER B 1 174 ? -8.414 9.945 -11.977 1 96.88 174 SER B CA 1
ATOM 4089 C C . SER B 1 174 ? -9.094 11.117 -11.273 1 96.88 174 SER B C 1
ATOM 4091 O O . SER B 1 174 ? -9.328 12.156 -11.883 1 96.88 174 SER B O 1
ATOM 4093 N N . ASP B 1 175 ? -9.445 10.938 -9.961 1 97.56 175 ASP B N 1
ATOM 4094 C CA . ASP B 1 175 ? -10.016 12.031 -9.188 1 97.56 175 ASP B CA 1
ATOM 4095 C C . ASP B 1 175 ? -9.031 13.195 -9.078 1 97.56 175 ASP B C 1
ATOM 4097 O O . ASP B 1 175 ? -9.422 14.359 -9.242 1 97.56 175 ASP B O 1
ATOM 4101 N N . LEU B 1 176 ? -7.797 12.859 -8.844 1 98.06 176 LEU B N 1
ATOM 4102 C CA . LEU B 1 176 ? -6.762 13.883 -8.711 1 98.06 176 LEU B CA 1
ATOM 4103 C C . LEU B 1 176 ? -6.605 14.672 -10.008 1 98.06 176 LEU B C 1
ATOM 4105 O O . LEU B 1 176 ? -6.422 15.891 -9.977 1 98.06 176 LEU B O 1
ATOM 4109 N N . LEU B 1 177 ? -6.645 13.961 -11.141 1 98.38 177 LEU B N 1
ATOM 4110 C CA . LEU B 1 177 ? -6.535 14.617 -12.438 1 98.38 177 LEU B CA 1
ATOM 4111 C C . LEU B 1 177 ? -7.648 15.648 -12.625 1 98.38 177 LEU B C 1
ATOM 4113 O O . LEU B 1 177 ? -7.398 16.766 -13.094 1 98.38 177 LEU B O 1
ATOM 4117 N N . GLU B 1 178 ? -8.859 15.258 -12.281 1 98.5 178 GLU B N 1
ATOM 4118 C CA . GLU B 1 178 ? -10 16.156 -12.422 1 98.5 178 GLU B CA 1
ATOM 4119 C C . GLU B 1 178 ? -9.836 17.406 -11.555 1 98.5 178 GLU B C 1
ATOM 4121 O O . GLU B 1 178 ? -10.086 18.516 -12.008 1 98.5 178 GLU B O 1
ATOM 4126 N N . TYR B 1 179 ? -9.43 17.188 -10.305 1 98.69 179 TYR B N 1
ATOM 4127 C CA . TYR B 1 179 ? -9.211 18.328 -9.406 1 98.69 179 TYR B CA 1
ATOM 4128 C C . TYR B 1 179 ? -8.094 19.219 -9.93 1 98.69 179 TYR B C 1
ATOM 4130 O O . TYR B 1 179 ? -8.242 20.453 -9.969 1 98.69 179 TYR B O 1
ATOM 4138 N N . TYR B 1 180 ? -6.992 18.609 -10.359 1 98.62 180 TYR B N 1
ATOM 4139 C CA . TYR B 1 180 ? -5.836 19.344 -10.844 1 98.62 180 TYR B CA 1
ATOM 4140 C C . TYR B 1 180 ? -6.219 20.219 -12.039 1 98.62 180 TYR B C 1
ATOM 4142 O O . TYR B 1 180 ? -5.926 21.422 -12.055 1 98.62 180 TYR B O 1
ATOM 4150 N N . ASN B 1 181 ? -6.906 19.609 -13.008 1 98.69 181 ASN B N 1
ATOM 4151 C CA . ASN B 1 181 ? -7.301 20.344 -14.211 1 98.69 181 ASN B CA 1
ATOM 4152 C C . ASN B 1 181 ? -8.227 21.5 -13.883 1 98.69 181 ASN B C 1
ATOM 4154 O O . ASN B 1 181 ? -8.047 22.609 -14.398 1 98.69 181 ASN B O 1
ATOM 4158 N N . SER B 1 182 ? -9.203 21.25 -13.055 1 98.75 182 SER B N 1
ATOM 4159 C CA . SER B 1 182 ? -10.164 22.281 -12.703 1 98.75 182 SER B CA 1
ATOM 4160 C C . SER B 1 182 ? -9.484 23.453 -11.992 1 98.75 182 SER B C 1
ATOM 4162 O O . SER B 1 182 ? -9.812 24.609 -12.242 1 98.75 182 SER B O 1
ATOM 4164 N N . ILE B 1 183 ? -8.555 23.172 -11.086 1 98.75 183 ILE B N 1
ATOM 4165 C CA . ILE B 1 183 ? -7.832 24.219 -10.367 1 98.75 183 ILE B CA 1
ATOM 4166 C C . ILE B 1 183 ? -6.984 25.031 -11.344 1 98.75 183 ILE B C 1
ATOM 4168 O O . ILE B 1 183 ? -6.965 26.266 -11.281 1 98.75 183 ILE B O 1
ATOM 4172 N N . ARG B 1 184 ? -6.289 24.344 -12.289 1 98.56 184 ARG B N 1
ATOM 4173 C CA . ARG B 1 184 ? -5.371 25.016 -13.211 1 98.56 184 ARG B CA 1
ATOM 4174 C C . ARG B 1 184 ? -6.129 25.891 -14.195 1 98.56 184 ARG B C 1
ATOM 4176 O O . ARG B 1 184 ? -5.555 26.828 -14.773 1 98.56 184 ARG B O 1
ATOM 4183 N N . ASN B 1 185 ? -7.375 25.672 -14.352 1 98.31 185 ASN B N 1
ATOM 4184 C CA . ASN B 1 185 ? -8.203 26.547 -15.18 1 98.31 185 ASN B CA 1
ATOM 4185 C C . ASN B 1 185 ? -8.375 27.922 -14.547 1 98.31 185 ASN B C 1
ATOM 4187 O O . ASN B 1 185 ? -8.664 28.906 -15.234 1 98.31 185 ASN B O 1
ATOM 4191 N N . VAL B 1 186 ? -8.125 28 -13.195 1 98.19 186 VAL B N 1
ATOM 4192 C CA . VAL B 1 186 ? -8.516 29.266 -12.555 1 98.19 186 VAL B CA 1
ATOM 4193 C C . VAL B 1 186 ? -7.363 29.781 -11.695 1 98.19 186 VAL B C 1
ATOM 4195 O O . VAL B 1 186 ? -7.387 30.938 -11.258 1 98.19 186 VAL B O 1
ATOM 4198 N N . SER B 1 187 ? -6.328 28.969 -11.453 1 98.44 187 SER B N 1
ATOM 4199 C CA . SER B 1 187 ? -5.262 29.359 -10.539 1 98.44 187 SER B CA 1
ATOM 4200 C C . SER B 1 187 ? -3.955 28.641 -10.867 1 98.44 187 SER B C 1
ATOM 4202 O O . SER B 1 187 ? -3.969 27.5 -11.328 1 98.44 187 SER B O 1
ATOM 4204 N N . GLU B 1 188 ? -2.838 29.281 -10.617 1 98.06 188 GLU B N 1
ATOM 4205 C CA . GLU B 1 188 ? -1.513 28.688 -10.781 1 98.06 188 GLU B CA 1
ATOM 4206 C C . GLU B 1 188 ? -0.849 28.453 -9.422 1 98.06 188 GLU B C 1
ATOM 4208 O O . GLU B 1 188 ? 0.344 28.141 -9.359 1 98.06 188 GLU B O 1
ATOM 4213 N N . ILE B 1 189 ? -1.622 28.625 -8.336 1 98.5 189 ILE B N 1
ATOM 4214 C CA . ILE B 1 189 ? -1.074 28.5 -6.992 1 98.5 189 ILE B CA 1
ATOM 4215 C C . ILE B 1 189 ? -0.399 27.125 -6.84 1 98.5 189 ILE B C 1
ATOM 4217 O O . ILE B 1 189 ? -0.859 26.141 -7.406 1 98.5 189 ILE B O 1
ATOM 4221 N N . PRO B 1 190 ? 0.728 27.031 -6.09 1 98.44 190 PRO B N 1
ATOM 4222 C CA . PRO B 1 190 ? 1.316 25.719 -5.805 1 98.44 190 PRO B CA 1
ATOM 4223 C C . PRO B 1 190 ? 0.338 24.766 -5.121 1 98.44 190 PRO B C 1
ATOM 4225 O O . PRO B 1 190 ? -0.458 25.203 -4.281 1 98.44 190 PRO B O 1
ATOM 4228 N N . LEU B 1 191 ? 0.411 23.5 -5.516 1 98.62 191 LEU B N 1
ATOM 4229 C CA . LEU B 1 191 ? -0.5 22.5 -4.98 1 98.62 191 LEU B CA 1
ATOM 4230 C C . LEU B 1 191 ? 0.268 21.406 -4.242 1 98.62 191 LEU B C 1
ATOM 4232 O O . LEU B 1 191 ? 1.429 21.141 -4.559 1 98.62 191 LEU B O 1
ATOM 4236 N N . GLY B 1 192 ? -0.407 20.875 -3.248 1 98.62 192 GLY B N 1
ATOM 4237 C CA . GLY B 1 192 ? 0.064 19.688 -2.555 1 98.62 192 GLY B CA 1
ATOM 4238 C C . GLY B 1 192 ? -0.984 18.594 -2.463 1 98.62 192 GLY B C 1
ATOM 4239 O O . GLY B 1 192 ? -2.166 18.828 -2.713 1 98.62 192 GLY B O 1
ATOM 4240 N N . PHE B 1 193 ? -0.532 17.438 -2.195 1 98.81 193 PHE B N 1
ATOM 4241 C CA . PHE B 1 193 ? -1.432 16.297 -2.014 1 98.81 193 PHE B CA 1
ATOM 4242 C C . PHE B 1 193 ? -1.154 15.594 -0.693 1 98.81 193 PHE B C 1
ATOM 4244 O O . PHE B 1 193 ? 0.002 15.352 -0.344 1 98.81 193 PHE B O 1
ATOM 4251 N N . HIS B 1 194 ? -2.164 15.375 0.098 1 98.81 194 HIS B N 1
ATOM 4252 C CA . HIS B 1 194 ? -2.172 14.57 1.313 1 98.81 194 HIS B CA 1
ATOM 4253 C C . HIS B 1 194 ? -3.146 13.398 1.192 1 98.81 194 HIS B C 1
ATOM 4255 O O . HIS B 1 194 ? -4.363 13.594 1.266 1 98.81 194 HIS B O 1
ATOM 4261 N N . GLY B 1 195 ? -2.559 12.227 1.085 1 98.38 195 GLY B N 1
ATOM 4262 C CA . GLY B 1 195 ? -3.416 11.07 0.865 1 98.38 195 GLY B CA 1
ATOM 4263 C C . GLY B 1 195 ? -3.305 10.031 1.961 1 98.38 195 GLY B C 1
ATOM 4264 O O . GLY B 1 195 ? -2.205 9.727 2.428 1 98.38 195 GLY B O 1
ATOM 4265 N N . HIS B 1 196 ? -4.484 9.523 2.391 1 98.5 196 HIS B N 1
ATOM 4266 C CA . HIS B 1 196 ? -4.516 8.367 3.287 1 98.5 196 HIS B CA 1
ATOM 4267 C C . HIS B 1 196 ? -4.602 7.062 2.504 1 98.5 196 HIS B C 1
ATOM 4269 O O . HIS B 1 196 ? -4.824 7.074 1.29 1 98.5 196 HIS B O 1
ATOM 4275 N N . ASP B 1 197 ? -4.453 5.898 3.207 1 98 197 ASP B N 1
ATOM 4276 C CA . ASP B 1 197 ? -4.117 4.676 2.482 1 98 197 ASP B CA 1
ATOM 4277 C C . ASP B 1 197 ? -5.203 3.615 2.658 1 98 197 ASP B C 1
ATOM 4279 O O . ASP B 1 197 ? -4.941 2.422 2.506 1 98 197 ASP B O 1
ATOM 4283 N N . ASN B 1 198 ? -6.441 3.996 2.934 1 98.31 198 ASN B N 1
ATOM 4284 C CA . ASN B 1 198 ? -7.496 3.041 3.268 1 98.31 198 ASN B CA 1
ATOM 4285 C C . ASN B 1 198 ? -7.715 2.035 2.143 1 98.31 198 ASN B C 1
ATOM 4287 O O . ASN B 1 198 ? -7.91 0.845 2.398 1 98.31 198 ASN B O 1
ATOM 4291 N N . LEU B 1 199 ? -7.633 2.471 0.883 1 98.56 199 LEU B N 1
ATOM 4292 C CA . LEU B 1 199 ? -7.797 1.553 -0.237 1 98.56 199 LEU B CA 1
ATOM 4293 C C . LEU B 1 199 ? -6.461 1.284 -0.923 1 98.56 199 LEU B C 1
ATOM 4295 O O . LEU B 1 199 ? -6.426 0.902 -2.094 1 98.56 199 LEU B O 1
ATOM 4299 N N . GLY B 1 200 ? -5.383 1.618 -0.24 1 97.94 200 GLY B N 1
ATOM 4300 C CA . GLY B 1 200 ? -4.066 1.238 -0.726 1 97.94 200 GLY B CA 1
ATOM 4301 C C . GLY B 1 200 ? -3.582 2.105 -1.872 1 97.94 200 GLY B C 1
ATOM 4302 O O . GLY B 1 200 ? -2.76 1.671 -2.68 1 97.94 200 GLY B O 1
ATOM 4303 N N . MET B 1 201 ? -4.066 3.346 -1.994 1 98.5 201 MET B N 1
ATOM 4304 C CA . MET B 1 201 ? -3.768 4.172 -3.16 1 98.5 201 MET B CA 1
ATOM 4305 C C . MET B 1 201 ? -2.846 5.328 -2.789 1 98.5 201 MET B C 1
ATOM 4307 O O . MET B 1 201 ? -2.48 6.137 -3.643 1 98.5 201 MET B O 1
ATOM 4311 N N . ALA B 1 202 ? -2.389 5.402 -1.547 1 98.69 202 ALA B N 1
ATOM 4312 C CA . ALA B 1 202 ? -1.669 6.586 -1.083 1 98.69 202 ALA B CA 1
ATOM 4313 C C . ALA B 1 202 ? -0.375 6.785 -1.867 1 98.69 202 ALA B C 1
ATOM 4315 O O . ALA B 1 202 ? -0.072 7.898 -2.307 1 98.69 202 ALA B O 1
ATOM 4316 N N . ILE B 1 203 ? 0.425 5.703 -2.104 1 98.81 203 ILE B N 1
ATOM 4317 C CA . ILE B 1 203 ? 1.69 5.816 -2.82 1 98.81 203 ILE B CA 1
ATOM 4318 C C . ILE B 1 203 ? 1.426 6.176 -4.281 1 98.81 203 ILE B C 1
ATOM 4320 O O . ILE B 1 203 ? 1.979 7.152 -4.793 1 98.81 203 ILE B O 1
ATOM 4324 N N . SER B 1 204 ? 0.552 5.434 -4.938 1 98.75 204 SER B N 1
ATOM 4325 C CA . SER B 1 204 ? 0.279 5.652 -6.352 1 98.75 204 SER B CA 1
ATOM 4326 C C . SER B 1 204 ? -0.277 7.055 -6.598 1 98.75 204 SER B C 1
ATOM 4328 O O . SER B 1 204 ? 0.117 7.727 -7.551 1 98.75 204 SER B O 1
ATOM 4330 N N . ASN B 1 205 ? -1.202 7.48 -5.723 1 98.81 205 ASN B N 1
ATOM 4331 C CA . ASN B 1 205 ? -1.767 8.82 -5.863 1 98.81 205 ASN B CA 1
ATOM 4332 C C . ASN B 1 205 ? -0.716 9.898 -5.629 1 98.81 205 ASN B C 1
ATOM 4334 O O . ASN B 1 205 ? -0.723 10.938 -6.297 1 98.81 205 ASN B O 1
ATOM 4338 N N . SER B 1 206 ? 0.142 9.695 -4.691 1 98.88 206 SER B N 1
ATOM 4339 C CA . SER B 1 206 ? 1.229 10.633 -4.434 1 98.88 206 SER B CA 1
ATOM 4340 C C . SER B 1 206 ? 2.156 10.75 -5.641 1 98.88 206 SER B C 1
ATOM 4342 O O . SER B 1 206 ? 2.535 11.852 -6.035 1 98.88 206 SER B O 1
ATOM 4344 N N . LEU B 1 207 ? 2.533 9.602 -6.238 1 98.69 207 LEU B N 1
ATOM 4345 C CA . LEU B 1 207 ? 3.373 9.602 -7.434 1 98.69 207 LEU B CA 1
ATOM 4346 C C . LEU B 1 207 ? 2.676 10.312 -8.586 1 98.69 207 LEU B C 1
ATOM 4348 O O . LEU B 1 207 ? 3.305 11.078 -9.328 1 98.69 207 LEU B O 1
ATOM 4352 N N . TYR B 1 208 ? 1.385 10.047 -8.711 1 98.44 208 TYR B N 1
ATOM 4353 C CA . TYR B 1 208 ? 0.615 10.672 -9.781 1 98.44 208 TYR B CA 1
ATOM 4354 C C . TYR B 1 208 ? 0.523 12.18 -9.586 1 98.44 208 TYR B C 1
ATOM 4356 O O . TYR B 1 208 ? 0.625 12.945 -10.547 1 98.44 208 TYR B O 1
ATOM 4364 N N . ALA B 1 209 ? 0.304 12.57 -8.328 1 98.62 209 ALA B N 1
ATOM 4365 C CA . ALA B 1 209 ? 0.285 14 -8.008 1 98.62 209 ALA B CA 1
ATOM 4366 C C . ALA B 1 209 ? 1.592 14.672 -8.422 1 98.62 209 ALA B C 1
ATOM 4368 O O . ALA B 1 209 ? 1.582 15.75 -9.008 1 98.62 209 ALA B O 1
ATOM 4369 N N . ALA B 1 210 ? 2.68 14.039 -8.141 1 98.25 210 ALA B N 1
ATOM 4370 C CA . ALA B 1 210 ? 3.984 14.547 -8.555 1 98.25 210 ALA B CA 1
ATOM 4371 C C . ALA B 1 210 ? 4.086 14.633 -10.07 1 98.25 210 ALA B C 1
ATOM 4373 O O . ALA B 1 210 ? 4.566 15.633 -10.609 1 98.25 210 ALA B O 1
ATOM 4374 N N . ASP B 1 211 ? 3.631 13.633 -10.789 1 97.56 211 ASP B N 1
ATOM 4375 C CA . ASP B 1 211 ? 3.645 13.609 -12.242 1 97.56 211 ASP B CA 1
ATOM 4376 C C . ASP B 1 211 ? 2.84 14.773 -12.82 1 97.56 211 ASP B C 1
ATOM 4378 O O . ASP B 1 211 ? 3.193 15.32 -13.867 1 97.56 211 ASP B O 1
ATOM 4382 N N . LEU B 1 212 ? 1.704 15.094 -12.18 1 97.56 212 LEU B N 1
ATOM 4383 C CA . LEU B 1 212 ? 0.848 16.188 -12.641 1 97.56 212 LEU B CA 1
ATOM 4384 C C . LEU B 1 212 ? 1.54 17.531 -12.461 1 97.56 212 LEU B C 1
ATOM 4386 O O . LEU B 1 212 ? 1.174 18.516 -13.117 1 97.56 212 LEU B O 1
ATOM 4390 N N . GLY B 1 213 ? 2.504 17.562 -11.516 1 96.75 213 GLY B N 1
ATOM 4391 C CA . GLY B 1 213 ? 3.23 18.797 -11.297 1 96.75 213 GLY B CA 1
ATOM 4392 C C . GLY B 1 213 ? 2.943 19.422 -9.945 1 96.75 213 GLY B C 1
ATOM 4393 O O . GLY B 1 213 ? 3.328 20.578 -9.688 1 96.75 213 GLY B O 1
ATOM 4394 N N . MET B 1 214 ? 2.238 18.703 -9.047 1 97.75 214 MET B N 1
ATOM 4395 C CA . MET B 1 214 ? 2.08 19.234 -7.699 1 97.75 214 MET B CA 1
ATOM 4396 C C . MET B 1 214 ? 3.426 19.328 -6.988 1 97.75 214 MET B C 1
ATOM 4398 O O . MET B 1 214 ? 4.25 18.406 -7.086 1 97.75 214 MET B O 1
ATOM 4402 N N . GLU B 1 215 ? 3.637 20.359 -6.293 1 97.25 215 GLU B N 1
ATOM 4403 C CA . GLU B 1 215 ? 4.965 20.703 -5.793 1 97.25 215 GLU B CA 1
ATOM 4404 C C . GLU B 1 215 ? 5.234 20.031 -4.441 1 97.25 215 GLU B C 1
ATOM 4406 O O . GLU B 1 215 ? 6.387 19.797 -4.082 1 97.25 215 GLU B O 1
ATOM 4411 N N . TYR B 1 216 ? 4.156 19.719 -3.664 1 98.06 216 TYR B N 1
ATOM 4412 C CA . TYR B 1 216 ? 4.328 19.188 -2.318 1 98.06 216 TYR B CA 1
ATOM 4413 C C . TYR B 1 216 ? 3.557 17.891 -2.145 1 98.06 216 TYR B C 1
ATOM 4415 O O . TYR B 1 216 ? 2.385 17.797 -2.52 1 98.06 216 TYR B O 1
ATOM 4423 N N . ILE B 1 217 ? 4.246 16.891 -1.581 1 98.62 217 ILE B N 1
ATOM 4424 C CA . ILE B 1 217 ? 3.609 15.602 -1.31 1 98.62 217 ILE B CA 1
ATOM 4425 C C . ILE B 1 217 ? 3.82 15.227 0.155 1 98.62 217 ILE B C 1
ATOM 4427 O O . ILE B 1 217 ? 4.949 15.234 0.65 1 98.62 217 ILE B O 1
ATOM 4431 N N . ASP B 1 218 ? 2.736 14.93 0.816 1 98.88 218 ASP B N 1
ATOM 4432 C CA . ASP B 1 218 ? 2.801 14.523 2.217 1 98.88 218 ASP B CA 1
ATOM 4433 C C . ASP B 1 218 ? 3.045 13.023 2.342 1 98.88 218 ASP B C 1
ATOM 4435 O O . ASP B 1 218 ? 2.535 12.234 1.54 1 98.88 218 ASP B O 1
ATOM 4439 N N . SER B 1 219 ? 3.758 12.656 3.283 1 98.81 219 SER B N 1
ATOM 4440 C CA . SER B 1 219 ? 4.027 11.266 3.66 1 98.81 219 SER B CA 1
ATOM 4441 C C . SER B 1 219 ? 4.41 11.164 5.133 1 98.81 219 SER B C 1
ATOM 4443 O O . SER B 1 219 ? 4.508 12.172 5.832 1 98.81 219 SER B O 1
ATOM 4445 N N . SER B 1 220 ? 4.516 9.961 5.645 1 98.69 220 SER B N 1
ATOM 4446 C CA . SER B 1 220 ? 5.004 9.711 7 1 98.69 220 SER B CA 1
ATOM 4447 C C . SER B 1 220 ? 5.887 8.477 7.051 1 98.69 220 SER B C 1
ATOM 4449 O O . SER B 1 220 ? 5.688 7.527 6.285 1 98.69 220 SER B O 1
ATOM 4451 N N . LEU B 1 221 ? 6.871 8.539 7.914 1 98.31 221 LEU B N 1
ATOM 4452 C CA . LEU B 1 221 ? 7.695 7.359 8.148 1 98.31 221 LEU B CA 1
ATOM 4453 C C . LEU B 1 221 ? 6.828 6.172 8.555 1 98.31 221 LEU B C 1
ATOM 4455 O O . LEU B 1 221 ? 5.922 6.312 9.383 1 98.31 221 LEU B O 1
ATOM 4459 N N . GLN B 1 222 ? 7.121 4.996 7.902 1 96.38 222 GLN B N 1
ATOM 4460 C CA . GLN B 1 222 ? 6.414 3.75 8.172 1 96.38 222 GLN B CA 1
ATOM 4461 C C . GLN B 1 222 ? 4.945 3.855 7.781 1 96.38 222 GLN B C 1
ATOM 4463 O O . GLN B 1 222 ? 4.141 2.98 8.117 1 96.38 222 GLN B O 1
ATOM 4468 N N . GLY B 1 223 ? 4.516 4.918 7.152 1 96.75 223 GLY B N 1
ATOM 4469 C CA . GLY B 1 223 ? 3.162 5.094 6.648 1 96.75 223 GLY B CA 1
ATOM 4470 C C . GLY B 1 223 ? 2.131 5.262 7.75 1 96.75 223 GLY B C 1
ATOM 4471 O O . GLY B 1 223 ? 0.964 4.902 7.574 1 96.75 223 GLY B O 1
ATOM 4472 N N . ILE B 1 224 ? 2.508 5.777 8.891 1 96 224 ILE B N 1
ATOM 4473 C CA . ILE B 1 224 ? 1.586 5.863 10.016 1 96 224 ILE B CA 1
ATOM 4474 C C . ILE B 1 224 ? 0.705 7.102 9.867 1 96 224 ILE B C 1
ATOM 4476 O O . ILE B 1 224 ? 1.054 8.039 9.148 1 96 224 ILE B O 1
ATOM 4480 N N . GLY B 1 225 ? -0.418 7.133 10.555 1 95.31 225 GLY B N 1
ATOM 4481 C CA . GLY B 1 225 ? -1.39 8.211 10.539 1 95.31 225 GLY B CA 1
ATOM 4482 C C . GLY B 1 225 ? -2.793 7.762 10.891 1 95.31 225 GLY B C 1
ATOM 4483 O O . GLY B 1 225 ? -2.988 6.641 11.375 1 95.31 225 GLY B O 1
ATOM 4484 N N . ARG B 1 226 ? -3.672 8.664 10.758 1 93.56 226 ARG B N 1
ATOM 4485 C CA . ARG B 1 226 ? -5.07 8.352 11.031 1 93.56 226 ARG B CA 1
ATOM 4486 C C . ARG B 1 226 ? -5.543 7.176 10.188 1 93.56 226 ARG B C 1
ATOM 4488 O O . ARG B 1 226 ? -5.207 7.074 9.008 1 93.56 226 ARG B O 1
ATOM 4495 N N . SER B 1 227 ? -6.332 6.281 10.812 1 92.12 227 SER B N 1
ATOM 4496 C CA . SER B 1 227 ? -6.875 5.102 10.148 1 92.12 227 SER B CA 1
ATOM 4497 C C . SER B 1 227 ? -5.766 4.25 9.531 1 92.12 227 SER B C 1
ATOM 4499 O O . SER B 1 227 ? -4.816 3.869 10.227 1 92.12 227 SER B O 1
ATOM 4501 N N . SER B 1 228 ? -5.684 4.113 8.219 1 93.81 228 SER B N 1
ATOM 4502 C CA . SER B 1 228 ? -4.699 3.256 7.566 1 93.81 228 SER B CA 1
ATOM 4503 C C . SER B 1 228 ? -3.41 4.02 7.273 1 93.81 228 SER B C 1
ATOM 4505 O O . SER B 1 228 ? -2.5 3.492 6.637 1 93.81 228 SER B O 1
ATOM 4507 N N . GLY B 1 229 ? -3.389 5.273 7.73 1 95.69 229 GLY B N 1
ATOM 4508 C CA . GLY B 1 229 ? -2.154 6.035 7.641 1 95.69 229 GLY B CA 1
ATOM 4509 C C . GLY B 1 229 ? -1.982 6.742 6.309 1 95.69 229 GLY B C 1
ATOM 4510 O O . GLY B 1 229 ? -2.965 7.016 5.617 1 95.69 229 GLY B O 1
ATOM 4511 N N . ASN B 1 230 ? -0.731 7.203 6.09 1 97.81 230 ASN B N 1
ATOM 4512 C CA . ASN B 1 230 ? -0.346 8 4.934 1 97.81 230 ASN B CA 1
ATOM 4513 C C . ASN B 1 230 ? 0.535 7.207 3.973 1 97.81 230 ASN B C 1
ATOM 4515 O O . ASN B 1 230 ? 0.786 6.02 4.191 1 97.81 230 ASN B O 1
ATOM 4519 N N . ALA B 1 231 ? 0.903 7.84 2.859 1 98.56 231 ALA B N 1
ATOM 4520 C CA . ALA B 1 231 ? 1.973 7.281 2.037 1 98.56 231 ALA B CA 1
ATOM 4521 C C . ALA B 1 231 ? 3.254 7.109 2.848 1 98.56 231 ALA B C 1
ATOM 4523 O O . ALA B 1 231 ? 3.689 8.031 3.539 1 98.56 231 ALA B O 1
ATOM 4524 N N . CYS B 1 232 ? 3.826 5.93 2.777 1 98.25 232 CYS B N 1
ATOM 4525 C CA . CYS B 1 232 ? 5.066 5.637 3.488 1 98.25 232 CYS B CA 1
ATOM 4526 C C . CYS B 1 232 ? 6.227 6.434 2.906 1 98.25 232 CYS B C 1
ATOM 4528 O O . CYS B 1 232 ? 6.566 6.277 1.732 1 98.25 232 CYS B O 1
ATOM 4530 N N . THR B 1 233 ? 6.895 7.27 3.709 1 98.75 233 THR B N 1
ATOM 4531 C CA . THR B 1 233 ? 7.945 8.164 3.232 1 98.75 233 THR B CA 1
ATOM 4532 C C . THR B 1 233 ? 9.078 7.371 2.584 1 98.75 233 THR B C 1
ATOM 4534 O O . THR B 1 233 ? 9.555 7.734 1.507 1 98.75 233 THR B O 1
ATOM 4537 N N . GLU B 1 234 ? 9.523 6.25 3.193 1 98.56 234 GLU B N 1
ATOM 4538 C CA . GLU B 1 234 ? 10.617 5.43 2.678 1 98.56 234 GLU B CA 1
ATOM 4539 C C . GLU B 1 234 ? 10.305 4.91 1.277 1 98.56 234 GLU B C 1
ATOM 4541 O O . GLU B 1 234 ? 11.125 5.035 0.366 1 98.56 234 GLU B O 1
ATOM 4546 N N . VAL B 1 235 ? 9.109 4.402 1.115 1 98.62 235 VAL B N 1
ATOM 4547 C CA . VAL B 1 235 ? 8.68 3.822 -0.153 1 98.62 235 VAL B CA 1
ATOM 4548 C C . VAL B 1 235 ? 8.516 4.922 -1.197 1 98.62 235 VAL B C 1
ATOM 4550 O O . VAL B 1 235 ? 8.984 4.789 -2.332 1 98.62 235 VAL B O 1
ATOM 4553 N N . LEU B 1 236 ? 7.883 6.02 -0.794 1 98.75 236 LEU B N 1
ATOM 4554 C CA . LEU B 1 236 ? 7.605 7.121 -1.707 1 98.75 236 LEU B CA 1
ATOM 4555 C C . LEU B 1 236 ? 8.906 7.703 -2.264 1 98.75 236 LEU B C 1
ATOM 4557 O O . LEU B 1 236 ? 9.023 7.93 -3.471 1 98.75 236 LEU B O 1
ATOM 4561 N N . VAL B 1 237 ? 9.867 7.918 -1.417 1 98.5 237 VAL B N 1
ATOM 4562 C CA . VAL B 1 237 ? 11.141 8.5 -1.822 1 98.5 237 VAL B CA 1
ATOM 4563 C C . VAL B 1 237 ? 11.828 7.594 -2.844 1 98.5 237 VAL B C 1
ATOM 4565 O O . VAL B 1 237 ? 12.273 8.062 -3.895 1 98.5 237 VAL B O 1
ATOM 4568 N N . MET B 1 238 ? 11.859 6.289 -2.561 1 98.5 238 MET B N 1
ATOM 4569 C CA . MET B 1 238 ? 12.523 5.355 -3.465 1 98.5 238 MET B CA 1
ATOM 4570 C C . MET B 1 238 ? 11.766 5.238 -4.781 1 98.5 238 MET B C 1
ATOM 4572 O O . MET B 1 238 ? 12.375 5.121 -5.848 1 98.5 238 MET B O 1
ATOM 4576 N N . ALA B 1 239 ? 10.445 5.258 -4.738 1 98.56 239 ALA B N 1
ATOM 4577 C CA . ALA B 1 239 ? 9.633 5.199 -5.953 1 98.56 239 ALA B CA 1
ATOM 4578 C C . ALA B 1 239 ? 9.836 6.449 -6.805 1 98.56 239 ALA B C 1
ATOM 4580 O O . ALA B 1 239 ? 9.914 6.359 -8.031 1 98.56 239 ALA B O 1
ATOM 4581 N N . LEU B 1 240 ? 9.867 7.629 -6.145 1 98.38 240 LEU B N 1
ATOM 4582 C CA . LEU B 1 240 ? 10.117 8.875 -6.863 1 98.38 240 LEU B CA 1
ATOM 4583 C C . LEU B 1 240 ? 11.484 8.852 -7.539 1 98.38 240 LEU B C 1
ATOM 4585 O O . LEU B 1 240 ? 11.617 9.25 -8.695 1 98.38 240 LEU B O 1
ATOM 4589 N N . LYS B 1 241 ? 12.484 8.398 -6.793 1 97.06 241 LYS B N 1
ATOM 4590 C CA . LYS B 1 241 ? 13.82 8.273 -7.375 1 97.06 241 LYS B CA 1
ATOM 4591 C C . LYS B 1 241 ? 13.805 7.359 -8.594 1 97.06 241 LYS B C 1
ATOM 4593 O O . LYS B 1 241 ? 14.391 7.688 -9.633 1 97.06 241 LYS B O 1
ATOM 4598 N N . LYS B 1 242 ? 13.164 6.234 -8.477 1 97.38 242 LYS B N 1
ATOM 4599 C CA . LYS B 1 242 ? 13.086 5.281 -9.578 1 97.38 242 LYS B CA 1
ATOM 4600 C C . LYS B 1 242 ? 12.398 5.898 -10.797 1 97.38 242 LYS B C 1
ATOM 4602 O O . LYS B 1 242 ? 12.758 5.598 -11.938 1 97.38 242 LYS B O 1
ATOM 4607 N N . LYS B 1 243 ? 11.438 6.766 -10.562 1 96.5 243 LYS B N 1
ATOM 4608 C CA . LYS B 1 243 ? 10.688 7.414 -11.641 1 96.5 243 LYS B CA 1
ATOM 4609 C C . LYS B 1 243 ? 11.5 8.539 -12.273 1 96.5 243 LYS B C 1
ATOM 4611 O O . LYS B 1 243 ? 11.055 9.164 -13.242 1 96.5 243 LYS B O 1
ATOM 4616 N N . GLY B 1 244 ? 12.641 8.922 -11.617 1 95.44 244 GLY B N 1
ATOM 4617 C CA . GLY B 1 244 ? 13.531 9.898 -12.227 1 95.44 244 GLY B CA 1
ATOM 4618 C C . GLY B 1 244 ? 13.422 11.273 -11.594 1 95.44 244 GLY B C 1
ATOM 4619 O O . GLY B 1 244 ? 14.008 12.234 -12.086 1 95.44 244 GLY B O 1
ATOM 4620 N N . PHE B 1 245 ? 12.625 11.422 -10.523 1 97.06 245 PHE B N 1
ATOM 4621 C CA . PHE B 1 245 ? 12.562 12.688 -9.812 1 97.06 245 PHE B CA 1
ATOM 4622 C C . PHE B 1 245 ? 13.875 12.969 -9.086 1 97.06 245 PHE B C 1
ATOM 4624 O O . PHE B 1 245 ? 14.516 12.047 -8.562 1 97.06 245 PHE B O 1
ATOM 4631 N N . LYS B 1 246 ? 14.281 14.219 -9.062 1 93.44 246 LYS B N 1
ATOM 4632 C CA . LYS B 1 246 ? 15.438 14.625 -8.266 1 93.44 246 LYS B CA 1
ATOM 4633 C C . LYS B 1 246 ? 15.062 14.789 -6.797 1 93.44 246 LYS B C 1
ATOM 4635 O O . LYS B 1 246 ? 14.461 15.789 -6.414 1 93.44 246 LYS B O 1
ATOM 4640 N N . ILE B 1 247 ? 15.406 13.828 -6.043 1 92.06 247 ILE B N 1
ATOM 4641 C CA . ILE B 1 247 ? 15.156 13.805 -4.609 1 92.06 247 ILE B CA 1
ATOM 4642 C C . ILE B 1 247 ? 16.484 13.734 -3.852 1 92.06 247 ILE B C 1
ATOM 4644 O O . ILE B 1 247 ? 17.203 12.742 -3.943 1 92.06 247 ILE B O 1
ATOM 4648 N N . ASP B 1 248 ? 16.766 14.742 -3.133 1 92 248 ASP B N 1
ATOM 4649 C CA . ASP B 1 248 ? 18.016 14.789 -2.375 1 92 248 ASP B CA 1
ATOM 4650 C C . ASP B 1 248 ? 17.812 14.227 -0.969 1 92 248 ASP B C 1
ATOM 4652 O O . ASP B 1 248 ? 17.969 14.945 0.02 1 92 248 ASP B O 1
ATOM 4656 N N . VAL B 1 249 ? 17.484 13.031 -0.916 1 96 249 VAL B N 1
ATOM 4657 C CA . VAL B 1 249 ? 17.266 12.336 0.348 1 96 249 VAL B CA 1
ATOM 4658 C C . VAL B 1 249 ? 18.188 11.117 0.431 1 96 249 VAL B C 1
ATOM 4660 O O . VAL B 1 249 ? 18.281 10.336 -0.521 1 96 249 VAL B O 1
ATOM 4663 N N . ASP B 1 250 ? 18.875 11.047 1.493 1 96.56 250 ASP B N 1
ATOM 4664 C CA . ASP B 1 250 ? 19.688 9.867 1.797 1 96.56 250 ASP B CA 1
ATOM 4665 C C . ASP B 1 250 ? 18.812 8.734 2.334 1 96.56 250 ASP B C 1
ATOM 4667 O O . ASP B 1 250 ? 18.328 8.797 3.467 1 96.56 250 ASP B O 1
ATOM 4671 N N . PHE B 1 251 ? 18.734 7.664 1.566 1 94.44 251 PHE B N 1
ATOM 4672 C CA . PHE B 1 251 ? 17.75 6.641 1.908 1 94.44 251 PHE B CA 1
ATOM 4673 C C . PHE B 1 251 ? 18.234 5.809 3.094 1 94.44 251 PHE B C 1
ATOM 4675 O O . PHE B 1 251 ? 17.422 5.254 3.836 1 94.44 251 PHE B O 1
ATOM 4682 N N . HIS B 1 252 ? 19.516 5.719 3.4 1 92.88 252 HIS B N 1
ATOM 4683 C CA . HIS B 1 252 ? 20.016 5.004 4.57 1 92.88 252 HIS B CA 1
ATOM 4684 C C . HIS B 1 252 ? 19.5 5.641 5.859 1 92.88 252 HIS B C 1
ATOM 4686 O O . HIS B 1 252 ? 18.953 4.957 6.719 1 92.88 252 HIS B O 1
ATOM 4692 N N . SER B 1 253 ? 19.75 6.957 5.887 1 95.06 253 SER B N 1
ATOM 4693 C CA . SER B 1 253 ? 19.297 7.695 7.059 1 95.06 253 SER B CA 1
ATOM 4694 C C . SER B 1 253 ? 17.781 7.645 7.195 1 95.06 253 SER B C 1
ATOM 4696 O O . SER B 1 253 ? 17.25 7.555 8.305 1 95.06 253 SER B O 1
ATOM 4698 N N . LEU B 1 254 ? 17.156 7.668 6.082 1 97.56 254 LEU B N 1
ATOM 4699 C CA . LEU B 1 254 ? 15.695 7.613 6.074 1 97.56 254 LEU B CA 1
ATOM 4700 C C . LEU B 1 254 ? 15.195 6.281 6.617 1 97.56 254 LEU B C 1
ATOM 4702 O O . LEU B 1 254 ? 14.289 6.246 7.449 1 97.56 254 LEU B O 1
ATOM 4706 N N . PHE B 1 255 ? 15.805 5.148 6.141 1 96 255 PHE B N 1
ATOM 4707 C CA . PHE B 1 255 ? 15.414 3.822 6.602 1 96 255 PHE B CA 1
ATOM 4708 C C . PHE B 1 255 ? 15.688 3.668 8.094 1 96 255 PHE B C 1
ATOM 4710 O O . PHE B 1 255 ? 14.883 3.072 8.812 1 96 255 PHE B O 1
ATOM 4717 N N . GLU B 1 256 ? 16.766 4.203 8.562 1 93.38 256 GLU B N 1
ATOM 4718 C CA . GLU B 1 256 ? 17.109 4.16 9.984 1 93.38 256 GLU B CA 1
ATOM 4719 C C . GLU B 1 256 ? 16.062 4.902 10.812 1 93.38 256 GLU B C 1
ATOM 4721 O O . GLU B 1 256 ? 15.633 4.414 11.867 1 93.38 256 GLU B O 1
ATOM 4726 N N . ALA B 1 257 ? 15.656 6.078 10.305 1 96.5 257 ALA B N 1
ATOM 4727 C CA . ALA B 1 257 ? 14.633 6.859 11 1 96.5 257 ALA B CA 1
ATOM 4728 C C . ALA B 1 257 ? 13.344 6.059 11.156 1 96.5 257 ALA B C 1
ATOM 4730 O O . ALA B 1 257 ? 12.75 6.02 12.234 1 96.5 257 ALA B O 1
ATOM 4731 N N . GLY B 1 258 ? 12.945 5.449 10.086 1 96.06 258 GLY B N 1
ATOM 4732 C CA . GLY B 1 258 ? 11.711 4.68 10.109 1 96.06 258 GLY B CA 1
ATOM 4733 C C . GLY B 1 258 ? 11.805 3.428 10.969 1 96.06 258 GLY B C 1
ATOM 4734 O O . GLY B 1 258 ? 10.969 3.205 11.844 1 96.06 258 GLY B O 1
ATOM 4735 N N . GLN B 1 259 ? 12.836 2.619 10.812 1 93 259 GLN B N 1
ATOM 4736 C CA . GLN B 1 259 ? 12.945 1.299 11.422 1 93 259 GLN B CA 1
ATOM 4737 C C . GLN B 1 259 ? 13.328 1.403 12.891 1 93 259 GLN B C 1
ATOM 4739 O O . GLN B 1 259 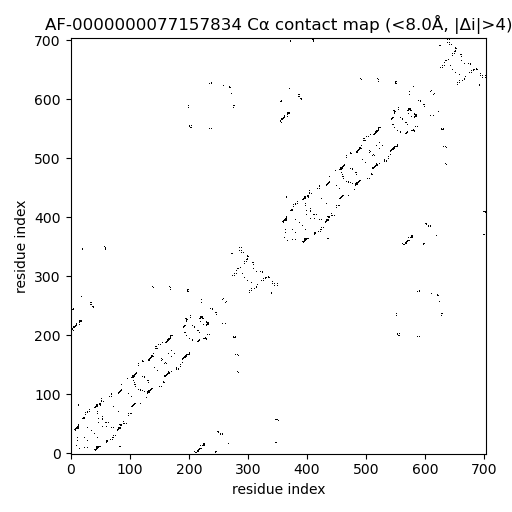? 12.836 0.63 13.719 1 93 259 GLN B O 1
ATOM 4744 N N . GLU B 1 260 ? 14.156 2.34 13.219 1 92.5 260 GLU B N 1
ATOM 4745 C CA . GLU B 1 260 ? 14.719 2.361 14.57 1 92.5 260 GLU B CA 1
ATOM 4746 C C . GLU B 1 260 ? 13.961 3.342 15.461 1 92.5 260 GLU B C 1
ATOM 4748 O O . GLU B 1 260 ? 13.844 3.125 16.672 1 92.5 260 GLU B O 1
ATOM 4753 N N . CYS B 1 261 ? 13.438 4.43 14.828 1 95.81 261 CYS B N 1
ATOM 4754 C CA . CYS B 1 261 ? 12.891 5.484 15.672 1 95.81 261 CYS B CA 1
ATOM 4755 C C . CYS B 1 261 ? 11.367 5.438 15.688 1 95.81 261 CYS B C 1
ATOM 4757 O O . CYS B 1 261 ? 10.734 5.852 16.656 1 95.81 261 CYS B O 1
ATOM 4759 N N . VAL B 1 262 ? 10.781 4.934 14.656 1 96.06 262 VAL B N 1
ATOM 4760 C CA . VAL B 1 262 ? 9.328 5.055 14.547 1 96.06 262 VAL B CA 1
ATOM 4761 C C . VAL B 1 262 ? 8.68 3.684 14.727 1 96.06 262 VAL B C 1
ATOM 4763 O O . VAL B 1 262 ? 7.75 3.527 15.523 1 96.06 262 VAL B O 1
ATOM 4766 N N . TYR B 1 263 ? 9.18 2.652 14.078 1 92.69 263 TYR B N 1
ATOM 4767 C CA . TYR B 1 263 ? 8.555 1.338 14.031 1 92.69 263 TYR B CA 1
ATOM 4768 C C . TYR B 1 263 ? 8.312 0.802 15.438 1 92.69 263 TYR B C 1
ATOM 4770 O O . TYR B 1 263 ? 7.23 0.291 15.734 1 92.69 263 TYR B O 1
ATOM 4778 N N . PRO B 1 264 ? 9.289 0.902 16.391 1 91.75 264 PRO B N 1
ATOM 4779 C CA . PRO B 1 264 ? 9.094 0.34 17.734 1 91.75 264 PRO B CA 1
ATOM 4780 C C . PRO B 1 264 ? 7.961 1.018 18.5 1 91.75 264 PRO B C 1
ATOM 4782 O O . PRO B 1 264 ? 7.488 0.487 19.516 1 91.75 264 PRO B O 1
ATOM 4785 N N . LEU B 1 265 ? 7.547 2.186 18 1 92.25 265 LEU B N 1
ATOM 4786 C CA . LEU B 1 265 ? 6.527 2.947 18.719 1 92.25 265 LEU B CA 1
ATOM 4787 C C . LEU B 1 265 ? 5.129 2.555 18.25 1 92.25 265 LEU B C 1
ATOM 4789 O O . LEU B 1 265 ? 4.137 2.924 18.891 1 92.25 265 LEU B O 1
ATOM 4793 N N . ILE B 1 266 ? 5.094 1.783 17.156 1 87.38 266 ILE B N 1
ATOM 4794 C CA . ILE B 1 266 ? 3.812 1.484 16.531 1 87.38 266 ILE B CA 1
ATOM 4795 C C . ILE B 1 266 ? 3.129 0.337 17.281 1 87.38 266 ILE B C 1
ATOM 4797 O O . ILE B 1 266 ? 3.74 -0.708 17.516 1 87.38 266 ILE B O 1
ATOM 4801 N N . ASN B 1 267 ? 1.897 0.483 17.688 1 74.75 267 ASN B N 1
ATOM 4802 C CA . ASN B 1 267 ? 1.147 -0.531 18.422 1 74.75 267 ASN B CA 1
ATOM 4803 C C . ASN B 1 267 ? 0.251 -1.347 17.484 1 74.75 267 ASN B C 1
ATOM 4805 O O . ASN B 1 267 ? -0.166 -2.453 17.844 1 74.75 267 ASN B O 1
ATOM 4809 N N . ASN B 1 268 ? -0.089 -0.742 16.438 1 69.12 268 ASN B N 1
ATOM 4810 C CA . ASN B 1 268 ? -1.028 -1.417 15.547 1 69.12 268 ASN B CA 1
ATOM 4811 C C . ASN B 1 268 ? -0.655 -1.216 14.078 1 69.12 268 ASN B C 1
ATOM 4813 O O . ASN B 1 268 ? -0.401 -0.09 13.648 1 69.12 268 ASN B O 1
ATOM 4817 N N . SER B 1 269 ? -0.521 -2.395 13.375 1 67.38 269 SER B N 1
ATOM 4818 C CA . SER B 1 269 ? 0.019 -2.189 12.039 1 67.38 269 SER B CA 1
ATOM 4819 C C . SER B 1 269 ? -0.921 -2.742 10.969 1 67.38 269 SER B C 1
ATOM 4821 O O . SER B 1 269 ? -0.784 -2.424 9.789 1 67.38 269 SER B O 1
ATOM 4823 N N . ASN B 1 270 ? -2.018 -3.379 11.359 1 77.12 270 ASN B N 1
ATOM 4824 C CA . ASN B 1 270 ? -2.752 -4.008 10.266 1 77.12 270 ASN B CA 1
ATOM 4825 C C . ASN B 1 270 ? -3.934 -3.152 9.82 1 77.12 270 ASN B C 1
ATOM 4827 O O . ASN B 1 270 ? -4.445 -2.34 10.594 1 77.12 270 ASN B O 1
ATOM 4831 N N . LYS B 1 271 ? -4.281 -3.252 8.602 1 90.31 271 LYS B N 1
ATOM 4832 C CA . LYS B 1 271 ? -5.484 -2.631 8.055 1 90.31 271 LYS B CA 1
ATOM 4833 C C . LYS B 1 271 ? -6.734 -3.422 8.438 1 90.31 271 LYS B C 1
ATOM 4835 O O . LYS B 1 271 ? -6.816 -4.625 8.18 1 90.31 271 LYS B O 1
ATOM 4840 N N . LEU B 1 272 ? -7.703 -2.721 9.055 1 92.81 272 LEU B N 1
ATOM 4841 C CA . LEU B 1 272 ? -8.914 -3.375 9.547 1 92.81 272 LEU B CA 1
ATOM 4842 C C . LEU B 1 272 ? -10.07 -3.18 8.57 1 92.81 272 LEU B C 1
ATOM 4844 O O . LEU B 1 272 ? -10.031 -2.271 7.734 1 92.81 272 LEU B O 1
ATOM 4848 N N . PRO B 1 273 ? -11.062 -4.043 8.664 1 95.38 273 PRO B N 1
ATOM 4849 C CA . PRO B 1 273 ? -12.25 -3.902 7.812 1 95.38 273 PRO B CA 1
ATOM 4850 C C . PRO B 1 273 ? -12.859 -2.502 7.875 1 95.38 273 PRO B C 1
ATOM 4852 O O . PRO B 1 273 ? -13.273 -1.96 6.848 1 95.38 273 PRO B O 1
ATOM 4855 N N . LEU B 1 274 ? -12.844 -1.862 9.07 1 95.94 274 LEU B N 1
ATOM 4856 C CA . LEU B 1 274 ? -13.398 -0.523 9.211 1 95.94 274 LEU B CA 1
ATOM 4857 C C . LEU B 1 274 ? -12.609 0.489 8.391 1 95.94 274 LEU B C 1
ATOM 4859 O O . LEU B 1 274 ? -13.18 1.435 7.844 1 95.94 274 LEU B O 1
ATOM 4863 N N . ASP B 1 275 ? -11.242 0.297 8.273 1 96.75 275 ASP B N 1
ATOM 4864 C CA . ASP B 1 275 ? -10.422 1.148 7.422 1 96.75 275 ASP B CA 1
ATOM 4865 C C . ASP B 1 275 ? -10.812 1.012 5.953 1 96.75 275 ASP B C 1
ATOM 4867 O O . ASP B 1 275 ? -11.031 2.012 5.266 1 96.75 275 ASP B O 1
ATOM 4871 N N . ILE B 1 276 ? -10.914 -0.233 5.531 1 98.12 276 ILE B N 1
ATOM 4872 C CA . ILE B 1 276 ? -11.148 -0.547 4.129 1 98.12 276 ILE B CA 1
ATOM 4873 C C . ILE B 1 276 ? -12.516 -0.019 3.703 1 98.12 276 ILE B C 1
ATOM 4875 O O . ILE B 1 276 ? -12.641 0.651 2.676 1 98.12 276 ILE B O 1
ATOM 4879 N N . VAL B 1 277 ? -13.5 -0.227 4.496 1 98 277 VAL B N 1
ATOM 4880 C CA . VAL B 1 277 ? -14.859 0.19 4.168 1 98 277 VAL B CA 1
ATOM 4881 C C . VAL B 1 277 ? -14.961 1.713 4.211 1 98 277 VAL B C 1
ATOM 4883 O O . VAL B 1 277 ? -15.68 2.318 3.412 1 98 277 VAL B O 1
ATOM 4886 N N . SER B 1 278 ? -14.242 2.35 5.168 1 98.06 278 SER B N 1
ATOM 4887 C CA . SER B 1 278 ? -14.211 3.809 5.199 1 98.06 278 SER B CA 1
ATOM 4888 C C . SER B 1 278 ? -13.656 4.379 3.9 1 98.06 278 SER B C 1
ATOM 4890 O O . SER B 1 278 ? -14.164 5.379 3.389 1 98.06 278 SER B O 1
ATOM 4892 N N . GLY B 1 279 ? -12.586 3.764 3.395 1 98.38 279 GLY B N 1
ATOM 4893 C CA . GLY B 1 279 ? -12.062 4.168 2.098 1 98.38 279 GLY B CA 1
ATOM 4894 C C . GLY B 1 279 ? -13.047 3.959 0.965 1 98.38 279 GLY B C 1
ATOM 4895 O O . GLY B 1 279 ? -13.258 4.852 0.14 1 98.38 279 GLY B O 1
ATOM 4896 N N . TYR B 1 280 ? -13.758 2.852 0.958 1 98.44 280 TYR B N 1
ATOM 4897 C CA . TYR B 1 280 ? -14.75 2.506 -0.05 1 98.44 280 TYR B CA 1
ATOM 4898 C C . TYR B 1 280 ? -15.891 3.516 -0.057 1 98.44 280 TYR B C 1
ATOM 4900 O O . TYR B 1 280 ? -16.344 3.936 -1.122 1 98.44 280 TYR B O 1
ATOM 4908 N N . ALA B 1 281 ? -16.266 3.938 1.137 1 98.38 281 ALA B N 1
ATOM 4909 C CA . ALA B 1 281 ? -17.469 4.75 1.296 1 98.38 281 ALA B CA 1
ATOM 4910 C C . ALA B 1 281 ? -17.125 6.23 1.409 1 98.38 281 ALA B C 1
ATOM 4912 O O . ALA B 1 281 ? -18.016 7.078 1.496 1 98.38 281 ALA B O 1
ATOM 4913 N N . ASP B 1 282 ? -15.867 6.539 1.411 1 97.56 282 ASP B N 1
ATOM 4914 C CA . ASP B 1 282 ? -15.414 7.906 1.648 1 97.56 282 ASP B CA 1
ATOM 4915 C C . ASP B 1 282 ? -15.906 8.422 2.998 1 97.56 282 ASP B C 1
ATOM 4917 O O . ASP B 1 282 ? -16.438 9.531 3.088 1 97.56 282 ASP B O 1
ATOM 4921 N N . PHE B 1 283 ? -15.773 7.641 4.027 1 97.06 283 PHE B N 1
ATOM 4922 C CA . PHE B 1 283 ? -16.188 7.945 5.391 1 97.06 283 PHE B CA 1
ATOM 4923 C C . PHE B 1 283 ? -14.992 8.344 6.242 1 97.06 283 PHE B C 1
ATOM 4925 O O . PHE B 1 283 ? -14.031 7.582 6.375 1 97.06 283 PHE B O 1
ATOM 4932 N N . HIS B 1 284 ? -15.039 9.469 6.805 1 95.19 284 HIS B N 1
ATOM 4933 C CA . HIS B 1 284 ? -13.93 9.922 7.633 1 95.19 284 HIS B CA 1
ATOM 4934 C C . HIS B 1 284 ? -13.984 9.305 9.023 1 95.19 284 HIS B C 1
ATOM 4936 O O . HIS B 1 284 ? -15.031 9.32 9.68 1 95.19 284 HIS B O 1
ATOM 4942 N N . SER B 1 285 ? -12.891 8.875 9.57 1 93.25 285 SER B N 1
ATOM 4943 C CA . SER B 1 285 ? -12.859 8.055 10.773 1 93.25 285 SER B CA 1
ATOM 4944 C C . SER B 1 285 ? -13.109 8.891 12.023 1 93.25 285 SER B C 1
ATOM 4946 O O . SER B 1 285 ? -13.344 8.344 13.102 1 93.25 285 SER B O 1
ATOM 4948 N N . SER B 1 286 ? -13.031 10.242 11.898 1 91.62 286 SER B N 1
ATOM 4949 C CA . SER B 1 286 ? -13.359 11.086 13.047 1 91.62 286 SER B CA 1
ATOM 4950 C C . SER B 1 286 ? -14.797 10.852 13.516 1 91.62 286 SER B C 1
ATOM 4952 O O . SER B 1 286 ? -15.156 11.227 14.633 1 91.62 286 SER B O 1
ATOM 4954 N N . TYR B 1 287 ? -15.602 10.188 12.727 1 93.5 287 TYR B N 1
ATOM 4955 C CA . TYR B 1 287 ? -17 9.977 13.055 1 93.5 287 TYR B CA 1
ATOM 4956 C C . TYR B 1 287 ? -17.25 8.539 13.508 1 93.5 287 TYR B C 1
ATOM 4958 O O . TYR B 1 287 ? -18.391 8.133 13.711 1 93.5 287 TYR B O 1
ATOM 4966 N N . MET B 1 288 ? -16.219 7.785 13.711 1 94.31 288 MET B N 1
ATOM 4967 C CA . MET B 1 288 ? -16.328 6.363 14.008 1 94.31 288 MET B CA 1
ATOM 4968 C C . MET B 1 288 ? -17.031 6.145 15.344 1 94.31 288 MET B C 1
ATOM 4970 O O . MET B 1 288 ? -17.719 5.137 15.531 1 94.31 288 MET B O 1
ATOM 4974 N N . HIS B 1 289 ? -16.875 7.113 16.312 1 92.88 289 HIS B N 1
ATOM 4975 C CA . HIS B 1 289 ? -17.531 6.977 17.609 1 92.88 289 HIS B CA 1
ATOM 4976 C C . HIS B 1 289 ? -19.047 6.992 17.453 1 92.88 289 HIS B C 1
ATOM 4978 O O . HIS B 1 289 ? -19.75 6.34 18.234 1 92.88 289 HIS B O 1
ATOM 4984 N N . HIS B 1 290 ? -19.547 7.684 16.484 1 95.31 290 HIS B N 1
ATOM 4985 C CA . HIS B 1 290 ? -20.969 7.66 16.203 1 95.31 290 HIS B CA 1
ATOM 4986 C C . HIS B 1 290 ? -21.406 6.301 15.656 1 95.31 290 HIS B C 1
ATOM 4988 O O . HIS B 1 290 ? -22.453 5.785 16.031 1 95.31 290 HIS B O 1
ATOM 4994 N N . ILE B 1 291 ? -20.609 5.738 14.797 1 95.38 291 ILE B N 1
ATOM 4995 C CA . ILE B 1 291 ? -20.891 4.422 14.25 1 95.38 291 ILE B CA 1
ATOM 4996 C C . ILE B 1 291 ? -20.922 3.385 15.367 1 95.38 291 ILE B C 1
ATOM 4998 O O . ILE B 1 291 ? -21.828 2.553 15.438 1 95.38 291 ILE B O 1
ATOM 5002 N N . MET B 1 292 ? -19.922 3.467 16.219 1 93.81 292 MET B N 1
ATOM 5003 C CA . MET B 1 292 ? -19.844 2.555 17.359 1 93.81 292 MET B CA 1
ATOM 5004 C C . MET B 1 292 ? -21.094 2.652 18.219 1 93.81 292 MET B C 1
ATOM 5006 O O . MET B 1 292 ? -21.688 1.633 18.578 1 93.81 292 MET B O 1
ATOM 5010 N N . LYS B 1 293 ? -21.484 3.865 18.547 1 93.19 293 LYS B N 1
ATOM 5011 C CA . LYS B 1 293 ? -22.641 4.129 19.406 1 93.19 293 LYS B CA 1
ATOM 5012 C C . LYS B 1 293 ? -23.906 3.527 18.812 1 93.19 293 LYS B C 1
ATOM 5014 O O . LYS B 1 293 ? -24.594 2.756 19.469 1 93.19 293 LYS B O 1
ATOM 5019 N N . TYR B 1 294 ? -24.156 3.752 17.594 1 94.31 294 TYR B N 1
ATOM 5020 C CA . TYR B 1 294 ? -25.438 3.363 17 1 94.31 294 TYR B CA 1
ATOM 5021 C C . TYR B 1 294 ? -25.422 1.9 16.578 1 94.31 294 TYR B C 1
ATOM 5023 O O . TYR B 1 294 ? -26.453 1.227 16.609 1 94.31 294 TYR B O 1
ATOM 5031 N N . SER B 1 295 ? -24.266 1.456 16.156 1 93.88 295 SER B N 1
ATOM 5032 C CA . SER B 1 295 ? -24.156 0.025 15.891 1 93.88 295 SER B CA 1
ATOM 5033 C C . SER B 1 295 ? -24.438 -0.79 17.156 1 93.88 295 SER B C 1
ATOM 5035 O O . SER B 1 295 ? -25.094 -1.824 17.094 1 93.88 295 SER B O 1
ATOM 5037 N N . SER B 1 296 ? -23.922 -0.358 18.281 1 91.12 296 SER B N 1
ATOM 5038 C CA . SER B 1 296 ? -24.109 -1.037 19.562 1 91.12 296 SER B CA 1
ATOM 5039 C C . SER B 1 296 ? -25.562 -0.928 20.016 1 91.12 296 SER B C 1
ATOM 5041 O O . SER B 1 296 ? -26.156 -1.911 20.484 1 91.12 296 SER B O 1
ATOM 5043 N N . LYS B 1 297 ? -26.109 0.22 19.938 1 91.12 297 LYS B N 1
ATOM 5044 C CA . LYS B 1 297 ? -27.453 0.489 20.422 1 91.12 297 LYS B CA 1
ATOM 5045 C C . LYS B 1 297 ? -28.484 -0.342 19.656 1 91.12 297 LYS B C 1
ATOM 5047 O O . LYS B 1 297 ? -29.422 -0.886 20.25 1 91.12 297 LYS B O 1
ATOM 5052 N N . PHE B 1 298 ? -28.281 -0.515 18.375 1 92.19 298 PHE B N 1
ATOM 5053 C CA . PHE B 1 298 ? -29.312 -1.141 17.562 1 92.19 298 PHE B CA 1
ATOM 5054 C C . PHE B 1 298 ? -28.859 -2.516 17.078 1 92.19 298 PHE B C 1
ATOM 5056 O O . PHE B 1 298 ? -29.578 -3.18 16.328 1 92.19 298 PHE B O 1
ATOM 5063 N N . LYS B 1 299 ? -27.625 -2.889 17.422 1 90.19 299 LYS B N 1
ATOM 5064 C CA . LYS B 1 299 ? -27.062 -4.191 17.094 1 90.19 299 LYS B CA 1
ATOM 5065 C C . LYS B 1 299 ? -26.984 -4.383 15.578 1 90.19 299 LYS B C 1
ATOM 5067 O O . LYS B 1 299 ? -27.469 -5.391 15.047 1 90.19 299 LYS B O 1
ATOM 5072 N N . VAL B 1 300 ? -26.5 -3.381 14.945 1 92.94 300 VAL B N 1
ATOM 5073 C CA . VAL B 1 300 ? -26.375 -3.404 13.492 1 92.94 300 VAL B CA 1
ATOM 5074 C C . VAL B 1 300 ? -24.891 -3.506 13.117 1 92.94 300 VAL B C 1
ATOM 5076 O O . VAL B 1 300 ? -24.016 -3.066 13.867 1 92.94 300 VAL B O 1
ATOM 5079 N N . ASP B 1 301 ? -24.594 -4.141 11.984 1 93.25 301 ASP B N 1
ATOM 5080 C CA . ASP B 1 301 ? -23.25 -4.25 11.445 1 93.25 301 ASP B CA 1
ATOM 5081 C C . ASP B 1 301 ? -22.656 -2.871 11.148 1 93.25 301 ASP B C 1
ATOM 5083 O O . ASP B 1 301 ? -23.203 -2.125 10.328 1 93.25 301 ASP B O 1
ATOM 5087 N N . PRO B 1 302 ? -21.594 -2.535 11.773 1 95.06 302 PRO B N 1
ATOM 5088 C CA . PRO B 1 302 ? -21.047 -1.191 11.578 1 95.06 302 PRO B CA 1
ATOM 5089 C C . PRO B 1 302 ? -20.562 -0.952 10.148 1 95.06 302 PRO B C 1
ATOM 5091 O O . PRO B 1 302 ? -20.594 0.184 9.664 1 95.06 302 PRO B O 1
ATOM 5094 N N . LEU B 1 303 ? -20.094 -2.016 9.445 1 96.12 303 LEU B N 1
ATOM 5095 C CA . LEU B 1 303 ? -19.641 -1.865 8.062 1 96.12 303 LEU B CA 1
ATOM 5096 C C . LEU B 1 303 ? -20.781 -1.434 7.16 1 96.12 303 LEU B C 1
ATOM 5098 O O . LEU B 1 303 ? -20.641 -0.499 6.367 1 96.12 303 LEU B O 1
ATOM 5102 N N . LEU B 1 304 ? -21.891 -2.066 7.289 1 95.06 304 LEU B N 1
ATOM 5103 C CA . LEU B 1 304 ? -23.062 -1.72 6.496 1 95.06 304 LEU B CA 1
ATOM 5104 C C . LEU B 1 304 ? -23.594 -0.334 6.867 1 95.06 304 LEU B C 1
ATOM 5106 O O . LEU B 1 304 ? -24.047 0.41 6 1 95.06 304 LEU B O 1
ATOM 5110 N N . LEU B 1 305 ? -23.531 -0.045 8.18 1 96.31 305 LEU B N 1
ATOM 5111 C CA . LEU B 1 305 ? -23.984 1.265 8.641 1 96.31 305 LEU B CA 1
ATOM 5112 C C . LEU B 1 305 ? -23.156 2.379 7.996 1 96.31 305 LEU B C 1
ATOM 5114 O O . LEU B 1 305 ? -23.719 3.387 7.555 1 96.31 305 LEU B O 1
ATOM 5118 N N . ILE B 1 306 ? -21.859 2.217 7.902 1 97.62 306 ILE B N 1
ATOM 5119 C CA . ILE B 1 306 ? -20.969 3.186 7.266 1 97.62 306 ILE B CA 1
ATOM 5120 C C . ILE B 1 306 ? -21.344 3.344 5.797 1 97.62 306 ILE B C 1
ATOM 5122 O O . ILE B 1 306 ? -21.5 4.465 5.309 1 97.62 306 ILE B O 1
ATOM 5126 N N . ILE B 1 307 ? -21.516 2.225 5.102 1 97.62 307 ILE B N 1
ATOM 5127 C CA . ILE B 1 307 ? -21.781 2.229 3.668 1 97.62 307 ILE B CA 1
ATOM 5128 C C . ILE B 1 307 ? -23.109 2.936 3.389 1 97.62 307 ILE B C 1
ATOM 5130 O O . ILE B 1 307 ? -23.172 3.824 2.537 1 97.62 307 ILE B O 1
ATOM 5134 N N . GLU B 1 308 ? -24.125 2.617 4.098 1 97.31 308 GLU B N 1
ATOM 5135 C CA . GLU B 1 308 ? -25.453 3.176 3.861 1 97.31 308 GLU B CA 1
ATOM 5136 C C . GLU B 1 308 ? -25.5 4.656 4.223 1 97.31 308 GLU B C 1
ATOM 5138 O O . GLU B 1 308 ? -26.125 5.453 3.518 1 97.31 308 GLU B O 1
ATOM 5143 N N . TYR B 1 309 ? -24.859 5.008 5.32 1 98.06 309 TYR B N 1
ATOM 5144 C CA . TYR B 1 309 ? -24.875 6.414 5.711 1 98.06 309 TYR B CA 1
ATOM 5145 C C . TYR B 1 309 ? -24.141 7.27 4.684 1 98.06 309 TYR B C 1
ATOM 5147 O O . TYR B 1 309 ? -24.594 8.367 4.348 1 98.06 309 TYR B O 1
ATOM 5155 N N . SER B 1 310 ? -23.016 6.809 4.211 1 97.81 310 SER B N 1
ATOM 5156 C CA . SER B 1 310 ? -22.172 7.578 3.311 1 97.81 310 SER B CA 1
ATOM 5157 C C . SER B 1 310 ? -22.859 7.828 1.976 1 97.81 310 SER B C 1
ATOM 5159 O O . SER B 1 310 ? -22.453 8.711 1.218 1 97.81 310 SER B O 1
ATOM 5161 N N . LYS B 1 311 ? -23.938 7.02 1.668 1 96.5 311 LYS B N 1
ATOM 5162 C CA . LYS B 1 311 ? -24.734 7.273 0.471 1 96.5 311 LYS B CA 1
ATOM 5163 C C . LYS B 1 311 ? -25.516 8.578 0.596 1 96.5 311 LYS B C 1
ATOM 5165 O O . LYS B 1 311 ? -25.875 9.18 -0.411 1 96.5 311 LYS B O 1
ATOM 5170 N N . ILE B 1 312 ? -25.656 8.961 1.854 1 95.19 312 ILE B N 1
ATOM 5171 C CA . ILE B 1 312 ? -26.516 10.109 2.104 1 95.19 312 ILE B CA 1
ATOM 5172 C C . ILE B 1 312 ? -25.656 11.336 2.418 1 95.19 312 ILE B C 1
ATOM 5174 O O . ILE B 1 312 ? -26 12.461 2.033 1 95.19 312 ILE B O 1
ATOM 5178 N N . ASN B 1 313 ? -24.609 11.141 3.162 1 94.38 313 ASN B N 1
ATOM 5179 C CA . ASN B 1 313 ? -23.797 12.258 3.623 1 94.38 313 ASN B CA 1
ATOM 5180 C C . ASN B 1 313 ? -22.344 11.828 3.869 1 94.38 313 ASN B C 1
ATOM 5182 O O . ASN B 1 313 ? -22.094 10.953 4.695 1 94.38 313 ASN B O 1
ATOM 5186 N N . LYS B 1 314 ? -21.438 12.469 3.193 1 94.56 314 LYS B N 1
ATOM 5187 C CA . LYS B 1 314 ? -20.016 12.156 3.363 1 94.56 314 LYS B CA 1
ATOM 5188 C C . LYS B 1 314 ? -19.281 13.305 4.051 1 94.56 314 LYS B C 1
ATOM 5190 O O . LYS B 1 314 ? -18.094 13.195 4.34 1 94.56 314 LYS B O 1
ATOM 5195 N N . ILE B 1 315 ? -19.953 14.375 4.348 1 90.69 315 ILE B N 1
ATOM 5196 C CA . ILE B 1 315 ? -19.359 15.609 4.863 1 90.69 315 ILE B CA 1
ATOM 5197 C C . ILE B 1 315 ? -19.25 15.523 6.383 1 90.69 315 ILE B C 1
ATOM 5199 O O . ILE B 1 315 ? -18.188 15.797 6.949 1 90.69 315 ILE B O 1
ATOM 5203 N N . ASP B 1 316 ? -20.344 15.242 6.996 1 91.88 316 ASP B N 1
ATOM 5204 C CA . ASP B 1 316 ? -20.422 15.188 8.453 1 91.88 316 ASP B CA 1
ATOM 5205 C C . ASP B 1 316 ? -21.484 14.172 8.898 1 91.88 316 ASP B C 1
ATOM 5207 O O . ASP B 1 316 ? -21.938 13.344 8.109 1 91.88 316 ASP B O 1
ATOM 5211 N N . ILE B 1 317 ? -21.703 14.117 10.234 1 94.62 317 ILE B N 1
ATOM 5212 C CA . ILE B 1 317 ? -22.656 13.156 10.766 1 94.62 317 ILE B CA 1
ATOM 5213 C C . ILE B 1 317 ? -23.953 13.883 11.164 1 94.62 317 ILE B C 1
ATOM 5215 O O . ILE B 1 317 ? -23.922 14.883 11.875 1 94.62 317 ILE B O 1
ATOM 5219 N N . ASP B 1 318 ? -25.016 13.422 10.609 1 96.5 318 ASP B N 1
ATOM 5220 C CA . ASP B 1 318 ? -26.359 13.711 11.094 1 96.5 318 ASP B CA 1
ATOM 5221 C C . ASP B 1 318 ? -26.906 12.547 11.922 1 96.5 318 ASP B C 1
ATOM 5223 O O . ASP B 1 318 ? -27.344 11.539 11.367 1 96.5 318 ASP B O 1
ATOM 5227 N N . GLU B 1 319 ? -26.922 12.719 13.195 1 96.12 319 GLU B N 1
ATOM 5228 C CA . GLU B 1 319 ? -27.219 11.609 14.086 1 96.12 319 GLU B CA 1
ATOM 5229 C C . GLU B 1 319 ? -28.641 11.094 13.867 1 96.12 319 GLU B C 1
ATOM 5231 O O . GLU B 1 319 ? -28.906 9.898 13.992 1 96.12 319 GLU B O 1
ATOM 5236 N N . LYS B 1 320 ? -29.547 12 13.617 1 96.88 320 LYS B N 1
ATOM 5237 C CA . LYS B 1 320 ? -30.922 11.57 13.359 1 96.88 320 LYS B CA 1
ATOM 5238 C C . LYS B 1 320 ? -30.984 10.648 12.141 1 96.88 320 LYS B C 1
ATOM 5240 O O . LYS B 1 320 ? -31.656 9.617 12.172 1 96.88 320 LYS B O 1
ATOM 5245 N N . LYS B 1 321 ? -30.312 11.078 11.117 1 97.44 321 LYS B N 1
ATOM 5246 C CA . LYS B 1 321 ? -30.281 10.258 9.914 1 97.44 321 LYS B CA 1
ATOM 5247 C C . LYS B 1 321 ? -29.562 8.93 10.164 1 97.44 321 LYS B C 1
ATOM 5249 O O . LYS B 1 321 ? -29.984 7.887 9.672 1 97.44 321 LYS B O 1
ATOM 5254 N N . LEU B 1 322 ? -28.484 8.992 10.891 1 97.69 322 LEU B N 1
ATOM 5255 C CA . LEU B 1 322 ? -27.734 7.789 11.227 1 97.69 322 LEU B CA 1
ATOM 5256 C C . LEU B 1 322 ? -28.609 6.809 12 1 97.69 322 LEU B C 1
ATOM 5258 O O . LEU B 1 322 ? -28.609 5.609 11.727 1 97.69 322 LEU B O 1
ATOM 5262 N N . GLU B 1 323 ? -29.312 7.332 12.953 1 96.88 323 GLU B N 1
ATOM 5263 C CA . GLU B 1 323 ? -30.203 6.496 13.758 1 96.88 323 GLU B CA 1
ATOM 5264 C C . GLU B 1 323 ? -31.281 5.852 12.891 1 96.88 323 GLU B C 1
ATOM 5266 O O . GLU B 1 323 ? -31.609 4.68 13.07 1 96.88 323 GLU B O 1
ATOM 5271 N N . GLN B 1 324 ? -31.844 6.602 11.984 1 97.12 324 GLN B N 1
ATOM 5272 C CA . GLN B 1 324 ? -32.875 6.078 11.094 1 97.12 324 GLN B CA 1
ATOM 5273 C C . GLN B 1 324 ? -32.344 4.926 10.25 1 97.12 324 GLN B C 1
ATOM 5275 O O . GLN B 1 324 ? -33 3.908 10.078 1 97.12 324 GLN B O 1
ATOM 5280 N N . ILE B 1 325 ? -31.172 5.117 9.734 1 96.88 325 ILE B N 1
ATOM 5281 C CA . ILE B 1 325 ? -30.547 4.078 8.914 1 96.88 325 ILE B CA 1
ATOM 5282 C C . ILE B 1 325 ? -30.281 2.84 9.766 1 96.88 325 ILE B C 1
ATOM 5284 O O . ILE B 1 325 ? -30.531 1.714 9.328 1 96.88 325 ILE B O 1
ATOM 5288 N N . ALA B 1 326 ? -29.75 3.041 10.953 1 95.69 326 ALA B N 1
ATOM 5289 C CA . ALA B 1 326 ? -29.484 1.929 11.859 1 95.69 326 ALA B CA 1
ATOM 5290 C C . ALA B 1 326 ? -30.75 1.119 12.133 1 95.69 326 ALA B C 1
ATOM 5292 O O . ALA B 1 326 ? -30.719 -0.113 12.109 1 95.69 326 ALA B O 1
ATOM 5293 N N . LYS B 1 327 ? -31.844 1.78 12.328 1 95 327 LYS B N 1
ATOM 5294 C CA . LYS B 1 327 ? -33.125 1.126 12.602 1 95 327 LYS B CA 1
ATOM 5295 C C . LYS B 1 327 ? -33.594 0.299 11.406 1 95 327 LYS B C 1
ATOM 5297 O O . LYS B 1 327 ? -34.125 -0.793 11.57 1 95 327 LYS B O 1
ATOM 5302 N N . LYS B 1 328 ? -33.281 0.785 10.273 1 94 328 LYS B N 1
ATOM 5303 C CA . LYS B 1 328 ? -33.688 0.095 9.055 1 94 328 LYS B CA 1
ATOM 5304 C C . LYS B 1 328 ? -32.844 -1.145 8.805 1 94 328 LYS B C 1
ATOM 5306 O O . LYS B 1 328 ? -33.344 -2.141 8.266 1 94 328 LYS B O 1
ATOM 5311 N N . LEU B 1 329 ? -31.547 -1.02 9.109 1 91.5 329 LEU B N 1
ATOM 5312 C CA . LEU B 1 329 ? -30.609 -2.104 8.844 1 91.5 329 LEU B CA 1
ATOM 5313 C C . LEU B 1 329 ? -30.75 -3.213 9.875 1 91.5 329 LEU B C 1
ATOM 5315 O O . LEU B 1 329 ? -30.234 -4.312 9.688 1 91.5 329 LEU B O 1
ATOM 5319 N N . LYS B 1 330 ? -31.375 -2.908 10.93 1 79.06 330 LYS B N 1
ATOM 5320 C CA . LYS B 1 330 ? -31.484 -3.84 12.055 1 79.06 330 LYS B CA 1
ATOM 5321 C C . LYS B 1 330 ? -32 -5.199 11.594 1 79.06 330 LYS B C 1
ATOM 5323 O O . LYS B 1 330 ? -32.969 -5.273 10.844 1 79.06 330 LYS B O 1
ATOM 5328 N N . ARG B 1 331 ? -30.938 -6.086 11.781 1 70.25 331 ARG B N 1
ATOM 5329 C CA . ARG B 1 331 ? -31.328 -7.465 11.492 1 70.25 331 ARG B CA 1
ATOM 5330 C C . ARG B 1 331 ? -31.547 -8.25 12.773 1 70.25 331 ARG B C 1
ATOM 5332 O O . ARG B 1 331 ? -31.188 -7.793 13.867 1 70.25 331 ARG B O 1
ATOM 5339 N N . LYS B 1 332 ? -32.125 -9.398 12.625 1 56.97 332 LYS B N 1
ATOM 5340 C CA . LYS B 1 332 ? -32.469 -10.266 13.75 1 56.97 332 LYS B CA 1
ATOM 5341 C C . LYS B 1 332 ? -31.234 -10.844 14.422 1 56.97 332 LYS B C 1
ATOM 5343 O O . LYS B 1 332 ? -31.297 -11.258 15.578 1 56.97 332 LYS B O 1
ATOM 5348 N N . GLN B 1 333 ? -30.125 -10.844 13.703 1 60.75 333 GLN B N 1
ATOM 5349 C CA . GLN B 1 333 ? -29 -11.555 14.328 1 60.75 333 GLN B CA 1
ATOM 5350 C C . GLN B 1 333 ? -28.062 -10.578 15.023 1 60.75 333 GLN B C 1
ATOM 5352 O O . GLN B 1 333 ? -27.844 -9.469 14.547 1 60.75 333 GLN B O 1
ATOM 5357 N N . ASP B 1 334 ? -27.641 -11.031 16.094 1 61.53 334 ASP B N 1
ATOM 5358 C CA . ASP B 1 334 ? -26.734 -10.289 16.969 1 61.53 334 ASP B CA 1
ATOM 5359 C C . ASP B 1 334 ? -25.375 -10.094 16.312 1 61.53 334 ASP B C 1
ATOM 5361 O O . ASP B 1 334 ? -24.812 -11.031 15.742 1 61.53 334 ASP B O 1
ATOM 5365 N N . ILE B 1 335 ? -25.078 -8.852 16.094 1 67.44 335 ILE B N 1
ATOM 5366 C CA . ILE B 1 335 ? -23.734 -8.523 15.641 1 67.44 335 ILE B CA 1
ATOM 5367 C C . ILE B 1 335 ? -22.875 -8.125 16.828 1 67.44 335 ILE B C 1
ATOM 5369 O O . ILE B 1 335 ? -23.266 -7.285 17.641 1 67.44 335 ILE B O 1
ATOM 5373 N N . TYR B 1 336 ? -21.766 -8.93 17.078 1 69.38 336 TYR B N 1
ATOM 5374 C CA . TYR B 1 336 ? -20.812 -8.594 18.125 1 69.38 336 TYR B CA 1
ATOM 5375 C C . TYR B 1 336 ? -19.875 -7.488 17.672 1 69.38 336 TYR B C 1
ATOM 5377 O O . TYR B 1 336 ? -18.922 -7.75 16.938 1 69.38 336 TYR B O 1
ATOM 5385 N N . THR B 1 337 ? -20.078 -6.328 18.219 1 74.69 337 THR B N 1
ATOM 5386 C CA . THR B 1 337 ? -19.344 -5.148 17.781 1 74.69 337 THR B CA 1
ATOM 5387 C C . THR B 1 337 ? -17.891 -5.203 18.25 1 74.69 337 THR B C 1
ATOM 5389 O O . THR B 1 337 ? -17.031 -4.516 17.688 1 74.69 337 THR B O 1
ATOM 5392 N N . ALA B 1 338 ? -17.625 -6.035 19.25 1 71.44 338 ALA B N 1
ATOM 5393 C CA . ALA B 1 338 ? -16.297 -6.105 19.844 1 71.44 338 ALA B CA 1
ATOM 5394 C C . ALA B 1 338 ? -15.273 -6.602 18.828 1 71.44 338 ALA B C 1
ATOM 5396 O O . ALA B 1 338 ? -14.086 -6.289 18.922 1 71.44 338 ALA B O 1
ATOM 5397 N N . LYS B 1 339 ? -15.781 -7.195 17.891 1 80.56 339 LYS B N 1
ATOM 5398 C CA . LYS B 1 339 ? -14.844 -7.809 16.953 1 80.56 339 LYS B CA 1
ATOM 5399 C C . LYS B 1 339 ? -14.258 -6.766 16 1 80.56 339 LYS B C 1
ATOM 5401 O O . LYS B 1 339 ? -13.25 -7.02 15.336 1 80.56 339 LYS B O 1
ATOM 5406 N N . TYR B 1 340 ? -14.82 -5.535 16.094 1 87.31 340 TYR B N 1
ATOM 5407 C CA . TYR B 1 340 ? -14.422 -4.547 15.094 1 87.31 340 TYR B CA 1
ATOM 5408 C C . TYR B 1 340 ? -13.344 -3.625 15.656 1 87.31 340 TYR B C 1
ATOM 5410 O O . TYR B 1 340 ? -12.922 -2.674 14.992 1 87.31 340 TYR B O 1
ATOM 5418 N N . ARG B 1 341 ? -12.859 -3.828 16.828 1 86.5 341 ARG B N 1
ATOM 5419 C CA . ARG B 1 341 ? -11.734 -3.133 17.438 1 86.5 341 ARG B CA 1
ATOM 5420 C C . ARG B 1 341 ? -11.891 -1.621 17.312 1 86.5 341 ARG B C 1
ATOM 5422 O O . ARG B 1 341 ? -10.977 -0.932 16.859 1 86.5 341 ARG B O 1
ATOM 5429 N N . PHE B 1 342 ? -12.984 -1.056 17.703 1 88.75 342 PHE B N 1
ATOM 5430 C CA . PHE B 1 342 ? -13.305 0.363 17.625 1 88.75 342 PHE B CA 1
ATOM 5431 C C . PHE B 1 342 ? -12.289 1.194 18.391 1 88.75 342 PHE B C 1
ATOM 5433 O O . PHE B 1 342 ? -12.102 2.379 18.109 1 88.75 342 PHE B O 1
ATOM 5440 N N . ASN B 1 343 ? -11.625 0.63 19.344 1 83.19 343 ASN B N 1
ATOM 5441 C CA . ASN B 1 343 ? -10.656 1.337 20.188 1 83.19 343 ASN B CA 1
ATOM 5442 C C . ASN B 1 343 ? -9.516 1.905 19.344 1 83.19 343 ASN B C 1
ATOM 5444 O O . ASN B 1 343 ? -8.82 2.82 19.797 1 83.19 343 ASN B O 1
ATOM 5448 N N . ARG B 1 344 ? -9.406 1.383 18.172 1 85.06 344 ARG B N 1
ATOM 5449 C CA . ARG B 1 344 ? -8.344 1.874 17.297 1 85.06 344 ARG B CA 1
ATOM 5450 C C . ARG B 1 344 ? -8.719 3.221 16.688 1 85.06 344 ARG B C 1
ATOM 5452 O O . ARG B 1 344 ? -7.863 3.93 16.156 1 85.06 344 ARG B O 1
ATOM 5459 N N . TYR B 1 345 ? -10.008 3.41 16.781 1 82.44 345 TYR B N 1
ATOM 5460 C CA . TYR B 1 345 ? -10.492 4.613 16.125 1 82.44 345 TYR B CA 1
ATOM 5461 C C . TYR B 1 345 ? -11.016 5.625 17.141 1 82.44 345 TYR B C 1
ATOM 5463 O O . TYR B 1 345 ? -11.039 6.828 16.859 1 82.44 345 TYR B O 1
ATOM 5471 N N . VAL B 1 346 ? -11.586 5.012 18.141 1 75.44 346 VAL B N 1
ATOM 5472 C CA . VAL B 1 346 ? -12.227 5.836 19.156 1 75.44 346 VAL B CA 1
ATOM 5473 C C . VAL B 1 346 ? -11.273 6.051 20.328 1 75.44 346 VAL B C 1
ATOM 5475 O O . VAL B 1 346 ? -10.961 5.113 21.062 1 75.44 346 VAL B O 1
ATOM 5478 N N . GLY B 1 347 ? -10.32 6.75 20.062 1 63.03 347 GLY B N 1
ATOM 5479 C CA . GLY B 1 347 ? -9.359 7.039 21.109 1 63.03 347 GLY B CA 1
ATOM 5480 C C . GLY B 1 347 ? -9.602 8.375 21.797 1 63.03 347 GLY B C 1
ATOM 5481 O O . GLY B 1 347 ? -10.734 8.844 21.859 1 63.03 347 GLY B O 1
ATOM 5482 N N . ARG B 1 348 ? -8.562 8.812 22.203 1 58.69 348 ARG B N 1
ATOM 5483 C CA . ARG B 1 348 ? -8.602 9.992 23.062 1 58.69 348 ARG B CA 1
ATOM 5484 C C . ARG B 1 348 ? -9.219 11.18 22.344 1 58.69 348 ARG B C 1
ATOM 5486 O O . ARG B 1 348 ? -9.805 12.062 22.969 1 58.69 348 ARG B O 1
ATOM 5493 N N . GLU B 1 349 ? -9.164 11.023 20.984 1 64.56 349 GLU B N 1
ATOM 5494 C CA . GLU B 1 349 ? -9.758 12.102 20.219 1 64.56 349 GLU B CA 1
ATOM 5495 C C . GLU B 1 349 ? -11.266 12.188 20.453 1 64.56 349 GLU B C 1
ATOM 5497 O O . GLU B 1 349 ? -11.852 13.266 20.406 1 64.56 349 GLU B O 1
ATOM 5502 N N . GLN B 1 350 ? -11.852 11.047 20.766 1 57.84 350 GLN B N 1
ATOM 5503 C CA . GLN B 1 350 ? -13.305 10.953 20.828 1 57.84 350 GLN B CA 1
ATOM 5504 C C . GLN B 1 350 ? -13.789 10.797 22.266 1 57.84 350 GLN B C 1
ATOM 5506 O O . GLN B 1 350 ? -14.945 10.445 22.516 1 57.84 350 GLN B O 1
ATOM 5511 N N . ASP B 1 351 ? -12.844 10.812 23.219 1 46.34 351 ASP B N 1
ATOM 5512 C CA . ASP B 1 351 ? -13.203 10.703 24.641 1 46.34 351 ASP B CA 1
ATOM 5513 C C . ASP B 1 351 ? -13.93 11.961 25.109 1 46.34 351 ASP B C 1
ATOM 5515 O O . ASP B 1 351 ? -13.375 13.062 25.062 1 46.34 351 ASP B O 1
ATOM 5519 N N . ASN B 1 352 ? -15.078 12.352 24.547 1 41.78 352 ASN B N 1
ATOM 5520 C CA . ASN B 1 352 ? -15.75 13.484 25.188 1 41.78 352 ASN B CA 1
ATOM 5521 C C . ASN B 1 352 ? -16.266 13.109 26.578 1 41.78 352 ASN B C 1
ATOM 5523 O O . ASN B 1 352 ? -16.828 12.023 26.766 1 41.78 352 ASN B O 1
#